Protein AF-A0AAW2JQD1-F1 (afdb_monomer_lite)

Foldseek 3Di:
DAALLVQLVVLVVVLVVCVDPPNVVVDDPLVNLQSLLSSLLSQLVLLQVVLVVCVVVVVLLASLQSLVVSLVSLVVSCVVRVDNYDPVSVVSSVVSNVVSVVVNVVSVVCCVVPPVDHRDHNVPDDDRHHDDPDDDDDVCVVPVCVVPCPPVVPQDPQLVVLQVVLLVVLVVVLVVLLVLLVVLVVVVVVLCVVVVNDLPDQPDPPPPPVVNVLVVLVVVLVVLVVVLVVVVVVLVVVQVVLVVCCVVPPPNNPDDRSCVVCVVVVVVSVVSVVVSVVSVVVSVVVVVVCVVCVVVVVCVVDPPNVVVDDDDDPDPDDPDPVVVVLVVVLVVLSVVLSVLSVVSVVLSVVSVVLSVPDDCSVVSVVDPDDCVVVSVVSCVVCVVSVVVSVVSSVSSVVSSVVSVVSD

InterPro domains:
  IPR004328 BRO1 domain [PF03097] (7-173)
  IPR004328 BRO1 domain [PS51180] (1-188)
  IPR025304 ALIX V-shaped domain [PF13949] (230-405)
  IPR038499 BRO1 domain superfamily [G3DSA:1.25.40.280] (5-152)

Sequence (407 aa):
MVGKVLVGLFYEEALAALSVAPLNQHFDKAWIAHVQLKAALFYAEACYRYSLELHDKEEIAEEIARLKSGVNALSEAKKSSPRGAAQQLLDAINKLETNLNRNLERAVKRERQVYLMRVPPASSLAPLPTFSMVKPLPMNEVLDASKEKMFATLVPDNSAKALSRYTEMLDDIIRTQAEKLQQGSELARVRLKEMDFAFNSCFGRESYSANSFKRRCGQYRFVGAQRVWKIEEQLQKEATEDSQFRNQFGTRWTRPQSSTLTKNLQDRLNRFAGNLKQAAESDARIERSVREHSALMSILDRRPIESALPTLAKPMMSLDANEDAVVGALKQSLRQLETLGAQRAGLEDMLKEMKRKDDILPKLMTSTGSHEDLFRKEISKYDSICEEIAQNLEAQEQLLLHIQVCI

Secondary structure (DSSP, 8-state):
-HHHHHHHHHHHHHHHHHHSTTHHHHS-HHHHHHHHHHHHHHHHHHHHHHHHHHHHTT-HHHHHHHHHHHHHHHHHHHHH--SS--HHHHHHHHHHHHHHHHHHHHHHHHIIIII-PPPPPGGGSPPPP---------HHHHS-GGG--TTTTPPPHHHHHHHHHHHHHHHHHHHHHHHHHHHHHHHHHHHHHHTT----S-S------HHHHHHHHHHHHHHHHHHHHHHHHHHHHHHHHHHHHHHHHGGG--SPPHHHHHHHHHHHHHHHHHHHHHHHHHHHHHHHHHHHHHHHHHHHHSSSGGGGS--PPPPP----HHHHHHHHHHHHHHHHHHHHHHHHHHHHHHHHHHHHH---HHHHHH--S-HHHHHHHHHGGGHHHHHHHHHHHHHHHHHHHHHHHH-

Organism: Sesamum radiatum (NCBI:txid300843)

pLDDT: mean 82.86, std 12.18, range [34.91, 95.12]

Structure (mmCIF, N/CA/C/O backbone):
data_AF-A0AAW2JQD1-F1
#
_entry.id   AF-A0AAW2JQD1-F1
#
loop_
_atom_site.group_PDB
_atom_site.id
_atom_site.type_symbol
_atom_site.label_atom_id
_atom_site.label_alt_id
_atom_site.label_comp_id
_atom_site.label_asym_id
_atom_site.label_entity_id
_atom_site.label_seq_id
_atom_site.pdbx_PDB_ins_code
_atom_site.Cartn_x
_atom_site.Cartn_y
_atom_site.Cartn_z
_atom_site.occupancy
_atom_site.B_iso_or_equiv
_atom_site.auth_seq_id
_atom_site.auth_comp_id
_atom_site.auth_asym_id
_atom_site.auth_atom_id
_atom_site.pdbx_PDB_model_num
ATOM 1 N N . MET A 1 1 ? 29.105 -10.714 -50.966 1.00 55.38 1 MET A N 1
ATOM 2 C CA . MET A 1 1 ? 28.736 -9.405 -51.554 1.00 55.38 1 MET A CA 1
ATOM 3 C C . MET A 1 1 ? 27.542 -8.765 -50.848 1.00 55.38 1 MET A C 1
ATOM 5 O O . MET A 1 1 ? 27.643 -7.634 -50.390 1.00 55.38 1 MET A O 1
ATOM 9 N N . VAL A 1 2 ? 26.470 -9.535 -50.689 1.00 60.47 2 VAL A N 1
ATOM 10 C CA . VAL A 1 2 ? 25.121 -9.121 -50.280 1.00 60.47 2 VAL A CA 1
ATOM 11 C C . VAL A 1 2 ? 25.023 -8.387 -48.921 1.00 60.47 2 VAL A C 1
ATOM 13 O O . VAL A 1 2 ? 24.241 -7.455 -48.763 1.00 60.47 2 VAL A O 1
ATOM 16 N N . GLY A 1 3 ? 25.880 -8.726 -47.950 1.00 61.59 3 GLY A N 1
ATOM 17 C CA . GLY A 1 3 ? 25.865 -8.083 -46.627 1.00 61.59 3 GLY A CA 1
ATOM 18 C C . GLY A 1 3 ? 26.373 -6.633 -46.590 1.00 61.59 3 GLY A C 1
ATOM 19 O O . GLY A 1 3 ? 25.942 -5.869 -45.737 1.00 61.59 3 GLY A O 1
ATOM 20 N N . LYS A 1 4 ? 27.268 -6.214 -47.502 1.00 71.75 4 LYS A N 1
ATOM 21 C CA . LYS A 1 4 ? 27.823 -4.841 -47.479 1.00 71.75 4 LYS A CA 1
ATOM 22 C C . LYS A 1 4 ? 26.853 -3.790 -48.020 1.00 71.75 4 LYS A C 1
ATOM 24 O O . LYS A 1 4 ? 26.874 -2.663 -47.540 1.00 71.75 4 LYS A O 1
ATOM 29 N N . VAL A 1 5 ? 26.002 -4.180 -48.970 1.00 77.38 5 VAL A N 1
ATOM 30 C CA . VAL A 1 5 ? 24.938 -3.324 -49.518 1.00 77.38 5 VAL A CA 1
ATOM 31 C C . VAL A 1 5 ? 23.963 -2.951 -48.406 1.00 77.38 5 VAL A C 1
ATOM 33 O O . VAL A 1 5 ? 23.660 -1.779 -48.216 1.00 77.38 5 VAL A O 1
ATOM 36 N N . LEU A 1 6 ? 23.543 -3.940 -47.611 1.00 83.00 6 LEU A N 1
ATOM 37 C CA . LEU A 1 6 ? 22.611 -3.703 -46.517 1.00 83.00 6 LEU A CA 1
ATOM 38 C C . LEU A 1 6 ? 23.209 -2.820 -45.413 1.00 83.00 6 LEU A C 1
ATOM 40 O O . LEU A 1 6 ? 22.515 -1.971 -44.873 1.00 83.00 6 LEU A O 1
ATOM 44 N N . VAL A 1 7 ? 24.502 -2.972 -45.106 1.00 86.12 7 VAL A N 1
ATOM 45 C CA . VAL A 1 7 ? 25.176 -2.074 -44.152 1.00 86.12 7 VAL A CA 1
ATOM 46 C C . VAL A 1 7 ? 25.158 -0.627 -44.654 1.00 86.12 7 VAL A C 1
ATOM 48 O O . VAL A 1 7 ? 24.916 0.274 -43.859 1.00 86.12 7 VAL A O 1
ATOM 51 N N . GLY A 1 8 ? 25.370 -0.400 -45.956 1.00 85.38 8 GLY A N 1
ATOM 52 C CA . GLY A 1 8 ? 25.221 0.926 -46.565 1.00 85.38 8 GLY A CA 1
ATOM 53 C C . GLY A 1 8 ? 23.824 1.508 -46.349 1.00 85.38 8 GLY A C 1
ATOM 54 O O . GLY A 1 8 ? 23.714 2.616 -45.833 1.00 85.38 8 GLY A O 1
ATOM 55 N N . LEU A 1 9 ? 22.779 0.722 -46.628 1.00 87.00 9 LEU A N 1
ATOM 56 C CA . LEU A 1 9 ? 21.382 1.123 -46.423 1.00 87.00 9 LEU A CA 1
ATOM 57 C C . LEU A 1 9 ? 21.065 1.443 -44.957 1.00 87.00 9 LEU A C 1
ATOM 59 O O . LEU A 1 9 ? 20.439 2.458 -44.680 1.00 87.00 9 LEU A O 1
ATOM 63 N N . PHE A 1 10 ? 21.559 0.650 -44.001 1.00 90.75 10 PHE A N 1
ATOM 64 C CA . PHE A 1 10 ? 21.383 0.960 -42.578 1.00 90.75 10 PHE A CA 1
ATOM 65 C C . PHE A 1 10 ? 22.029 2.292 -42.183 1.00 90.75 10 PHE A C 1
ATOM 67 O O . PHE A 1 10 ? 21.469 3.028 -41.373 1.00 90.75 10 PHE A O 1
ATOM 74 N N . TYR A 1 11 ? 23.194 2.628 -42.747 1.00 92.31 11 TYR A N 1
ATOM 75 C CA . TYR A 1 11 ? 23.810 3.934 -42.510 1.00 92.31 11 TYR A CA 1
ATOM 76 C C . TYR A 1 11 ? 23.068 5.074 -43.221 1.00 92.31 11 TYR A C 1
ATOM 78 O O . TYR A 1 11 ? 23.041 6.176 -42.681 1.00 92.31 11 TYR A O 1
ATOM 86 N N . GLU A 1 12 ? 22.448 4.839 -44.380 1.00 90.25 12 GLU A N 1
ATOM 87 C CA . GLU A 1 12 ? 21.592 5.827 -45.055 1.00 90.25 12 GLU A CA 1
ATOM 88 C C . GLU A 1 12 ? 20.302 6.099 -44.271 1.00 90.25 12 GLU A C 1
ATOM 90 O O . GLU A 1 12 ? 19.959 7.258 -44.038 1.00 90.25 12 GLU A O 1
ATOM 95 N N . GLU A 1 13 ? 19.631 5.052 -43.789 1.00 91.19 13 GLU A N 1
ATOM 96 C CA . GLU A 1 13 ? 18.463 5.172 -42.910 1.00 91.19 13 GLU A CA 1
ATOM 97 C C . GLU A 1 13 ? 18.828 5.896 -41.607 1.00 91.19 13 GLU A C 1
ATOM 99 O O . GLU A 1 13 ? 18.125 6.814 -41.177 1.00 91.19 13 GLU A O 1
ATOM 104 N N . ALA A 1 14 ? 19.974 5.549 -41.009 1.00 91.19 14 ALA A N 1
ATOM 105 C CA . ALA A 1 14 ? 20.487 6.240 -39.832 1.00 91.19 14 ALA A CA 1
ATOM 106 C C . ALA A 1 14 ? 20.819 7.712 -40.126 1.00 91.19 14 ALA A C 1
ATOM 108 O O . ALA A 1 14 ? 20.526 8.574 -39.301 1.00 91.19 14 ALA A O 1
ATOM 109 N N . LEU A 1 15 ? 21.394 8.028 -41.293 1.00 90.38 15 LEU A N 1
ATOM 110 C CA . LEU A 1 15 ? 21.686 9.404 -41.697 1.00 90.38 15 LEU A CA 1
ATOM 111 C C . LEU A 1 15 ? 20.405 10.225 -41.855 1.00 90.38 15 LEU A C 1
ATOM 113 O O . LEU A 1 15 ? 20.345 11.360 -41.378 1.00 90.38 15 LEU A O 1
ATOM 117 N N . ALA A 1 16 ? 19.386 9.654 -42.502 1.00 91.94 16 ALA A N 1
ATOM 118 C CA . ALA A 1 16 ? 18.086 10.289 -42.675 1.00 91.94 16 ALA A CA 1
ATOM 119 C C . ALA A 1 16 ? 17.438 10.583 -41.314 1.00 91.94 16 ALA A C 1
ATOM 121 O O . ALA A 1 16 ? 17.010 11.710 -41.071 1.00 91.94 16 ALA A O 1
ATOM 122 N N . ALA A 1 17 ? 17.456 9.613 -40.394 1.00 90.75 17 ALA A N 1
ATOM 123 C CA . ALA A 1 17 ? 16.938 9.788 -39.039 1.00 90.75 17 ALA A CA 1
ATOM 124 C C . ALA A 1 17 ? 17.720 10.849 -38.241 1.00 90.75 17 ALA A C 1
ATOM 126 O O . ALA A 1 17 ? 17.118 11.714 -37.608 1.00 90.75 17 ALA A O 1
ATOM 127 N N . LEU A 1 18 ? 19.056 10.829 -38.308 1.00 88.88 18 LEU A N 1
ATOM 128 C CA . LEU A 1 18 ? 19.931 11.786 -37.617 1.00 88.88 18 LEU A CA 1
ATOM 129 C C . LEU A 1 18 ? 19.845 13.211 -38.171 1.00 88.88 18 LEU A C 1
ATOM 131 O O . LEU A 1 18 ? 20.228 14.149 -37.479 1.00 88.88 18 LEU A O 1
ATOM 135 N N . SER A 1 19 ? 19.369 13.387 -39.404 1.00 86.69 19 SER A N 1
ATOM 136 C CA . SER A 1 19 ? 19.242 14.704 -40.038 1.00 86.69 19 SER A CA 1
ATOM 137 C C . SER A 1 19 ? 17.935 15.421 -39.670 1.00 86.69 19 SER A C 1
ATOM 139 O O . SER A 1 19 ? 17.817 16.630 -39.883 1.00 86.69 19 SER A O 1
ATOM 141 N N . VAL A 1 20 ? 16.971 14.709 -39.074 1.00 90.19 20 VAL A N 1
ATOM 142 C CA . VAL A 1 20 ? 15.637 15.212 -38.708 1.00 90.19 20 VAL A CA 1
ATOM 143 C C . VAL A 1 20 ? 15.529 15.424 -37.186 1.00 90.19 20 VAL A C 1
ATOM 145 O O . VAL A 1 20 ? 16.242 14.808 -36.392 1.00 90.19 20 VAL A O 1
ATOM 148 N N . ALA A 1 21 ? 14.655 16.340 -36.756 1.00 86.19 21 ALA A N 1
ATOM 149 C CA . ALA A 1 21 ? 14.378 16.573 -35.338 1.00 86.19 21 ALA A CA 1
ATOM 150 C C . ALA A 1 21 ? 13.606 15.385 -34.713 1.00 86.19 21 ALA A C 1
ATOM 152 O O . ALA A 1 21 ? 12.756 14.801 -35.384 1.00 86.19 21 ALA A O 1
ATOM 153 N N . PRO A 1 22 ? 13.851 15.029 -33.436 1.00 86.38 22 PRO A N 1
ATOM 154 C CA . PRO A 1 22 ? 14.717 15.721 -32.478 1.00 86.38 22 PRO A CA 1
ATOM 155 C C . PRO A 1 22 ? 16.182 15.252 -32.515 1.00 86.38 22 PRO A C 1
ATOM 157 O O . PRO A 1 22 ? 17.030 15.850 -31.861 1.00 86.38 22 PRO A O 1
ATOM 160 N N . LEU A 1 23 ? 16.512 14.191 -33.259 1.00 85.75 23 LEU A N 1
ATOM 161 C CA . LEU A 1 23 ? 17.838 13.563 -33.197 1.00 85.75 23 LEU A CA 1
ATOM 162 C C . LEU A 1 23 ? 18.966 14.503 -33.633 1.00 85.75 23 LEU A C 1
ATOM 164 O O . LEU A 1 23 ? 20.017 14.518 -32.994 1.00 85.75 23 LEU A O 1
ATOM 168 N N . ASN A 1 24 ? 18.729 15.354 -34.633 1.00 84.81 24 ASN A N 1
ATOM 169 C CA . ASN A 1 24 ? 19.704 16.359 -35.063 1.00 84.81 24 ASN A CA 1
ATOM 170 C C . ASN A 1 24 ? 20.052 17.417 -33.987 1.00 84.81 24 ASN A C 1
ATOM 172 O O . ASN A 1 24 ? 21.036 18.138 -34.150 1.00 84.81 24 ASN A O 1
ATOM 176 N N . GLN A 1 25 ? 19.272 17.510 -32.900 1.00 88.12 25 GLN A N 1
ATOM 177 C CA . GLN A 1 25 ? 19.531 18.384 -31.746 1.00 88.12 25 GLN A CA 1
ATOM 178 C C . GLN A 1 25 ? 20.262 17.661 -30.607 1.00 88.12 25 GLN A C 1
ATOM 180 O O . GLN A 1 25 ? 20.906 18.312 -29.789 1.00 88.12 25 GLN A O 1
ATOM 185 N N . HIS A 1 26 ? 20.165 16.330 -30.545 1.00 89.31 26 HIS A N 1
ATOM 186 C CA . HIS A 1 26 ? 20.735 15.514 -29.468 1.00 89.31 26 HIS A CA 1
ATOM 187 C C . HIS A 1 26 ? 22.060 14.835 -29.835 1.00 89.31 26 HIS A C 1
ATOM 189 O O . HIS A 1 26 ? 22.741 14.328 -28.947 1.00 89.31 26 HIS A O 1
ATOM 195 N N . PHE A 1 27 ? 22.431 14.818 -31.117 1.00 85.06 27 PHE A N 1
ATOM 196 C CA . PHE A 1 27 ? 23.687 14.245 -31.598 1.00 85.06 27 PHE A CA 1
ATOM 197 C C . PHE A 1 27 ? 24.656 15.320 -32.088 1.00 85.06 27 PHE A C 1
ATOM 199 O O . PHE A 1 27 ? 24.275 16.259 -32.789 1.00 85.06 27 PHE A O 1
ATOM 206 N N . ASP A 1 28 ? 25.942 15.141 -31.781 1.00 84.50 28 ASP A N 1
ATOM 207 C CA . ASP A 1 28 ? 26.986 16.031 -32.282 1.00 84.50 28 ASP A CA 1
ATOM 208 C C . ASP A 1 28 ? 27.068 15.986 -33.811 1.00 84.50 28 ASP A C 1
ATOM 210 O O . ASP A 1 28 ? 27.014 14.924 -34.436 1.00 84.50 28 ASP A O 1
ATOM 214 N N . LYS A 1 29 ? 27.330 17.138 -34.435 1.00 82.38 29 LYS A N 1
ATOM 215 C CA . LYS A 1 29 ? 27.494 17.245 -35.898 1.00 82.38 29 LYS A CA 1
ATOM 216 C C . LYS A 1 29 ? 28.594 16.328 -36.456 1.00 82.38 29 LYS A C 1
ATOM 218 O O . LYS A 1 29 ? 28.527 15.927 -37.617 1.00 82.38 29 LYS A O 1
ATOM 223 N N . ALA A 1 30 ? 29.583 15.963 -35.636 1.00 85.56 30 ALA A N 1
ATOM 224 C CA . ALA A 1 30 ? 30.628 15.007 -36.000 1.00 85.56 30 ALA A CA 1
ATOM 225 C C . ALA A 1 30 ? 30.075 13.591 -36.259 1.00 85.56 30 ALA A C 1
ATOM 227 O O . ALA A 1 30 ? 30.565 12.904 -37.154 1.00 85.56 30 ALA A O 1
ATOM 228 N N . TRP A 1 31 ? 29.025 13.171 -35.541 1.00 87.12 31 TRP A N 1
ATOM 229 C CA . TRP A 1 31 ? 28.361 11.883 -35.765 1.00 87.12 31 TRP A CA 1
ATOM 230 C C . TRP A 1 31 ? 27.625 11.842 -37.098 1.00 87.12 31 TRP A C 1
ATOM 232 O O . TRP A 1 31 ? 27.724 10.847 -37.812 1.00 87.12 31 TRP A O 1
ATOM 242 N N . ILE A 1 32 ? 26.965 12.937 -37.476 1.00 86.31 32 ILE A N 1
ATOM 243 C CA . ILE A 1 32 ? 26.293 13.062 -38.776 1.00 86.31 32 ILE A CA 1
ATOM 244 C C . ILE A 1 32 ? 27.323 12.920 -39.908 1.00 86.31 32 ILE A C 1
ATOM 246 O O . ILE A 1 32 ? 27.151 12.095 -40.804 1.00 86.31 32 ILE A O 1
ATOM 250 N N . ALA A 1 33 ? 28.448 13.639 -39.813 1.00 87.06 33 ALA A N 1
ATOM 251 C CA . ALA A 1 33 ? 29.556 13.528 -40.764 1.00 87.06 33 ALA A CA 1
ATOM 252 C C . ALA A 1 33 ? 30.154 12.106 -40.816 1.00 87.06 33 ALA A C 1
ATOM 254 O O . ALA A 1 33 ? 30.457 11.592 -41.893 1.00 87.06 33 ALA A O 1
ATOM 255 N N . HIS A 1 34 ? 30.301 11.443 -39.665 1.00 88.62 34 HIS A N 1
ATOM 256 C CA . HIS A 1 34 ? 30.803 10.071 -39.589 1.00 88.62 34 HIS A CA 1
ATOM 257 C C . HIS A 1 34 ? 29.864 9.069 -40.274 1.00 88.62 34 HIS A C 1
ATOM 259 O O . HIS A 1 34 ? 30.314 8.236 -41.062 1.00 88.62 34 HIS A O 1
ATOM 265 N N . VAL A 1 35 ? 28.565 9.150 -39.982 1.00 90.38 35 VAL A N 1
ATOM 266 C CA . VAL A 1 35 ? 27.530 8.273 -40.544 1.00 90.38 35 VAL A CA 1
ATOM 267 C C . VAL A 1 35 ? 27.411 8.476 -42.054 1.00 90.38 35 VAL A C 1
ATOM 269 O O . VAL A 1 35 ? 27.372 7.495 -42.794 1.00 90.38 35 VAL A O 1
ATOM 272 N N . GLN A 1 36 ? 27.479 9.723 -42.526 1.00 90.00 36 GLN A N 1
ATOM 273 C CA . GLN A 1 36 ? 27.474 10.047 -43.952 1.00 90.00 36 GLN A CA 1
ATOM 274 C C . GLN A 1 36 ? 28.668 9.434 -44.702 1.00 90.00 36 GLN A C 1
ATOM 276 O O . GLN A 1 36 ? 28.497 8.813 -45.751 1.00 90.00 36 GLN A O 1
ATOM 281 N N . LEU A 1 37 ? 29.880 9.541 -44.148 1.00 91.31 37 LEU A N 1
ATOM 282 C CA . LEU A 1 37 ? 31.074 8.927 -44.740 1.00 91.31 37 LEU A CA 1
ATOM 283 C C . LEU A 1 37 ? 31.019 7.393 -44.710 1.00 91.31 37 LEU A C 1
ATOM 285 O O . LEU A 1 37 ? 31.495 6.744 -45.642 1.00 91.31 37 LEU A O 1
ATOM 289 N N . LYS A 1 38 ? 30.431 6.796 -43.665 1.00 91.88 38 LYS A N 1
ATOM 290 C CA . LYS A 1 38 ? 30.207 5.344 -43.582 1.00 91.88 38 LYS A CA 1
ATOM 291 C C . LYS A 1 38 ? 29.206 4.862 -44.631 1.00 91.88 38 LYS A C 1
ATOM 293 O O . LYS A 1 38 ? 29.503 3.867 -45.292 1.00 91.88 38 LYS A O 1
ATOM 298 N N . ALA A 1 39 ? 28.090 5.567 -44.823 1.00 91.50 39 ALA A N 1
ATOM 299 C CA . ALA A 1 39 ? 27.111 5.263 -45.867 1.00 91.50 39 ALA A CA 1
ATOM 300 C C . ALA A 1 39 ? 27.780 5.228 -47.252 1.00 91.50 39 ALA A C 1
ATOM 302 O O . ALA A 1 39 ? 27.759 4.198 -47.931 1.00 91.50 39 ALA A O 1
ATOM 303 N N . ALA A 1 40 ? 28.501 6.299 -47.608 1.00 91.75 40 ALA A N 1
ATOM 304 C CA . ALA A 1 40 ? 29.214 6.395 -48.880 1.00 91.75 40 ALA A CA 1
ATOM 305 C C . ALA A 1 40 ? 30.305 5.321 -49.041 1.00 91.75 40 ALA A C 1
ATOM 307 O O . ALA A 1 40 ? 30.439 4.735 -50.116 1.00 91.75 40 ALA A O 1
ATOM 308 N N . LEU A 1 41 ? 31.062 5.016 -47.979 1.00 92.62 41 LEU A N 1
ATOM 309 C CA . LEU A 1 41 ? 32.085 3.968 -47.999 1.00 92.62 41 LEU A CA 1
ATOM 310 C C . LEU A 1 41 ? 31.488 2.590 -48.311 1.00 92.62 41 LEU A C 1
ATOM 312 O O . LEU A 1 41 ? 32.012 1.875 -49.165 1.00 92.62 41 LEU A O 1
ATOM 316 N N . PHE A 1 42 ? 30.414 2.198 -47.620 1.00 92.94 42 PHE A N 1
ATOM 317 C CA . PHE A 1 42 ? 29.801 0.884 -47.825 1.00 92.94 42 PHE A CA 1
ATOM 318 C C . PHE A 1 42 ? 29.092 0.778 -49.177 1.00 92.94 42 PHE A C 1
ATOM 320 O O . PHE A 1 42 ? 29.187 -0.272 -49.816 1.00 92.94 42 PHE A O 1
ATOM 327 N N . TYR A 1 43 ? 28.478 1.864 -49.654 1.00 91.62 43 TYR A N 1
ATOM 328 C CA . TYR A 1 43 ? 27.922 1.937 -51.004 1.00 91.62 43 TYR A CA 1
ATOM 329 C C . TYR A 1 43 ? 29.004 1.790 -52.087 1.00 91.62 43 TYR A C 1
ATOM 331 O O . TYR A 1 43 ? 28.885 0.956 -52.990 1.00 91.62 43 TYR A O 1
ATOM 339 N N . ALA A 1 44 ? 30.109 2.532 -51.975 1.00 92.81 44 ALA A N 1
ATOM 340 C CA . ALA A 1 44 ? 31.213 2.469 -52.930 1.00 92.81 44 ALA A CA 1
ATOM 341 C C . ALA A 1 44 ? 31.916 1.101 -52.924 1.00 92.81 44 ALA A C 1
ATOM 343 O O . ALA A 1 44 ? 32.281 0.578 -53.975 1.00 92.81 44 ALA A O 1
ATOM 344 N N . GLU A 1 45 ? 32.059 0.478 -51.755 1.00 92.12 45 GLU A N 1
ATOM 345 C CA . GLU A 1 45 ? 32.614 -0.869 -51.611 1.00 92.12 45 GLU A CA 1
ATOM 346 C C . GLU A 1 45 ? 31.689 -1.932 -52.223 1.00 92.12 45 GLU A C 1
ATOM 348 O O . GLU A 1 45 ? 32.163 -2.919 -52.793 1.00 92.12 45 GLU A O 1
ATOM 353 N N . ALA A 1 46 ? 30.370 -1.741 -52.131 1.00 90.56 46 ALA A N 1
ATOM 354 C CA . ALA A 1 46 ? 29.405 -2.597 -52.803 1.00 90.56 46 ALA A CA 1
ATOM 355 C C . ALA A 1 46 ? 29.502 -2.459 -54.332 1.00 90.56 46 ALA A C 1
ATOM 357 O O . ALA A 1 46 ? 29.592 -3.475 -55.023 1.00 90.56 46 ALA A O 1
ATOM 358 N N . CYS A 1 47 ? 29.595 -1.226 -54.844 1.00 90.56 47 CYS A N 1
ATOM 359 C CA . CYS A 1 47 ? 29.823 -0.949 -56.266 1.00 90.56 47 CYS A CA 1
ATOM 360 C C . CYS A 1 47 ? 31.144 -1.554 -56.767 1.00 90.56 47 CYS A C 1
ATOM 362 O O . CYS A 1 47 ? 31.165 -2.188 -57.819 1.00 90.56 47 CYS A O 1
ATOM 364 N N . TYR A 1 48 ? 32.232 -1.417 -55.999 1.00 91.94 48 TYR A N 1
ATOM 365 C CA . TYR A 1 48 ? 33.538 -1.995 -56.325 1.00 91.94 48 TYR A CA 1
ATOM 366 C C . TYR A 1 48 ? 33.465 -3.518 -56.451 1.00 91.94 48 TYR A C 1
ATOM 368 O O . TYR A 1 48 ? 33.905 -4.084 -57.447 1.00 91.94 48 TYR A O 1
ATOM 376 N N . ARG A 1 49 ? 32.874 -4.209 -55.474 1.00 89.81 49 ARG A N 1
ATOM 377 C CA . ARG A 1 49 ? 32.777 -5.675 -55.520 1.00 89.81 49 ARG A CA 1
ATOM 378 C C . ARG A 1 49 ? 31.890 -6.153 -56.660 1.00 89.81 49 ARG A C 1
ATOM 380 O O . ARG A 1 49 ? 32.243 -7.129 -57.306 1.00 89.81 49 ARG A O 1
ATOM 387 N N . TYR A 1 50 ? 30.768 -5.476 -56.901 1.00 89.50 50 TYR A N 1
ATOM 388 C CA . TYR A 1 50 ? 29.884 -5.823 -58.012 1.00 89.50 50 TYR A CA 1
ATOM 389 C C . TYR A 1 50 ? 30.573 -5.603 -59.360 1.00 89.50 50 TYR A C 1
ATOM 391 O O . TYR A 1 50 ? 30.461 -6.441 -60.243 1.00 89.50 50 TYR A O 1
ATOM 399 N N . SER A 1 51 ? 31.389 -4.550 -59.487 1.00 89.75 51 SER A N 1
ATOM 400 C CA . SER A 1 51 ? 32.205 -4.333 -60.686 1.00 89.75 51 SER A CA 1
ATOM 401 C C . SER A 1 51 ? 33.187 -5.477 -60.960 1.00 89.75 51 SER A C 1
ATOM 403 O O . SER A 1 51 ? 33.407 -5.802 -62.116 1.00 89.75 51 SER A O 1
ATOM 405 N N . LEU A 1 52 ? 33.723 -6.140 -59.925 1.00 90.31 52 LEU A N 1
ATOM 406 C CA . LEU A 1 52 ? 34.578 -7.319 -60.106 1.00 90.31 52 LEU A CA 1
ATOM 407 C C . LEU A 1 52 ? 33.787 -8.522 -60.639 1.00 90.31 52 LEU A C 1
ATOM 409 O O . LEU A 1 52 ? 34.280 -9.225 -61.508 1.00 90.31 52 LEU A O 1
ATOM 413 N N . GLU A 1 53 ? 32.552 -8.734 -60.175 1.00 89.50 53 GLU A N 1
ATOM 414 C CA . GLU A 1 53 ? 31.687 -9.784 -60.738 1.00 89.50 53 GLU A CA 1
ATOM 415 C C . GLU A 1 53 ? 31.283 -9.48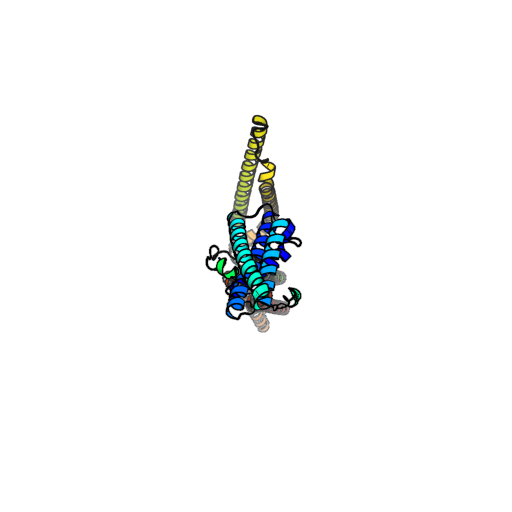0 -62.189 1.00 89.50 53 GLU A C 1
ATOM 417 O O . GLU A 1 53 ? 31.227 -10.389 -63.012 1.00 89.50 53 GLU A O 1
ATOM 422 N N . LEU A 1 54 ? 31.017 -8.211 -62.518 1.00 87.75 54 LEU A N 1
ATOM 423 C CA . LEU A 1 54 ? 30.735 -7.773 -63.892 1.00 87.75 54 LEU A CA 1
ATOM 424 C C . LEU A 1 54 ? 31.964 -7.921 -64.797 1.00 87.75 54 LEU A C 1
ATOM 426 O O . LEU A 1 54 ? 31.827 -8.287 -65.960 1.00 87.75 54 LEU A O 1
ATOM 430 N N . HIS A 1 55 ? 33.161 -7.690 -64.252 1.00 88.25 55 HIS A N 1
ATOM 431 C CA . HIS A 1 55 ? 34.428 -7.894 -64.948 1.00 88.25 55 HIS A CA 1
ATOM 432 C C . HIS A 1 55 ? 34.607 -9.346 -65.390 1.00 88.25 55 HIS A C 1
ATOM 434 O O . HIS A 1 55 ? 34.987 -9.597 -66.532 1.00 88.25 55 HIS A O 1
ATOM 440 N N . ASP A 1 56 ? 34.308 -10.292 -64.497 1.00 88.50 56 ASP A N 1
ATOM 441 C CA . ASP A 1 56 ? 34.393 -11.728 -64.777 1.00 88.50 56 ASP A CA 1
ATOM 442 C C . ASP A 1 56 ? 33.348 -12.178 -65.814 1.00 88.50 56 ASP A C 1
ATOM 444 O O . ASP A 1 56 ? 33.555 -13.166 -66.514 1.00 88.50 56 ASP A O 1
ATOM 448 N N . LYS A 1 57 ? 32.237 -11.438 -65.937 1.00 88.12 57 LYS A N 1
ATOM 449 C CA . LYS A 1 57 ? 31.182 -11.642 -66.945 1.00 88.12 57 LYS A CA 1
ATOM 450 C C . LYS A 1 57 ? 31.401 -10.858 -68.243 1.00 88.12 57 LYS A C 1
ATOM 452 O O . LYS A 1 57 ? 30.568 -10.943 -69.137 1.00 88.12 57 LYS A O 1
ATOM 457 N N . GLU A 1 58 ? 32.484 -10.086 -68.335 1.00 84.56 58 GLU A N 1
ATOM 458 C CA . GLU A 1 58 ? 32.802 -9.199 -69.464 1.00 84.56 58 GLU A CA 1
ATOM 459 C C . GLU A 1 58 ? 31.741 -8.101 -69.738 1.00 84.56 58 GLU A C 1
ATOM 461 O O . GLU A 1 58 ? 31.692 -7.510 -70.818 1.00 84.56 58 GLU A O 1
ATOM 466 N N . GLU A 1 59 ? 30.927 -7.736 -68.738 1.00 86.12 59 GLU A N 1
ATOM 467 C CA . GLU A 1 59 ? 29.900 -6.683 -68.826 1.00 86.12 59 GLU A CA 1
ATOM 468 C C . GLU A 1 59 ? 30.490 -5.284 -68.548 1.00 86.12 59 GLU A C 1
ATOM 470 O O . GLU A 1 59 ? 30.163 -4.593 -67.578 1.00 86.12 59 GLU A O 1
ATOM 475 N N . ILE A 1 60 ? 31.388 -4.840 -69.431 1.00 84.12 60 ILE A N 1
ATOM 476 C CA . ILE A 1 60 ? 32.250 -3.664 -69.201 1.00 84.12 60 ILE A CA 1
ATOM 477 C C . ILE A 1 60 ? 31.469 -2.342 -69.117 1.00 84.12 60 ILE A C 1
ATOM 479 O O . ILE A 1 60 ? 31.847 -1.432 -68.375 1.00 84.12 60 ILE A O 1
ATOM 483 N N . ALA A 1 61 ? 30.366 -2.205 -69.856 1.00 85.06 61 ALA A N 1
ATOM 484 C CA . ALA A 1 61 ? 29.564 -0.983 -69.825 1.00 85.06 61 ALA A CA 1
ATOM 485 C C . ALA A 1 61 ? 28.949 -0.751 -68.431 1.00 85.06 61 ALA A C 1
ATOM 487 O O . ALA A 1 61 ? 29.045 0.354 -67.886 1.00 85.06 61 ALA A O 1
ATOM 488 N N . GLU A 1 62 ? 28.375 -1.798 -67.827 1.00 86.62 62 GLU A N 1
ATOM 489 C CA . GLU A 1 62 ? 27.832 -1.729 -66.470 1.00 86.62 62 GLU A CA 1
ATOM 490 C C . GLU A 1 62 ? 28.949 -1.616 -65.421 1.00 86.62 62 GLU A C 1
ATOM 492 O O . GLU A 1 62 ? 28.824 -0.819 -64.487 1.00 86.62 62 GLU A O 1
ATOM 497 N N . GLU A 1 63 ? 30.078 -2.313 -65.611 1.00 89.25 63 GLU A N 1
ATOM 498 C CA . GLU A 1 63 ? 31.273 -2.197 -64.760 1.00 89.25 63 GLU A CA 1
ATOM 499 C C . GLU A 1 63 ? 31.707 -0.726 -64.620 1.00 89.25 63 GLU A C 1
ATOM 501 O O . GLU A 1 63 ? 31.841 -0.208 -63.507 1.00 89.25 63 GLU A O 1
ATOM 506 N N . ILE A 1 64 ? 31.847 -0.012 -65.743 1.00 89.06 64 ILE A N 1
ATOM 507 C CA . ILE A 1 64 ? 32.239 1.405 -65.767 1.00 89.06 64 ILE A CA 1
ATOM 508 C C . ILE A 1 64 ? 31.198 2.283 -65.065 1.00 89.06 64 ILE A C 1
ATOM 510 O O . ILE A 1 64 ? 31.567 3.186 -64.308 1.00 89.06 64 ILE A O 1
ATOM 514 N N . ALA A 1 65 ? 29.905 2.048 -65.300 1.00 89.75 65 ALA A N 1
ATOM 515 C CA . ALA A 1 65 ? 28.835 2.830 -64.684 1.00 89.75 65 ALA A CA 1
ATOM 516 C C . ALA A 1 65 ? 28.810 2.671 -63.150 1.00 89.75 65 ALA A C 1
ATOM 518 O O . ALA A 1 65 ? 28.667 3.659 -62.420 1.00 89.75 65 ALA A O 1
ATOM 519 N N . ARG A 1 66 ? 29.027 1.449 -62.645 1.00 89.69 66 ARG A N 1
ATOM 520 C CA . ARG A 1 66 ? 29.107 1.142 -61.205 1.00 89.69 66 ARG A CA 1
ATOM 521 C C . ARG A 1 66 ? 30.349 1.743 -60.559 1.00 89.69 66 ARG A C 1
ATOM 523 O O . ARG A 1 66 ? 30.243 2.364 -59.501 1.00 89.69 66 ARG A O 1
ATOM 530 N N . LEU A 1 67 ? 31.507 1.623 -61.209 1.00 92.00 67 LEU A N 1
ATOM 531 C CA . LEU A 1 67 ? 32.759 2.218 -60.735 1.00 92.00 67 LEU A CA 1
ATOM 532 C C . LEU A 1 67 ? 32.656 3.747 -60.653 1.00 92.00 67 LEU A C 1
ATOM 534 O O . LEU A 1 67 ? 33.005 4.326 -59.625 1.00 92.00 67 LEU A O 1
ATOM 538 N N . LYS A 1 68 ? 32.094 4.402 -61.681 1.00 92.62 68 LYS A N 1
ATOM 539 C CA . LYS A 1 68 ? 31.830 5.853 -61.662 1.00 92.62 68 LYS A CA 1
ATOM 540 C C . LYS A 1 68 ? 30.880 6.254 -60.534 1.00 92.62 68 LYS A C 1
ATOM 542 O O . LYS A 1 68 ? 31.133 7.244 -59.856 1.00 92.62 68 LYS A O 1
ATOM 547 N N . SER A 1 69 ? 29.822 5.476 -60.306 1.00 91.25 69 SER A N 1
ATOM 548 C CA . SER A 1 69 ? 28.858 5.739 -59.229 1.00 91.25 69 SER A CA 1
ATOM 549 C C . SER A 1 69 ? 29.514 5.673 -57.844 1.00 91.25 69 SER A C 1
ATOM 551 O O . SER A 1 69 ? 29.279 6.547 -57.014 1.00 91.25 69 SER A O 1
ATOM 553 N N . GLY A 1 70 ? 30.392 4.689 -57.612 1.00 90.88 70 GLY A N 1
ATOM 554 C CA . GLY A 1 70 ? 31.153 4.573 -56.366 1.00 90.88 70 GLY A CA 1
ATOM 555 C C . GLY A 1 70 ? 32.144 5.722 -56.149 1.00 90.88 70 GLY A C 1
ATOM 556 O O . GLY A 1 70 ? 32.193 6.284 -55.056 1.00 90.88 70 GLY A O 1
ATOM 557 N N . VAL A 1 71 ? 32.901 6.114 -57.182 1.00 93.69 71 VAL A N 1
ATOM 558 C CA . VAL A 1 71 ? 33.850 7.246 -57.106 1.00 93.69 71 VAL A CA 1
ATOM 559 C C . VAL A 1 71 ? 33.120 8.561 -56.822 1.00 93.69 71 VAL A C 1
ATOM 561 O O . VAL A 1 71 ? 33.530 9.312 -55.936 1.00 93.69 71 VAL A O 1
ATOM 564 N N . ASN A 1 72 ? 32.005 8.815 -57.514 1.00 93.06 72 ASN A N 1
ATOM 565 C CA . ASN A 1 72 ? 31.207 10.021 -57.305 1.00 93.06 72 ASN A CA 1
ATOM 566 C C . ASN A 1 72 ? 30.692 10.105 -55.861 1.00 93.06 72 ASN A C 1
ATOM 568 O O . ASN A 1 72 ? 30.925 11.123 -55.209 1.00 93.06 72 ASN A O 1
ATOM 572 N N . ALA A 1 73 ? 30.108 9.021 -55.333 1.00 91.12 73 ALA A N 1
ATOM 573 C CA . ALA A 1 73 ? 29.595 8.966 -53.963 1.00 91.12 73 ALA A CA 1
ATOM 574 C C . ALA A 1 73 ? 30.678 9.255 -52.905 1.00 91.12 73 ALA A C 1
ATOM 576 O O . ALA A 1 73 ? 30.438 10.007 -51.959 1.00 91.12 73 ALA A O 1
ATOM 577 N N . LEU A 1 74 ? 31.896 8.718 -53.075 1.00 91.38 74 LEU A N 1
ATOM 578 C CA . LEU A 1 74 ? 33.018 9.021 -52.176 1.00 91.38 74 LEU A CA 1
ATOM 579 C C . LEU A 1 74 ? 33.460 10.485 -52.279 1.00 91.38 74 LEU A C 1
ATOM 581 O O . LEU A 1 74 ? 33.734 11.121 -51.259 1.00 91.38 74 LEU A O 1
ATOM 585 N N . SER A 1 75 ? 33.524 11.027 -53.497 1.00 90.88 75 SER A N 1
ATOM 586 C CA . SER A 1 75 ? 33.951 12.409 -53.729 1.00 90.88 75 SER A CA 1
ATOM 587 C C . SER A 1 75 ? 32.959 13.430 -53.158 1.00 90.88 75 SER A C 1
ATOM 589 O O . SER A 1 75 ? 33.375 14.440 -52.586 1.00 90.88 75 SER A O 1
ATOM 591 N N . GLU A 1 76 ? 31.655 13.159 -53.262 1.00 89.56 76 GLU A N 1
ATOM 592 C CA . GLU A 1 76 ? 30.593 13.996 -52.703 1.00 89.56 76 GLU A CA 1
ATOM 593 C C . GLU A 1 76 ? 30.612 13.952 -51.177 1.00 89.56 76 GLU A C 1
ATOM 595 O O . GLU A 1 76 ? 30.664 15.006 -50.543 1.00 89.56 76 GLU A O 1
ATOM 600 N N . ALA A 1 77 ? 30.693 12.754 -50.589 1.00 87.19 77 ALA A N 1
ATOM 601 C CA . ALA A 1 77 ? 30.728 12.589 -49.138 1.00 87.19 77 ALA A CA 1
ATOM 602 C C . ALA A 1 77 ? 31.945 13.275 -48.488 1.00 87.19 77 ALA A C 1
ATOM 604 O O . ALA A 1 77 ? 31.834 13.866 -47.414 1.00 87.19 77 ALA A O 1
ATOM 605 N N . LYS A 1 78 ? 33.112 13.270 -49.149 1.00 86.19 78 LYS A N 1
ATOM 606 C CA . LYS A 1 78 ? 34.299 14.008 -48.677 1.00 86.19 78 LYS A CA 1
ATOM 607 C C . LYS A 1 78 ? 34.118 15.523 -48.711 1.00 86.19 78 LYS A C 1
ATOM 609 O O . LYS A 1 78 ? 34.598 16.208 -47.809 1.00 86.19 78 LYS A O 1
ATOM 614 N N . LYS A 1 79 ? 33.447 16.051 -49.740 1.00 85.69 79 LYS A N 1
ATOM 615 C CA . LYS A 1 79 ? 33.167 17.491 -49.866 1.00 85.69 79 LYS A CA 1
ATOM 616 C C . LYS A 1 79 ? 32.181 17.960 -48.800 1.00 85.69 79 LYS A C 1
ATOM 618 O O . LYS A 1 79 ? 32.366 19.036 -48.238 1.00 85.69 79 LYS A O 1
ATOM 623 N N . SER A 1 80 ? 31.158 17.158 -48.512 1.00 79.12 80 SER A N 1
ATOM 624 C CA . SER A 1 80 ? 30.120 17.489 -47.532 1.00 79.12 80 SER A CA 1
ATOM 625 C C . SER A 1 80 ? 30.543 17.267 -46.078 1.00 79.12 80 SER A C 1
ATOM 627 O O . SER A 1 80 ? 29.957 17.877 -45.185 1.00 79.12 80 SER A O 1
ATOM 629 N N . SER A 1 81 ? 31.551 16.427 -45.815 1.00 72.62 81 SER A N 1
ATOM 630 C CA . SER A 1 81 ? 31.924 16.013 -44.451 1.00 72.62 81 SER A CA 1
ATOM 631 C C . SER A 1 81 ? 33.430 16.155 -44.131 1.00 72.62 81 SER A C 1
ATOM 633 O O . SER A 1 81 ? 34.067 15.176 -43.739 1.00 72.62 81 SER A O 1
ATOM 635 N N . PRO A 1 82 ? 34.038 17.357 -44.242 1.00 60.44 82 PRO A N 1
ATOM 636 C CA . PRO A 1 82 ? 35.494 17.516 -44.148 1.00 60.44 82 PRO A CA 1
ATOM 637 C C . PRO A 1 82 ? 36.068 17.518 -42.719 1.00 60.44 82 PRO A C 1
ATOM 639 O O . PRO A 1 82 ? 37.286 17.449 -42.565 1.00 60.44 82 PRO A O 1
ATOM 642 N N . ARG A 1 83 ? 35.252 17.644 -41.660 1.00 65.00 83 ARG A N 1
ATOM 643 C CA . ARG A 1 83 ? 35.741 17.774 -40.270 1.00 65.00 83 ARG A CA 1
ATOM 644 C C . ARG A 1 83 ? 34.917 16.931 -39.297 1.00 65.00 83 ARG A C 1
ATOM 646 O O . ARG A 1 83 ? 33.699 17.058 -39.258 1.00 65.00 83 ARG A O 1
ATOM 653 N N . GLY A 1 84 ? 35.596 16.107 -38.493 1.00 64.62 84 GLY A N 1
ATOM 654 C CA . GLY A 1 84 ? 34.990 15.314 -37.410 1.00 64.62 84 GLY A CA 1
ATOM 655 C C . GLY A 1 84 ? 34.997 13.794 -37.612 1.00 64.62 84 GLY A C 1
ATOM 656 O O . GLY A 1 84 ? 34.619 13.062 -36.703 1.00 64.62 84 GLY A O 1
ATOM 657 N N . ALA A 1 85 ? 35.448 13.299 -38.768 1.00 72.75 85 ALA A N 1
ATOM 658 C CA . ALA A 1 85 ? 35.558 11.867 -39.033 1.00 72.75 85 ALA A CA 1
ATOM 659 C C . ALA A 1 85 ? 36.863 11.273 -38.481 1.00 72.75 85 ALA A C 1
ATOM 661 O O . ALA A 1 85 ? 37.907 11.921 -38.491 1.00 72.75 85 ALA A O 1
ATOM 662 N N . ALA A 1 86 ? 36.816 10.015 -38.035 1.00 82.00 86 ALA A N 1
ATOM 663 C CA . ALA A 1 86 ? 37.996 9.305 -37.552 1.00 82.00 86 ALA A CA 1
ATOM 664 C C . ALA A 1 86 ? 39.027 9.116 -38.680 1.00 82.00 86 ALA A C 1
ATOM 666 O O . ALA A 1 86 ? 38.661 8.716 -39.786 1.00 82.00 86 ALA A O 1
ATOM 667 N N . GLN A 1 87 ? 40.316 9.318 -38.385 1.00 84.31 87 GLN A N 1
ATOM 668 C CA . GLN A 1 87 ? 41.395 9.212 -39.378 1.00 84.31 87 GLN A CA 1
ATOM 669 C C . GLN A 1 87 ? 41.396 7.857 -40.108 1.00 84.31 87 GLN A C 1
ATOM 671 O O . GLN A 1 87 ? 41.498 7.807 -41.328 1.00 84.31 87 GLN A O 1
ATOM 676 N N . GLN A 1 88 ? 41.142 6.766 -39.380 1.00 88.00 88 GLN A N 1
ATOM 677 C CA . GLN A 1 88 ? 41.037 5.417 -39.949 1.00 88.00 88 GLN A CA 1
ATOM 678 C C . GLN A 1 88 ? 39.953 5.296 -41.035 1.00 88.00 88 GLN A C 1
ATOM 680 O O . GLN A 1 88 ? 40.109 4.536 -41.989 1.00 88.00 88 GLN A O 1
ATOM 685 N N . LEU A 1 89 ? 38.842 6.032 -40.897 1.00 88.38 89 LEU A N 1
ATOM 686 C CA . LEU A 1 89 ? 37.769 6.043 -41.891 1.00 88.38 89 LEU A CA 1
ATOM 687 C C . LEU A 1 89 ? 38.217 6.771 -43.162 1.00 88.38 89 LEU A C 1
ATOM 689 O O . LEU A 1 89 ? 37.971 6.285 -44.262 1.00 88.38 89 LEU A O 1
ATOM 693 N N . LEU A 1 90 ? 38.906 7.902 -43.008 1.00 87.62 90 LEU A N 1
ATOM 694 C CA . LEU A 1 90 ? 39.452 8.666 -44.130 1.00 87.62 90 LEU A CA 1
ATOM 695 C C . LEU A 1 90 ? 40.508 7.858 -44.895 1.00 87.62 90 LEU A C 1
ATOM 697 O O . LEU A 1 90 ? 40.455 7.798 -46.123 1.00 87.62 90 LEU A O 1
ATOM 701 N N . ASP A 1 91 ? 41.398 7.166 -44.183 1.00 90.06 91 ASP A N 1
ATOM 702 C CA . ASP A 1 91 ? 42.410 6.294 -44.783 1.00 90.06 91 ASP A CA 1
ATOM 703 C C . ASP A 1 91 ? 41.763 5.134 -45.562 1.00 90.06 91 ASP A C 1
ATOM 705 O O . ASP A 1 91 ? 42.172 4.826 -46.687 1.00 90.06 91 ASP A O 1
ATOM 709 N N . ALA A 1 92 ? 40.705 4.524 -45.012 1.00 91.00 92 ALA A N 1
ATOM 710 C CA . ALA A 1 92 ? 39.945 3.471 -45.688 1.00 91.00 92 ALA A CA 1
ATOM 711 C C . ALA A 1 92 ? 39.261 3.975 -46.969 1.00 91.00 92 ALA A C 1
ATOM 713 O O . ALA A 1 92 ? 39.311 3.295 -47.997 1.00 91.00 92 ALA A O 1
ATOM 714 N N . ILE A 1 93 ? 38.669 5.172 -46.930 1.00 91.31 93 ILE A N 1
ATOM 715 C CA . ILE A 1 93 ? 38.050 5.795 -48.104 1.00 91.31 93 ILE A CA 1
ATOM 716 C C . ILE A 1 93 ? 39.106 6.103 -49.172 1.00 91.31 93 ILE A C 1
ATOM 718 O O . ILE A 1 93 ? 38.902 5.763 -50.334 1.00 91.31 93 ILE A O 1
ATOM 722 N N . ASN A 1 94 ? 40.242 6.702 -48.797 1.00 91.69 94 ASN A N 1
ATOM 723 C CA . ASN A 1 94 ? 41.338 7.004 -49.725 1.00 91.69 94 ASN A CA 1
ATOM 724 C C . ASN A 1 94 ? 41.856 5.732 -50.412 1.00 91.69 94 ASN A C 1
ATOM 726 O O . ASN A 1 94 ? 42.043 5.706 -51.626 1.00 91.69 94 ASN A O 1
ATOM 730 N N . LYS A 1 95 ? 42.034 4.645 -49.652 1.00 94.12 95 LYS A N 1
ATOM 731 C CA . LYS A 1 95 ? 42.454 3.351 -50.202 1.00 94.12 95 LYS A CA 1
ATOM 732 C C . LYS A 1 95 ? 41.433 2.783 -51.193 1.00 94.12 95 LYS A C 1
ATOM 734 O O . LYS A 1 95 ? 41.829 2.263 -52.237 1.00 94.12 95 LYS A O 1
ATOM 739 N N . LEU A 1 96 ? 40.140 2.853 -50.872 1.00 93.62 96 LEU A N 1
ATOM 740 C CA . LEU A 1 96 ? 39.078 2.370 -51.757 1.00 93.62 96 LEU A CA 1
ATOM 741 C C . LEU A 1 96 ? 38.985 3.206 -53.038 1.00 93.62 96 LEU A C 1
ATOM 743 O O . LEU A 1 96 ? 38.879 2.640 -54.122 1.00 93.62 96 LEU A O 1
ATOM 747 N N . GLU A 1 97 ? 39.084 4.528 -52.927 1.00 93.50 97 GLU A N 1
ATOM 748 C CA . GLU A 1 97 ? 39.058 5.447 -54.066 1.00 93.50 97 GLU A CA 1
ATOM 749 C C . GLU A 1 97 ? 40.217 5.187 -55.038 1.00 93.50 97 GLU A C 1
ATOM 751 O O . GLU A 1 97 ? 39.992 5.086 -56.243 1.00 93.50 97 GLU A O 1
ATOM 756 N N . THR A 1 98 ? 41.438 4.970 -54.535 1.00 94.94 98 THR A N 1
ATOM 757 C CA . THR A 1 98 ? 42.587 4.585 -55.376 1.00 94.94 98 THR A CA 1
ATOM 758 C C . THR A 1 98 ? 42.327 3.279 -56.135 1.00 94.94 98 THR A C 1
ATOM 760 O O . THR A 1 98 ? 42.649 3.173 -57.319 1.00 94.94 98 THR A O 1
ATOM 763 N N . ASN A 1 99 ? 41.711 2.283 -55.489 1.00 93.62 99 ASN A N 1
ATOM 764 C CA . ASN A 1 99 ? 41.377 1.011 -56.139 1.00 93.62 99 ASN A CA 1
ATOM 765 C C . ASN A 1 99 ? 40.268 1.162 -57.190 1.00 93.62 99 ASN A C 1
ATOM 767 O O . ASN A 1 99 ? 40.386 0.601 -58.280 1.00 93.62 99 ASN A O 1
ATOM 771 N N . LEU A 1 100 ? 39.217 1.924 -56.875 1.00 93.00 100 LEU A N 1
ATOM 772 C CA . LEU A 1 100 ? 38.122 2.235 -57.792 1.00 93.00 100 LEU A CA 1
ATOM 773 C C . LEU A 1 100 ? 38.636 2.961 -59.039 1.00 93.00 100 LEU A C 1
ATOM 775 O O . LEU A 1 100 ? 38.324 2.537 -60.148 1.00 93.00 100 LEU A O 1
ATOM 779 N N . ASN A 1 101 ? 39.466 3.995 -58.869 1.00 94.00 101 ASN A N 1
ATOM 780 C CA . ASN A 1 101 ? 40.034 4.761 -59.981 1.00 94.00 101 ASN A CA 1
ATOM 781 C C . ASN A 1 101 ? 40.945 3.901 -60.862 1.00 94.00 101 ASN A C 1
ATOM 783 O O . ASN A 1 101 ? 40.800 3.914 -62.081 1.00 94.00 101 ASN A O 1
ATOM 787 N N . ARG A 1 102 ? 41.807 3.067 -60.265 1.00 94.12 102 ARG A N 1
ATOM 788 C CA . ARG A 1 102 ? 42.653 2.131 -61.022 1.00 94.12 102 ARG A CA 1
ATOM 789 C C . ARG A 1 102 ? 41.825 1.148 -61.858 1.00 94.12 102 ARG A C 1
ATOM 791 O O . ARG A 1 102 ? 42.162 0.882 -63.012 1.00 94.12 102 ARG A O 1
ATOM 798 N N . ASN A 1 103 ? 40.751 0.595 -61.291 1.00 91.38 103 ASN A N 1
ATOM 799 C CA . ASN A 1 103 ? 39.869 -0.317 -62.024 1.00 91.38 103 ASN A CA 1
ATOM 800 C C . ASN A 1 103 ? 39.071 0.421 -63.104 1.00 91.38 103 ASN A C 1
ATOM 802 O O . ASN A 1 103 ? 38.928 -0.096 -64.208 1.00 91.38 103 ASN A O 1
ATOM 806 N N . LEU A 1 104 ? 38.621 1.644 -62.821 1.00 92.31 104 LEU A N 1
ATOM 807 C CA . LEU A 1 104 ? 37.894 2.477 -63.772 1.00 92.31 104 LEU A CA 1
ATOM 808 C C . LEU A 1 104 ? 38.762 2.829 -64.982 1.00 92.31 104 LEU A C 1
ATOM 810 O O . LEU A 1 104 ? 38.316 2.669 -66.114 1.00 92.31 104 LEU A O 1
ATOM 814 N N . GLU A 1 105 ? 40.011 3.246 -64.768 1.00 92.31 105 GLU A N 1
ATOM 815 C CA . GLU A 1 105 ? 40.972 3.512 -65.844 1.00 92.31 105 GLU A CA 1
ATOM 816 C C . GLU A 1 105 ? 41.208 2.269 -66.710 1.00 92.31 105 GLU A C 1
ATOM 818 O O . GLU A 1 105 ? 41.212 2.354 -67.942 1.00 92.31 105 GLU A O 1
ATOM 823 N N . ARG A 1 106 ? 41.345 1.093 -66.081 1.00 88.44 106 ARG A N 1
ATOM 824 C CA . ARG A 1 106 ? 41.499 -0.188 -66.783 1.00 88.44 106 ARG A CA 1
ATOM 825 C C . ARG A 1 106 ? 40.267 -0.531 -67.623 1.00 88.44 106 ARG A C 1
ATOM 827 O O . ARG A 1 106 ? 40.426 -0.911 -68.783 1.00 88.44 106 ARG A O 1
ATOM 834 N N . ALA A 1 107 ? 39.068 -0.399 -67.059 1.00 86.69 107 ALA A N 1
ATOM 835 C CA . ALA A 1 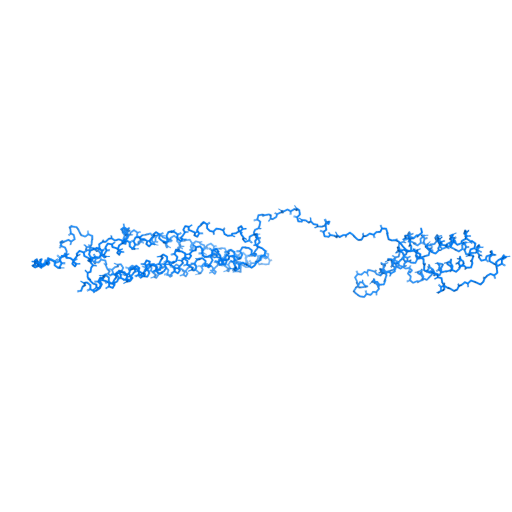107 ? 37.811 -0.707 -67.736 1.00 86.69 107 ALA A CA 1
ATOM 836 C C . ALA A 1 107 ? 37.544 0.265 -68.897 1.00 86.69 107 ALA A C 1
ATOM 838 O O . ALA A 1 107 ? 37.262 -0.172 -70.009 1.00 86.69 107 ALA A O 1
ATOM 839 N N . VAL A 1 108 ? 37.754 1.572 -68.693 1.00 87.44 108 VAL A N 1
ATOM 840 C CA . VAL A 1 108 ? 37.608 2.603 -69.739 1.00 87.44 108 VAL A CA 1
ATOM 841 C C . VAL A 1 108 ? 38.617 2.403 -70.870 1.00 87.44 108 VAL A C 1
ATOM 843 O O . VAL A 1 108 ? 38.271 2.561 -72.040 1.00 87.44 108 VAL A O 1
ATOM 846 N N . LYS A 1 109 ? 39.865 2.030 -70.559 1.00 86.88 109 LYS A N 1
ATOM 847 C CA . LYS A 1 109 ? 40.864 1.727 -71.593 1.00 86.88 109 LYS A CA 1
ATOM 848 C C . LYS A 1 109 ? 40.444 0.525 -72.445 1.00 86.88 109 LYS A C 1
ATOM 850 O O . LYS A 1 109 ? 40.599 0.578 -73.659 1.00 86.88 109 LYS A O 1
ATOM 855 N N . ARG A 1 110 ? 39.901 -0.529 -71.826 1.00 78.56 110 ARG A N 1
ATOM 856 C CA . ARG A 1 110 ? 39.400 -1.724 -72.530 1.00 78.56 110 ARG A CA 1
ATOM 857 C C . ARG A 1 110 ? 38.170 -1.432 -73.376 1.00 78.56 110 ARG A C 1
ATOM 859 O O . ARG A 1 110 ? 38.119 -1.861 -74.522 1.00 78.56 110 ARG A O 1
ATOM 866 N N . GLU A 1 111 ? 37.215 -0.681 -72.839 1.00 80.75 111 GLU A N 1
ATOM 867 C CA . GLU A 1 111 ? 36.006 -0.278 -73.558 1.00 80.75 111 GLU A CA 1
ATOM 868 C C . GLU A 1 111 ? 36.359 0.482 -74.842 1.00 80.75 111 GLU A C 1
ATOM 870 O O . GLU A 1 111 ? 35.934 0.071 -75.920 1.00 80.75 111 GLU A O 1
ATOM 875 N N . ARG A 1 112 ? 37.256 1.475 -74.750 1.00 75.62 112 ARG A N 1
ATOM 876 C CA . ARG A 1 112 ? 37.745 2.254 -75.901 1.00 75.62 112 ARG A CA 1
ATOM 877 C C . ARG A 1 112 ? 38.533 1.448 -76.933 1.00 75.62 112 ARG A C 1
ATOM 879 O O . ARG A 1 112 ? 38.637 1.884 -78.075 1.00 75.62 112 ARG A O 1
ATOM 886 N N . GLN A 1 113 ? 39.152 0.338 -76.530 1.00 71.31 113 GLN A N 1
ATOM 887 C CA . GLN A 1 113 ? 40.021 -0.463 -77.399 1.00 71.31 113 GLN A CA 1
ATOM 888 C C . GLN A 1 113 ? 39.307 -1.656 -78.042 1.00 71.31 113 GLN A C 1
ATOM 890 O O . GLN A 1 113 ? 39.721 -2.071 -79.119 1.00 71.31 113 GLN A O 1
ATOM 895 N N . VAL A 1 114 ? 38.289 -2.225 -77.387 1.00 65.06 114 VAL A N 1
ATOM 896 C CA . VAL A 1 114 ? 37.751 -3.547 -77.757 1.00 65.06 114 VAL A CA 1
ATOM 897 C C . VAL A 1 114 ? 36.221 -3.583 -77.861 1.00 65.06 114 VAL A C 1
ATOM 899 O O . VAL A 1 114 ? 35.715 -4.257 -78.749 1.00 65.06 114 VAL A O 1
ATOM 902 N N . TYR A 1 115 ? 35.474 -2.865 -77.011 1.00 63.12 115 TYR A N 1
ATOM 903 C CA . TYR A 1 115 ? 34.026 -3.103 -76.855 1.00 63.12 115 TYR A CA 1
ATOM 904 C C . TYR A 1 115 ? 33.130 -1.987 -77.418 1.00 63.12 115 TYR A C 1
ATOM 906 O O . TYR A 1 115 ? 32.040 -2.292 -77.891 1.00 63.12 115 TYR A O 1
ATOM 914 N N . LEU A 1 116 ? 33.572 -0.718 -77.413 1.00 74.12 116 LEU A N 1
ATOM 915 C CA . LEU A 1 116 ? 32.851 0.440 -77.986 1.00 74.12 116 LEU A CA 1
ATOM 916 C C . LEU A 1 116 ? 31.360 0.516 -77.580 1.00 74.12 116 LEU A C 1
ATOM 918 O O . LEU A 1 116 ? 30.490 0.870 -78.380 1.00 74.12 116 LEU A O 1
ATOM 922 N N . MET A 1 117 ? 31.046 0.155 -76.334 1.00 72.50 117 MET A N 1
ATOM 923 C CA . MET A 1 117 ? 29.675 0.086 -75.827 1.00 72.50 117 MET A CA 1
ATOM 924 C C . MET A 1 117 ? 29.287 1.381 -75.113 1.00 72.50 117 MET A C 1
ATOM 926 O O . MET A 1 117 ? 30.044 1.941 -74.321 1.00 72.50 117 MET A O 1
ATOM 930 N N . ARG A 1 118 ? 28.044 1.836 -75.308 1.00 74.25 118 ARG A N 1
ATOM 931 C CA . ARG A 1 118 ? 27.526 3.000 -74.579 1.00 74.25 118 ARG A CA 1
ATOM 932 C C . ARG A 1 118 ? 27.370 2.668 -73.092 1.00 74.25 118 ARG A C 1
ATOM 934 O O . ARG A 1 118 ? 26.578 1.807 -72.726 1.00 74.25 118 ARG A O 1
ATOM 941 N N . VAL A 1 119 ? 28.076 3.410 -72.240 1.00 79.25 119 VAL A N 1
ATOM 942 C CA . VAL A 1 119 ? 27.948 3.305 -70.778 1.00 79.25 119 VAL A CA 1
ATOM 943 C C . VAL A 1 119 ? 26.519 3.696 -70.349 1.00 79.25 119 VAL A C 1
ATOM 945 O O . VAL A 1 119 ? 26.080 4.803 -70.685 1.00 79.25 119 VAL A O 1
ATOM 948 N N . PRO A 1 120 ? 25.788 2.831 -69.620 1.00 81.31 120 PRO A N 1
ATOM 949 C CA . PRO A 1 120 ? 24.439 3.118 -69.147 1.00 81.31 120 PRO A CA 1
ATOM 950 C C . PRO A 1 120 ? 24.429 4.234 -68.084 1.00 81.31 120 PRO A C 1
ATOM 952 O O . PRO A 1 120 ? 25.388 4.377 -67.318 1.00 81.31 120 PRO A O 1
ATOM 955 N N . PRO A 1 121 ? 23.357 5.047 -68.005 1.00 81.62 121 PRO A N 1
ATOM 956 C CA . PRO A 1 121 ? 23.195 6.030 -66.938 1.00 81.62 121 PRO A CA 1
ATOM 957 C C . PRO A 1 121 ? 22.962 5.346 -65.582 1.00 81.62 121 PRO A C 1
ATOM 959 O O . PRO A 1 121 ? 22.326 4.295 -65.510 1.00 81.62 121 PRO A O 1
ATOM 962 N N . ALA A 1 122 ? 23.407 5.979 -64.491 1.00 77.06 122 ALA A N 1
ATOM 963 C CA . ALA A 1 122 ? 23.303 5.422 -63.136 1.00 77.06 122 ALA A CA 1
ATOM 964 C C . ALA A 1 122 ? 21.858 5.084 -62.708 1.00 77.06 122 ALA A C 1
ATOM 966 O O . ALA A 1 122 ? 21.652 4.153 -61.939 1.00 77.06 122 ALA A O 1
ATOM 967 N N . SER A 1 123 ? 20.856 5.785 -63.252 1.00 78.94 123 SER A N 1
ATOM 968 C CA . SER A 1 123 ? 19.427 5.537 -63.007 1.00 78.94 123 SER A CA 1
ATOM 969 C C . SER A 1 123 ? 18.874 4.273 -63.675 1.00 78.94 123 SER A C 1
ATOM 971 O O . SER A 1 123 ? 17.791 3.826 -63.314 1.00 78.94 123 SER A O 1
ATOM 973 N N . SER A 1 124 ? 19.591 3.705 -64.648 1.00 81.94 124 SER A N 1
ATOM 974 C CA . SER A 1 124 ? 19.195 2.475 -65.355 1.00 81.94 124 SER A CA 1
ATOM 975 C C . SER A 1 124 ? 19.824 1.204 -64.775 1.00 81.94 124 SER A C 1
ATOM 977 O O . SER A 1 124 ? 19.566 0.108 -65.262 1.00 81.94 124 SER A O 1
ATOM 979 N N . LEU A 1 125 ? 20.657 1.350 -63.742 1.00 82.75 125 LEU A N 1
ATOM 980 C CA . LEU A 1 125 ? 21.353 0.252 -63.087 1.00 82.75 125 LEU A CA 1
ATOM 981 C C . LEU A 1 125 ? 20.414 -0.517 -62.151 1.00 82.75 125 LEU A C 1
ATOM 983 O O . LEU A 1 125 ? 19.687 0.085 -61.362 1.00 82.75 125 LEU A O 1
ATOM 987 N N . ALA A 1 126 ? 20.475 -1.850 -62.176 1.00 83.25 126 ALA A N 1
ATOM 988 C CA . ALA A 1 126 ? 19.688 -2.674 -61.260 1.00 83.25 126 ALA A CA 1
ATOM 989 C C . ALA A 1 126 ? 20.077 -2.417 -59.782 1.00 83.25 126 ALA A C 1
ATOM 991 O O . ALA A 1 126 ? 21.257 -2.196 -59.481 1.00 83.25 126 ALA A O 1
ATOM 992 N N . PRO A 1 127 ? 19.141 -2.469 -58.822 1.00 83.62 127 PRO A N 1
ATOM 993 C CA . PRO A 1 127 ? 19.492 -2.418 -57.406 1.00 83.62 127 PRO A CA 1
ATOM 994 C C . PRO A 1 127 ? 20.445 -3.558 -57.021 1.00 83.62 127 PRO A C 1
ATOM 996 O O . PRO A 1 127 ? 20.306 -4.686 -57.491 1.00 83.62 127 PRO A O 1
ATOM 999 N N . LEU A 1 128 ? 21.423 -3.270 -56.159 1.00 84.44 128 LEU A N 1
ATOM 1000 C CA . LEU A 1 128 ? 22.335 -4.298 -55.656 1.00 84.44 128 LEU A CA 1
ATOM 1001 C C . LEU A 1 128 ? 21.586 -5.235 -54.685 1.00 84.44 128 LEU A C 1
ATOM 1003 O O . LEU A 1 128 ? 20.806 -4.747 -53.865 1.00 84.44 128 LEU A O 1
ATOM 1007 N N . PRO A 1 129 ? 21.822 -6.559 -54.718 1.00 81.44 129 PRO A N 1
ATOM 1008 C CA . PRO A 1 129 ? 21.135 -7.500 -53.833 1.00 81.44 129 PRO A CA 1
ATOM 1009 C C . PRO A 1 129 ? 21.522 -7.290 -52.357 1.00 81.44 129 PRO A C 1
ATOM 1011 O O . PRO A 1 129 ? 22.696 -7.069 -52.041 1.00 81.44 129 PRO A O 1
ATOM 1014 N N . THR A 1 130 ? 20.552 -7.418 -51.443 1.00 81.75 130 THR A N 1
ATOM 1015 C CA . THR A 1 130 ? 20.698 -7.182 -49.990 1.00 81.75 130 THR A CA 1
ATOM 1016 C C . THR A 1 130 ? 20.313 -8.408 -49.150 1.00 81.75 130 THR A C 1
ATOM 1018 O O . THR A 1 130 ? 19.487 -9.223 -49.551 1.00 81.75 130 THR A O 1
ATOM 1021 N N . PHE A 1 131 ? 20.963 -8.589 -47.991 1.00 83.69 131 PHE A N 1
ATOM 1022 C CA . PHE A 1 131 ? 20.732 -9.721 -47.083 1.00 83.69 131 PHE A CA 1
ATOM 1023 C C . PHE A 1 131 ? 21.175 -9.365 -45.664 1.00 83.69 131 PHE A C 1
ATOM 1025 O O . PHE A 1 131 ? 22.312 -8.926 -45.466 1.00 83.69 131 PHE A O 1
ATOM 1032 N N . SER A 1 132 ? 20.287 -9.563 -44.682 1.00 83.06 132 SER A N 1
ATOM 1033 C CA . SER A 1 132 ? 20.558 -9.232 -43.279 1.00 83.06 132 SER A CA 1
ATOM 1034 C C . SER A 1 132 ? 21.149 -10.399 -42.510 1.00 83.06 132 SER A C 1
ATOM 1036 O O . SER A 1 132 ? 20.565 -11.475 -42.451 1.00 83.06 132 SER A O 1
ATOM 1038 N N . MET A 1 133 ? 22.292 -10.151 -41.872 1.00 83.00 133 MET A N 1
ATOM 1039 C CA . MET A 1 133 ? 22.946 -11.088 -40.951 1.00 83.00 133 MET A CA 1
ATOM 1040 C C . MET A 1 133 ? 22.765 -10.687 -39.481 1.00 83.00 133 MET A C 1
ATOM 1042 O O . MET A 1 133 ? 23.318 -11.339 -38.601 1.00 83.00 133 MET A O 1
ATOM 1046 N N . VAL A 1 134 ? 22.025 -9.607 -39.205 1.00 86.06 134 VAL A N 1
ATOM 1047 C CA . VAL A 1 134 ? 21.854 -9.058 -37.855 1.00 86.06 134 VAL A CA 1
ATOM 1048 C C . VAL A 1 134 ? 20.378 -8.870 -37.524 1.00 86.06 134 VAL A C 1
ATOM 1050 O O . VAL A 1 134 ? 19.564 -8.541 -38.390 1.00 86.06 134 VAL A O 1
ATOM 1053 N N . LYS A 1 135 ? 20.040 -9.085 -36.252 1.00 86.81 135 LYS A N 1
ATOM 1054 C CA . LYS A 1 135 ? 18.723 -8.803 -35.676 1.00 86.81 135 LYS A CA 1
ATOM 1055 C C . LYS A 1 135 ? 18.906 -7.949 -34.418 1.00 86.81 135 LYS A C 1
ATOM 1057 O O . LYS A 1 135 ? 19.855 -8.209 -33.675 1.00 86.81 135 LYS A O 1
ATOM 1062 N N . PRO A 1 136 ? 18.035 -6.957 -34.166 1.00 82.38 136 PRO A N 1
ATOM 1063 C CA . PRO A 1 136 ? 18.034 -6.224 -32.905 1.00 82.38 136 PRO A CA 1
ATOM 1064 C C . PRO A 1 136 ? 17.805 -7.176 -31.726 1.00 82.38 136 PRO A C 1
ATOM 1066 O O . PRO A 1 136 ? 16.936 -8.045 -31.797 1.00 82.38 136 PRO A O 1
ATOM 1069 N N . LEU A 1 137 ? 18.573 -7.014 -30.649 1.00 83.25 137 LEU A N 1
ATOM 1070 C CA . LEU A 1 137 ? 18.396 -7.779 -29.415 1.00 83.25 137 LEU A CA 1
ATOM 1071 C C . LEU A 1 137 ? 17.348 -7.081 -28.525 1.00 83.25 137 LEU A C 1
ATOM 1073 O O . LEU A 1 137 ? 17.502 -5.885 -28.263 1.00 83.25 137 LEU A O 1
ATOM 1077 N N . PRO A 1 138 ? 16.297 -7.773 -28.048 1.00 81.25 138 PRO A N 1
ATOM 1078 C CA . PRO A 1 138 ? 15.325 -7.177 -27.139 1.00 81.25 138 PRO A CA 1
ATOM 1079 C C . PRO A 1 138 ? 15.970 -6.913 -25.773 1.00 81.25 138 PRO A C 1
ATOM 1081 O O . PRO A 1 138 ? 16.291 -7.830 -25.020 1.00 81.25 138 PRO A O 1
ATOM 1084 N N . MET A 1 139 ? 16.145 -5.634 -25.431 1.00 76.50 139 MET A N 1
ATOM 1085 C CA . MET A 1 139 ? 16.837 -5.226 -24.200 1.00 76.50 139 MET A CA 1
ATOM 1086 C C . MET A 1 139 ? 16.099 -5.643 -22.917 1.00 76.50 139 MET A C 1
ATOM 1088 O O . MET A 1 139 ? 16.722 -5.769 -21.864 1.00 76.50 139 MET A O 1
ATOM 1092 N N . ASN A 1 140 ? 14.791 -5.902 -23.020 1.00 76.50 140 ASN A N 1
ATOM 1093 C CA . ASN A 1 140 ? 13.949 -6.350 -21.911 1.00 76.50 140 ASN A CA 1
ATOM 1094 C C . ASN A 1 140 ? 14.450 -7.649 -21.277 1.00 76.50 140 ASN A C 1
ATOM 1096 O O . ASN A 1 140 ? 14.276 -7.820 -20.083 1.00 76.50 140 ASN A O 1
ATOM 1100 N N . GLU A 1 141 ? 15.077 -8.542 -22.045 1.00 69.44 141 GLU A N 1
ATOM 1101 C CA . GLU A 1 141 ? 15.574 -9.828 -21.536 1.00 69.44 141 GLU A CA 1
ATOM 1102 C C . GLU A 1 141 ? 16.960 -9.707 -20.885 1.00 69.44 141 GLU A C 1
ATOM 1104 O O . GLU A 1 141 ? 17.311 -10.486 -20.001 1.00 69.44 141 GLU A O 1
ATOM 1109 N N . VAL A 1 142 ? 17.754 -8.720 -21.314 1.00 68.88 142 VAL A N 1
ATOM 1110 C CA . VAL A 1 142 ? 19.127 -8.490 -20.834 1.00 68.88 142 VAL A CA 1
ATOM 1111 C C . VAL A 1 142 ? 19.135 -7.675 -19.544 1.00 68.88 142 VAL A C 1
ATOM 1113 O O . VAL A 1 142 ? 19.949 -7.924 -18.660 1.00 68.88 142 VAL A O 1
ATOM 1116 N N . LEU A 1 143 ? 18.227 -6.703 -19.436 1.00 71.00 143 LEU A N 1
ATOM 1117 C CA . LEU A 1 143 ? 18.079 -5.837 -18.264 1.00 71.00 143 LEU A CA 1
ATOM 1118 C C . LEU A 1 143 ? 17.028 -6.360 -17.275 1.00 71.00 143 LEU A C 1
ATOM 1120 O O . LEU A 1 143 ? 16.604 -5.622 -16.385 1.00 71.00 143 LEU A O 1
ATOM 1124 N N . ASP A 1 144 ? 16.599 -7.616 -17.425 1.00 67.81 144 ASP A N 1
ATOM 1125 C CA . ASP A 1 144 ? 15.595 -8.225 -16.561 1.00 67.81 144 ASP A CA 1
ATOM 1126 C C . ASP A 1 144 ? 16.158 -8.537 -15.165 1.00 67.81 144 ASP A C 1
ATOM 1128 O O . ASP A 1 144 ? 16.569 -9.657 -14.848 1.00 67.81 144 ASP A O 1
ATOM 1132 N N . ALA A 1 145 ? 16.147 -7.523 -14.304 1.00 66.94 145 ALA A N 1
ATOM 1133 C CA . ALA A 1 145 ? 16.466 -7.658 -12.890 1.00 66.94 145 ALA A CA 1
ATOM 1134 C C . ALA A 1 145 ? 15.356 -8.373 -12.091 1.00 66.94 145 ALA A C 1
ATOM 1136 O O . ALA A 1 145 ? 15.517 -8.570 -10.889 1.00 66.94 145 ALA A O 1
ATOM 1137 N N . SER A 1 146 ? 14.241 -8.798 -12.711 1.00 66.62 146 SER A N 1
ATOM 1138 C CA . SER A 1 146 ? 13.144 -9.479 -11.998 1.00 66.62 146 SER A CA 1
ATOM 1139 C C . SER A 1 146 ? 13.554 -10.817 -11.368 1.00 66.62 146 SER A C 1
ATOM 1141 O O . SER A 1 146 ? 12.892 -11.306 -10.447 1.00 66.62 146 SER A O 1
ATOM 1143 N N . LYS A 1 147 ? 14.674 -11.397 -11.819 1.00 66.88 147 LYS A N 1
ATOM 1144 C CA . LYS A 1 147 ? 15.283 -12.593 -11.220 1.00 66.88 147 LYS A CA 1
ATOM 1145 C C . LYS A 1 147 ? 15.867 -12.319 -9.829 1.00 66.88 147 LYS A C 1
ATOM 1147 O O . LYS A 1 147 ? 15.903 -13.229 -9.002 1.00 66.88 147 LYS A O 1
ATOM 1152 N N . GLU A 1 148 ? 16.275 -11.083 -9.542 1.00 71.44 148 GLU A N 1
ATOM 1153 C CA . GLU A 1 148 ? 16.803 -10.677 -8.240 1.00 71.44 148 GLU A CA 1
ATOM 1154 C C . GLU A 1 148 ? 15.687 -10.103 -7.360 1.00 71.44 148 GLU A C 1
ATOM 1156 O O . GLU A 1 148 ? 15.279 -8.947 -7.467 1.00 71.44 148 GLU A O 1
ATOM 1161 N N . LYS A 1 149 ? 15.175 -10.918 -6.434 1.00 71.62 149 LYS A N 1
ATOM 1162 C CA . LYS A 1 149 ? 14.095 -10.508 -5.526 1.00 71.62 149 LYS A CA 1
ATOM 1163 C C . LYS A 1 149 ? 14.630 -9.818 -4.269 1.00 71.62 149 LYS A C 1
ATOM 1165 O O . LYS A 1 149 ? 14.484 -10.338 -3.166 1.00 71.62 149 LYS A O 1
ATOM 1170 N N . MET A 1 150 ? 15.210 -8.626 -4.417 1.00 79.00 150 MET A N 1
ATOM 1171 C CA . MET A 1 150 ? 15.716 -7.845 -3.272 1.00 79.00 150 MET A CA 1
ATOM 1172 C C . MET A 1 150 ? 14.614 -7.426 -2.281 1.00 79.00 150 MET A C 1
ATOM 1174 O O . MET A 1 150 ? 14.878 -7.258 -1.094 1.00 79.00 150 MET A O 1
ATOM 1178 N N . PHE A 1 151 ? 13.367 -7.309 -2.750 1.00 79.00 151 PHE A N 1
ATOM 1179 C CA . PHE A 1 151 ? 12.216 -6.849 -1.963 1.00 79.00 151 PHE A CA 1
ATOM 1180 C C . PHE A 1 151 ? 11.108 -7.905 -1.852 1.00 79.00 151 PHE A C 1
ATOM 1182 O O . PHE A 1 151 ? 9.933 -7.560 -1.791 1.00 79.00 151 PHE A O 1
ATOM 1189 N N . ALA A 1 152 ? 11.459 -9.197 -1.820 1.00 75.38 152 ALA A N 1
ATOM 1190 C CA . ALA A 1 152 ? 10.479 -10.290 -1.750 1.00 75.38 152 ALA A CA 1
ATOM 1191 C C . ALA A 1 152 ? 9.503 -10.176 -0.561 1.00 75.38 152 ALA A C 1
ATOM 1193 O O . ALA A 1 152 ? 8.356 -10.598 -0.661 1.00 75.38 152 ALA A O 1
ATOM 1194 N N . THR A 1 153 ? 9.965 -9.606 0.555 1.00 78.69 153 THR A N 1
ATOM 1195 C CA . THR A 1 153 ? 9.178 -9.415 1.784 1.00 78.69 153 THR A CA 1
ATOM 1196 C C . THR A 1 153 ? 8.367 -8.115 1.773 1.00 78.69 153 THR A C 1
ATOM 1198 O O . THR A 1 153 ? 7.532 -7.903 2.650 1.00 78.69 153 THR A O 1
ATOM 1201 N N . LEU A 1 154 ? 8.613 -7.211 0.819 1.00 83.00 154 LEU A N 1
ATOM 1202 C CA . LEU A 1 154 ? 7.919 -5.932 0.769 1.00 83.00 154 LEU A CA 1
ATOM 1203 C C . LEU A 1 154 ? 6.498 -6.142 0.247 1.00 83.00 154 LEU A C 1
ATOM 1205 O O . LEU A 1 154 ? 6.291 -6.557 -0.893 1.00 83.00 154 LEU A O 1
ATOM 1209 N N . VAL A 1 155 ? 5.517 -5.812 1.081 1.00 83.12 155 VAL A N 1
ATOM 1210 C CA . VAL A 1 155 ? 4.114 -5.786 0.669 1.00 83.12 155 VAL A CA 1
ATOM 1211 C C . VAL A 1 155 ? 3.900 -4.574 -0.248 1.00 83.12 155 VAL A C 1
ATOM 1213 O O . VAL A 1 155 ? 4.215 -3.453 0.159 1.00 83.12 155 VAL A O 1
ATOM 1216 N N . PRO A 1 156 ? 3.365 -4.757 -1.468 1.00 84.50 156 PRO A N 1
ATOM 1217 C CA . PRO A 1 156 ? 3.015 -3.661 -2.356 1.00 84.50 156 PRO A CA 1
ATOM 1218 C C . PRO A 1 156 ? 2.027 -2.706 -1.691 1.00 84.50 156 PRO A C 1
ATOM 1220 O O . PRO A 1 156 ? 1.064 -3.132 -1.051 1.00 84.50 156 PRO A O 1
ATOM 1223 N N . ASP A 1 157 ? 2.221 -1.408 -1.910 1.00 84.81 157 ASP A N 1
ATOM 1224 C CA . ASP A 1 157 ? 1.373 -0.355 -1.338 1.00 84.81 157 ASP A CA 1
ATOM 1225 C C . ASP A 1 157 ? -0.114 -0.545 -1.691 1.00 84.81 157 ASP A C 1
ATOM 1227 O O . ASP A 1 157 ? -0.993 -0.346 -0.856 1.00 84.81 157 ASP A O 1
ATOM 1231 N N . ASN A 1 158 ? -0.408 -1.041 -2.897 1.00 85.00 158 ASN A N 1
ATOM 1232 C CA . ASN A 1 158 ? -1.775 -1.362 -3.313 1.00 85.00 158 ASN A CA 1
ATOM 1233 C C . ASN A 1 158 ? -2.415 -2.453 -2.439 1.00 85.00 158 ASN A C 1
ATOM 1235 O O . ASN A 1 158 ? -3.568 -2.308 -2.033 1.00 85.00 158 ASN A O 1
ATOM 1239 N N . SER A 1 159 ? -1.676 -3.522 -2.126 1.00 87.25 159 SER A N 1
ATOM 1240 C CA . SER A 1 159 ? -2.155 -4.607 -1.263 1.00 87.25 159 SER A CA 1
ATOM 1241 C C . SER A 1 159 ? -2.270 -4.145 0.193 1.00 87.25 159 SER A C 1
ATOM 1243 O O . SER A 1 159 ? -3.246 -4.482 0.856 1.00 87.25 159 SER A O 1
ATOM 1245 N N . ALA A 1 160 ? -1.340 -3.313 0.678 1.00 87.69 160 ALA A N 1
ATOM 1246 C CA . ALA A 1 160 ? -1.398 -2.742 2.026 1.00 87.69 160 ALA A CA 1
ATOM 1247 C C . ALA A 1 160 ? -2.611 -1.813 2.209 1.00 87.69 160 ALA A C 1
ATOM 1249 O O . ALA A 1 160 ? -3.372 -1.970 3.161 1.00 87.69 160 ALA A O 1
ATOM 1250 N N . LYS A 1 161 ? -2.852 -0.898 1.261 1.00 89.19 161 LYS A N 1
ATOM 1251 C CA . LYS A 1 161 ? -4.036 -0.022 1.254 1.00 89.19 161 LYS A CA 1
ATOM 1252 C C . LYS A 1 161 ? -5.336 -0.815 1.178 1.00 89.19 161 LYS A C 1
ATOM 1254 O O . LYS A 1 161 ? -6.298 -0.482 1.865 1.00 89.19 161 LYS A O 1
ATOM 1259 N N . ALA A 1 162 ? -5.372 -1.860 0.352 1.00 90.19 162 ALA A N 1
ATOM 1260 C CA . ALA A 1 162 ? -6.524 -2.748 0.252 1.00 90.19 162 ALA A CA 1
ATOM 1261 C C . ALA A 1 162 ? -6.796 -3.473 1.578 1.00 90.19 162 ALA A C 1
ATOM 1263 O O . ALA A 1 162 ? -7.943 -3.512 2.018 1.00 90.19 162 ALA A O 1
ATOM 1264 N N . LEU A 1 163 ? -5.751 -3.969 2.248 1.00 91.19 163 LEU A N 1
ATOM 1265 C CA . LEU A 1 163 ? -5.873 -4.585 3.566 1.00 91.19 163 LEU A CA 1
ATOM 1266 C C . LEU A 1 163 ? -6.406 -3.587 4.602 1.00 91.19 163 LEU A C 1
ATOM 1268 O O . LEU A 1 163 ? -7.334 -3.922 5.327 1.00 91.19 163 LEU A O 1
ATOM 1272 N N . SER A 1 164 ? -5.889 -2.353 4.631 1.00 92.44 164 SER A N 1
ATOM 1273 C CA . SER A 1 164 ? -6.389 -1.309 5.538 1.00 92.44 164 SER A CA 1
ATOM 1274 C C . SER A 1 164 ? -7.873 -1.001 5.319 1.00 92.44 164 SER A C 1
ATOM 1276 O O . SER A 1 164 ? -8.628 -0.936 6.287 1.00 92.44 164 SER A O 1
ATOM 1278 N N . ARG A 1 165 ? -8.312 -0.876 4.058 1.00 92.31 165 ARG A N 1
ATOM 1279 C CA . ARG A 1 165 ? -9.736 -0.683 3.725 1.00 92.31 165 ARG A CA 1
ATOM 1280 C C . ARG A 1 165 ? -10.593 -1.852 4.207 1.00 92.31 165 ARG A C 1
ATOM 1282 O O . ARG A 1 165 ? -11.648 -1.633 4.787 1.00 92.31 165 ARG A O 1
ATOM 1289 N N . TYR A 1 166 ? -10.136 -3.084 3.996 1.00 93.38 166 TYR A N 1
ATOM 1290 C CA . TYR A 1 166 ? -10.847 -4.271 4.466 1.00 93.38 166 TYR A CA 1
ATOM 1291 C C . TYR A 1 166 ? -10.976 -4.302 5.992 1.00 93.38 166 TYR A C 1
ATOM 1293 O O . TYR A 1 166 ? -12.062 -4.536 6.515 1.00 93.38 166 TYR A O 1
ATOM 1301 N N . THR A 1 167 ? -9.886 -4.013 6.713 1.00 92.69 167 THR A N 1
ATOM 1302 C CA . THR A 1 167 ? -9.908 -3.974 8.180 1.00 92.69 167 THR A CA 1
ATOM 1303 C C . THR A 1 167 ? -10.851 -2.902 8.716 1.00 92.69 167 THR A C 1
ATOM 1305 O O . THR A 1 167 ? -11.525 -3.151 9.707 1.00 92.69 167 THR A O 1
ATOM 1308 N N . GLU A 1 168 ? -10.955 -1.753 8.042 1.00 94.00 168 GLU A N 1
ATOM 1309 C CA . GLU A 1 168 ? -11.900 -0.688 8.397 1.00 94.00 168 GLU A CA 1
ATOM 1310 C C . GLU A 1 168 ? -13.357 -1.133 8.187 1.00 94.00 168 GLU A C 1
ATOM 1312 O O . GLU A 1 168 ? -14.180 -0.980 9.085 1.00 94.00 168 GLU A O 1
ATOM 1317 N N . MET A 1 169 ? -13.663 -1.784 7.058 1.00 92.81 169 MET A N 1
ATOM 1318 C CA . MET A 1 169 ? -15.000 -2.340 6.804 1.00 92.81 169 MET A CA 1
ATOM 1319 C C . MET A 1 169 ? -15.400 -3.396 7.844 1.00 92.81 169 MET A C 1
ATOM 1321 O O . MET A 1 169 ? -16.537 -3.400 8.317 1.00 92.81 169 MET A O 1
ATOM 1325 N N . LEU A 1 170 ? -14.477 -4.287 8.224 1.00 93.62 170 LEU A N 1
ATOM 1326 C CA . LEU A 1 170 ? -14.722 -5.260 9.291 1.00 93.62 170 LEU A CA 1
ATOM 1327 C C . LEU A 1 170 ? -14.909 -4.587 10.654 1.00 93.62 170 LEU A C 1
ATOM 1329 O O . LEU A 1 170 ? -15.773 -5.005 11.427 1.00 93.62 170 LEU A O 1
ATOM 1333 N N . ASP A 1 171 ? -14.126 -3.549 10.949 1.00 93.44 171 ASP A N 1
ATOM 1334 C CA . ASP A 1 171 ? -14.248 -2.783 12.189 1.00 93.44 171 ASP A CA 1
ATOM 1335 C C . ASP A 1 171 ? -15.602 -2.098 12.307 1.00 93.44 171 ASP A C 1
ATOM 1337 O O . ASP A 1 171 ? -16.208 -2.126 13.379 1.00 93.44 171 ASP A O 1
ATOM 1341 N N . ASP A 1 172 ? -16.117 -1.563 11.205 1.00 94.50 172 ASP A N 1
ATOM 1342 C CA . ASP A 1 172 ? -17.449 -0.973 11.154 1.00 94.50 172 ASP A CA 1
ATOM 1343 C C . ASP A 1 172 ? -18.548 -2.000 11.426 1.00 94.50 172 ASP A C 1
ATOM 1345 O O . ASP A 1 172 ? -19.453 -1.729 12.221 1.00 94.50 172 ASP A O 1
ATOM 1349 N N . ILE A 1 173 ? -18.457 -3.192 10.831 1.00 92.69 173 ILE A N 1
ATOM 1350 C CA . ILE A 1 173 ? -19.422 -4.276 11.064 1.00 92.69 173 ILE A CA 1
ATOM 1351 C C . ILE A 1 173 ? -19.388 -4.706 12.531 1.00 92.69 173 ILE A C 1
ATOM 1353 O O . ILE A 1 173 ? -20.428 -4.730 13.191 1.00 92.69 173 ILE A O 1
ATOM 1357 N N . ILE A 1 174 ? -18.203 -5.002 13.069 1.00 92.81 174 ILE A N 1
ATOM 1358 C CA . ILE A 1 174 ? -18.051 -5.490 14.446 1.00 92.81 174 ILE A CA 1
ATOM 1359 C C . ILE A 1 174 ? -18.504 -4.429 15.447 1.00 92.81 174 ILE A C 1
ATOM 1361 O O . ILE A 1 174 ? -19.227 -4.755 16.386 1.00 92.81 174 ILE A O 1
ATOM 1365 N N . ARG A 1 175 ? -18.144 -3.159 15.229 1.00 93.94 175 ARG A N 1
ATOM 1366 C CA . ARG A 1 175 ? -18.620 -2.038 16.048 1.00 93.94 175 ARG A CA 1
ATOM 1367 C C . ARG A 1 175 ? -20.141 -1.937 16.018 1.00 93.94 175 ARG A C 1
ATOM 1369 O O . ARG A 1 175 ? -20.757 -1.885 17.077 1.00 93.94 175 ARG A O 1
ATOM 1376 N N . THR A 1 176 ? -20.744 -1.976 14.831 1.00 95.12 176 THR A N 1
ATOM 1377 C CA . THR A 1 176 ? -22.204 -1.888 14.672 1.00 95.12 176 THR A CA 1
ATOM 1378 C C . THR A 1 176 ? -22.914 -3.026 15.406 1.00 95.12 176 THR A C 1
ATOM 1380 O O . THR A 1 176 ? -23.922 -2.804 16.076 1.00 95.12 176 THR A O 1
ATOM 1383 N N . GLN A 1 177 ? -22.398 -4.253 15.310 1.00 92.94 177 GLN A N 1
ATOM 1384 C CA . GLN A 1 177 ? -22.991 -5.406 15.988 1.00 92.94 177 GLN A CA 1
ATOM 1385 C C . GLN A 1 177 ? -22.794 -5.357 17.510 1.00 92.94 177 GLN A C 1
ATOM 1387 O O . GLN A 1 177 ? -23.733 -5.635 18.256 1.00 92.94 177 GLN A O 1
ATOM 1392 N N . ALA A 1 178 ? -21.620 -4.934 17.988 1.00 91.06 178 ALA A N 1
ATOM 1393 C CA . ALA A 1 178 ? -21.365 -4.738 19.415 1.00 91.06 178 ALA A CA 1
ATOM 1394 C C . ALA A 1 178 ? -22.280 -3.656 20.017 1.00 91.06 178 ALA A C 1
ATOM 1396 O O . ALA A 1 178 ? -22.863 -3.855 21.084 1.00 91.06 178 ALA A O 1
ATOM 1397 N N . GLU A 1 179 ? -22.482 -2.543 19.306 1.00 92.88 179 GLU A N 1
ATOM 1398 C CA . GLU A 1 179 ? -23.416 -1.486 19.709 1.00 92.88 179 GLU A CA 1
ATOM 1399 C C . GLU A 1 179 ? -24.859 -2.003 19.786 1.00 92.88 179 GLU A C 1
ATOM 1401 O O . GLU A 1 179 ? -25.545 -1.735 20.774 1.00 92.88 179 GLU A O 1
ATOM 1406 N N . LYS A 1 180 ? -25.316 -2.798 18.807 1.00 92.88 180 LYS A N 1
ATOM 1407 C CA . LYS A 1 180 ? -26.650 -3.429 18.839 1.00 92.88 180 LYS A CA 1
ATOM 1408 C C . LYS A 1 180 ? -26.825 -4.363 20.038 1.00 92.88 180 LYS A C 1
ATOM 1410 O O . LYS A 1 180 ? -27.845 -4.291 20.723 1.00 92.88 180 LYS A O 1
ATOM 1415 N N . LEU A 1 181 ? -25.835 -5.209 20.332 1.00 90.94 181 LEU A N 1
ATOM 1416 C CA . LEU A 1 181 ? -25.857 -6.105 21.496 1.00 90.94 181 LEU A CA 1
ATOM 1417 C C . LEU A 1 181 ? -25.899 -5.326 22.821 1.00 90.94 181 LEU A C 1
ATOM 1419 O O . LEU A 1 181 ? -26.641 -5.691 23.744 1.00 90.94 181 LEU A O 1
ATOM 1423 N N . GLN A 1 182 ? -25.139 -4.231 22.913 1.00 89.25 182 GLN A N 1
ATOM 1424 C CA . GLN A 1 182 ? -25.137 -3.355 24.082 1.00 89.25 182 GLN A CA 1
ATOM 1425 C C . GLN A 1 182 ? -26.487 -2.644 24.257 1.00 89.25 182 GLN A C 1
ATOM 1427 O O . GLN A 1 182 ? -27.037 -2.643 25.359 1.00 89.25 182 GLN A O 1
ATOM 1432 N N . GLN A 1 183 ? -27.055 -2.094 23.180 1.00 90.56 183 GLN A N 1
ATOM 1433 C CA . GLN A 1 183 ? -28.373 -1.449 23.191 1.00 90.56 183 GLN A CA 1
ATOM 1434 C C . GLN A 1 183 ? -29.483 -2.430 23.572 1.00 90.56 183 GLN A C 1
ATOM 1436 O O . GLN A 1 183 ? -30.320 -2.106 24.413 1.00 90.56 183 GLN A O 1
ATOM 1441 N N . GLY A 1 184 ? -29.462 -3.649 23.023 1.00 87.75 184 GLY A N 1
ATOM 1442 C CA . GLY A 1 184 ? -30.402 -4.705 23.395 1.00 87.75 184 GLY A CA 1
ATOM 1443 C C . GLY A 1 184 ? -30.334 -5.033 24.886 1.00 87.75 184 GLY A C 1
ATOM 1444 O O . GLY A 1 184 ? -31.365 -5.157 25.546 1.00 87.75 184 GLY A O 1
ATOM 1445 N N . SER A 1 185 ? -29.127 -5.107 25.446 1.00 88.00 185 SER A N 1
ATOM 1446 C CA . SER A 1 185 ? -28.913 -5.368 26.877 1.00 88.00 185 SER A CA 1
ATOM 1447 C C . SER A 1 185 ? -29.422 -4.238 27.767 1.00 88.00 185 SER A C 1
ATOM 1449 O O . SER A 1 185 ? -30.063 -4.495 28.787 1.00 88.00 185 SER A O 1
ATOM 1451 N N . GLU A 1 186 ? -29.194 -2.992 27.360 1.00 86.31 186 GLU A N 1
ATOM 1452 C CA . GLU A 1 186 ? -29.675 -1.825 28.092 1.00 86.31 186 GLU A CA 1
ATOM 1453 C C . GLU A 1 186 ? -31.205 -1.699 28.031 1.00 86.31 186 GLU A C 1
ATOM 1455 O O . GLU A 1 186 ? -31.835 -1.468 29.062 1.00 86.31 186 GLU A O 1
ATOM 1460 N N . LEU A 1 187 ? -31.823 -1.948 26.869 1.00 87.38 187 LEU A N 1
ATOM 1461 C CA . LEU A 1 187 ? -33.284 -1.994 26.719 1.00 87.38 187 LEU A CA 1
ATOM 1462 C C . LEU A 1 187 ? -33.906 -3.071 27.622 1.00 87.38 187 LEU A C 1
ATOM 1464 O O . LEU A 1 187 ? -34.856 -2.786 28.353 1.00 87.38 187 LEU A O 1
ATOM 1468 N N . ALA A 1 188 ? -33.289 -4.260 27.619 1.00 85.31 188 ALA A N 1
ATOM 1469 C CA . ALA A 1 188 ? -33.384 -5.317 28.627 1.00 85.31 188 ALA A CA 1
ATOM 1470 C C . ALA A 1 188 ? -33.631 -4.790 30.040 1.00 85.31 188 ALA A C 1
ATOM 1472 O O . ALA A 1 188 ? -34.678 -4.951 30.676 1.00 85.31 188 ALA A O 1
ATOM 1473 N N . ARG A 1 189 ? -32.586 -4.126 30.511 1.00 83.19 189 ARG A N 1
ATOM 1474 C CA . ARG A 1 189 ? -32.452 -3.643 31.873 1.00 83.19 189 ARG A CA 1
ATOM 1475 C C . ARG A 1 189 ? -33.475 -2.559 32.213 1.00 83.19 189 ARG A C 1
ATOM 1477 O O . ARG A 1 189 ? -33.991 -2.556 33.327 1.00 83.19 189 ARG A O 1
ATOM 1484 N N . VAL A 1 190 ? -33.756 -1.646 31.282 1.00 84.06 190 VAL A N 1
ATOM 1485 C CA . VAL A 1 190 ? -34.724 -0.557 31.483 1.00 84.06 190 VAL A CA 1
ATOM 1486 C C . VAL A 1 190 ? -36.143 -1.105 31.612 1.00 84.06 190 VAL A C 1
ATOM 1488 O O . VAL A 1 190 ? -36.804 -0.793 32.598 1.00 84.06 190 VAL A O 1
ATOM 1491 N N . ARG A 1 191 ? -36.585 -1.975 30.694 1.00 83.50 191 ARG A N 1
ATOM 1492 C CA . ARG A 1 191 ? -37.949 -2.533 30.717 1.00 83.50 191 ARG A CA 1
ATOM 1493 C C . ARG A 1 191 ? -38.226 -3.358 31.968 1.00 83.50 191 ARG A C 1
ATOM 1495 O O . ARG A 1 191 ? -39.263 -3.194 32.596 1.00 83.50 191 ARG A O 1
ATOM 1502 N N . LEU A 1 192 ? -37.277 -4.195 32.379 1.00 81.31 192 LEU A N 1
ATOM 1503 C CA . LEU A 1 192 ? -37.418 -4.975 33.611 1.00 81.31 192 LEU A CA 1
ATOM 1504 C C . LEU A 1 192 ? -37.473 -4.095 34.862 1.00 81.31 192 LEU A C 1
ATOM 1506 O O . LEU A 1 192 ? -38.219 -4.396 35.789 1.00 81.31 192 LEU A O 1
ATOM 1510 N N . LYS A 1 193 ? -36.705 -2.997 34.878 1.00 79.75 193 LYS A N 1
ATOM 1511 C CA . LYS A 1 193 ? -36.736 -2.022 35.970 1.00 79.75 193 LYS A CA 1
ATOM 1512 C C . LYS A 1 193 ? -38.088 -1.309 36.053 1.00 79.75 193 LYS A C 1
ATOM 1514 O O . LYS A 1 193 ? -38.553 -1.065 37.157 1.00 79.75 193 LYS A O 1
ATOM 1519 N N . GLU A 1 194 ? -38.699 -0.967 34.920 1.00 80.75 194 GLU A N 1
ATOM 1520 C CA . GLU A 1 194 ? -40.043 -0.366 34.872 1.00 80.75 194 GLU A CA 1
ATOM 1521 C C . GLU A 1 194 ? -41.135 -1.319 35.380 1.00 80.75 194 GLU A C 1
ATOM 1523 O O . GLU A 1 194 ? -42.144 -0.861 35.902 1.00 80.75 194 GLU A O 1
ATOM 1528 N N . MET A 1 195 ? -40.923 -2.631 35.254 1.00 76.94 195 MET A N 1
ATOM 1529 C CA . MET A 1 195 ? -41.846 -3.679 35.703 1.00 76.94 195 MET A CA 1
ATOM 1530 C C . MET A 1 195 ? -41.605 -4.134 37.157 1.00 76.94 195 MET A C 1
ATOM 1532 O O . MET A 1 195 ? -42.144 -5.158 37.567 1.00 76.94 195 MET A O 1
ATOM 1536 N N . ASP A 1 196 ? -40.754 -3.436 37.919 1.00 68.88 196 ASP A N 1
ATOM 1537 C CA . ASP A 1 196 ? -40.350 -3.783 39.294 1.00 68.88 196 ASP A CA 1
ATOM 1538 C C . ASP A 1 196 ? -39.769 -5.207 39.470 1.00 68.88 196 ASP A C 1
ATOM 1540 O O . ASP A 1 196 ? -39.597 -5.698 40.592 1.00 68.88 196 ASP A O 1
ATOM 1544 N N . PHE A 1 197 ? -39.367 -5.873 38.379 1.00 62.44 197 PHE A N 1
ATOM 1545 C CA . PHE A 1 197 ? -38.646 -7.138 38.465 1.00 62.44 197 PHE A CA 1
ATOM 1546 C C . PHE A 1 197 ? -37.197 -6.884 38.863 1.00 62.44 197 PHE A C 1
ATOM 1548 O O . PHE A 1 197 ? -36.386 -6.341 38.107 1.00 62.44 197 PHE A O 1
ATOM 1555 N N . ALA A 1 198 ? -36.840 -7.340 40.064 1.00 51.75 198 ALA A N 1
ATOM 1556 C CA . ALA A 1 198 ? -35.452 -7.398 40.488 1.00 51.75 198 ALA A CA 1
ATOM 1557 C C . ALA A 1 198 ? -34.701 -8.423 39.623 1.00 51.75 198 ALA A C 1
ATOM 1559 O O . ALA A 1 198 ? -34.802 -9.633 39.834 1.00 51.75 198 ALA A O 1
ATOM 1560 N N . PHE A 1 199 ? -33.931 -7.933 38.648 1.00 45.84 199 PHE A N 1
ATOM 1561 C CA . PHE A 1 199 ? -33.000 -8.746 37.870 1.00 45.84 199 PHE A CA 1
ATOM 1562 C C . PHE A 1 199 ? -31.874 -9.235 38.789 1.00 45.84 199 PHE A C 1
ATOM 1564 O O . PHE A 1 199 ? -30.866 -8.554 39.001 1.00 45.84 199 PHE A O 1
ATOM 1571 N N . ASN A 1 200 ? -32.061 -10.408 39.391 1.00 44.03 200 ASN A N 1
ATOM 1572 C CA . ASN A 1 200 ? -31.040 -11.034 40.214 1.00 44.03 200 ASN A CA 1
ATOM 1573 C C . ASN A 1 200 ? -30.009 -11.720 39.311 1.00 44.03 200 ASN A C 1
ATOM 1575 O O . ASN A 1 200 ? -30.137 -12.877 38.943 1.00 44.03 200 ASN A O 1
ATOM 1579 N N . SER A 1 201 ? -28.925 -10.988 39.050 1.00 47.72 201 SER A N 1
ATOM 1580 C CA . SER A 1 201 ? -27.618 -11.493 38.614 1.00 47.72 201 SER A CA 1
ATOM 1581 C C . SER A 1 201 ? -27.558 -12.254 37.284 1.00 47.72 201 SER A C 1
ATOM 1583 O O . SER A 1 201 ? -27.543 -13.475 37.284 1.00 47.72 201 SER A O 1
ATOM 1585 N N . CYS A 1 202 ? -27.325 -11.533 36.183 1.00 36.97 202 CYS A N 1
ATOM 1586 C CA . CYS A 1 202 ? -26.661 -12.103 34.995 1.00 36.97 202 CYS A CA 1
ATOM 1587 C C . CYS A 1 202 ? -25.744 -11.130 34.228 1.00 36.97 202 CYS A C 1
ATOM 1589 O O . CYS A 1 202 ? -24.898 -11.581 33.463 1.00 36.97 202 CYS A O 1
ATOM 1591 N N . PHE A 1 203 ? -25.787 -9.817 34.477 1.00 37.97 203 PHE A N 1
ATOM 1592 C CA . PHE A 1 203 ? -24.733 -8.919 33.991 1.00 37.97 203 PHE A CA 1
ATOM 1593 C C . PHE A 1 203 ? -23.564 -8.950 34.973 1.00 37.97 203 PHE A C 1
ATOM 1595 O O . PHE A 1 203 ? -23.654 -8.361 36.045 1.00 37.97 203 PHE A O 1
ATOM 1602 N N . GLY A 1 204 ? -22.534 -9.728 34.626 1.00 34.91 204 GLY A N 1
ATOM 1603 C CA . GLY A 1 204 ? -21.210 -9.802 35.248 1.00 34.91 204 GLY A CA 1
ATOM 1604 C C . GLY A 1 204 ? -21.113 -9.315 36.695 1.00 34.91 204 GLY A C 1
ATOM 1605 O O . GLY A 1 204 ? -20.957 -8.123 36.949 1.00 34.91 204 GLY A O 1
ATOM 1606 N N . ARG A 1 205 ? -21.064 -10.248 37.657 1.00 38.00 205 ARG A N 1
ATOM 1607 C CA . ARG A 1 205 ? -20.484 -9.977 38.984 1.00 38.00 205 ARG A CA 1
ATOM 1608 C C . ARG A 1 205 ? -18.966 -9.796 38.874 1.00 38.00 205 ARG A C 1
ATOM 1610 O O . ARG A 1 205 ? -18.202 -10.460 39.563 1.00 38.00 205 ARG A O 1
ATOM 1617 N N . GLU A 1 206 ? -18.509 -8.873 38.045 1.00 35.19 206 GLU A N 1
ATOM 1618 C CA . GLU A 1 206 ? -17.236 -8.233 38.312 1.00 35.19 206 GLU A CA 1
ATOM 1619 C C . GLU A 1 206 ? -17.553 -7.087 39.264 1.00 35.19 206 GLU A C 1
ATOM 1621 O O . GLU A 1 206 ? -17.766 -5.943 38.868 1.00 35.19 206 GLU A O 1
ATOM 1626 N N . SER A 1 207 ? -17.622 -7.403 40.562 1.00 41.78 207 SER A N 1
ATOM 1627 C CA . SER A 1 207 ? -17.496 -6.390 41.606 1.00 41.78 207 SER A CA 1
ATOM 1628 C C . SER A 1 207 ? -16.076 -5.826 41.549 1.00 41.78 207 SER A C 1
ATOM 1630 O O . SER A 1 207 ? -15.267 -6.029 42.454 1.00 41.78 207 SER A O 1
ATOM 1632 N N . TYR A 1 208 ? -15.748 -5.082 40.492 1.00 46.62 208 TYR A N 1
ATOM 1633 C CA . TYR A 1 208 ? -14.745 -4.048 40.620 1.00 46.62 208 TYR A CA 1
ATOM 1634 C C . TYR A 1 208 ? -15.313 -3.099 41.657 1.00 46.62 208 TYR A C 1
ATOM 1636 O O . TYR A 1 208 ? -16.248 -2.348 41.386 1.00 46.62 208 TYR A O 1
ATOM 1644 N N . SER A 1 209 ? -14.780 -3.160 42.877 1.00 54.59 209 SER A N 1
ATOM 1645 C CA . SER A 1 209 ? -15.040 -2.123 43.869 1.00 54.59 209 SER A CA 1
ATOM 1646 C C . SER A 1 209 ? -14.889 -0.787 43.144 1.00 54.59 209 SER A C 1
ATOM 1648 O O . SER A 1 209 ? -13.842 -0.565 42.530 1.00 54.59 209 SER A O 1
ATOM 1650 N N . ALA A 1 210 ? -15.906 0.078 43.153 1.00 58.22 210 ALA A N 1
ATOM 1651 C CA . ALA A 1 210 ? -15.857 1.365 42.450 1.00 58.22 210 ALA A CA 1
ATOM 1652 C C . ALA A 1 210 ? -14.575 2.152 42.802 1.00 58.22 210 ALA A C 1
ATOM 1654 O O . ALA A 1 210 ? -14.005 2.864 41.976 1.00 58.22 210 ALA A O 1
ATOM 1655 N N . ASN A 1 211 ? -14.040 1.914 44.005 1.00 61.25 211 ASN A N 1
ATOM 1656 C CA . ASN A 1 211 ? -12.755 2.418 44.477 1.00 61.25 211 ASN A CA 1
ATOM 1657 C C . ASN A 1 211 ? -11.540 1.869 43.706 1.00 61.25 211 ASN A C 1
ATOM 1659 O O . ASN A 1 211 ? -10.591 2.609 43.462 1.00 61.25 211 ASN A O 1
ATOM 1663 N N . SER A 1 212 ? -11.545 0.595 43.313 1.00 62.69 212 SER A N 1
ATOM 1664 C CA . SER A 1 212 ? -10.491 -0.028 42.500 1.00 62.69 212 SER A CA 1
ATOM 1665 C C . SER A 1 212 ? -10.464 0.518 41.068 1.00 62.69 212 SER A C 1
ATOM 1667 O O . SER A 1 212 ? -9.388 0.854 40.573 1.00 62.69 212 SER A O 1
ATOM 1669 N N . PHE A 1 213 ? -11.633 0.710 40.446 1.00 64.12 213 PHE A N 1
ATOM 1670 C CA . PHE A 1 213 ? -11.758 1.342 39.130 1.00 64.12 213 PHE A CA 1
ATOM 1671 C C . PHE A 1 213 ? -11.315 2.811 39.184 1.00 64.12 213 PHE A C 1
ATOM 1673 O O . PHE A 1 213 ? -10.450 3.227 38.416 1.00 64.12 213 PHE A O 1
ATOM 1680 N N . LYS A 1 214 ? -11.794 3.569 40.181 1.00 66.81 214 LYS A N 1
ATOM 1681 C CA . LYS A 1 214 ? -11.400 4.969 40.410 1.00 66.81 214 LYS A CA 1
ATOM 1682 C C . LYS A 1 214 ? -9.889 5.128 40.615 1.00 66.81 214 LYS A C 1
ATOM 1684 O O . LYS A 1 214 ? -9.283 6.025 40.031 1.00 66.81 214 LYS A O 1
ATOM 1689 N N . ARG A 1 215 ? -9.260 4.242 41.399 1.00 69.31 215 ARG A N 1
ATOM 1690 C CA . ARG A 1 215 ? -7.796 4.223 41.583 1.00 69.31 215 ARG A CA 1
ATOM 1691 C C . ARG A 1 215 ? -7.066 3.936 40.277 1.00 69.31 215 ARG A C 1
ATOM 1693 O O . ARG A 1 215 ? -6.076 4.596 39.979 1.00 69.31 215 ARG A O 1
ATOM 1700 N N . ARG A 1 216 ? -7.555 2.973 39.494 1.00 71.62 216 ARG A N 1
ATOM 1701 C CA . ARG A 1 216 ? -6.917 2.555 38.246 1.00 71.62 216 ARG A CA 1
ATOM 1702 C C . ARG A 1 216 ? -6.998 3.647 37.171 1.00 71.62 216 ARG A C 1
ATOM 1704 O O . ARG A 1 216 ? -5.967 3.989 36.598 1.00 71.62 216 ARG A O 1
ATOM 1711 N N . CYS A 1 217 ? -8.161 4.271 36.973 1.00 69.44 217 CYS A N 1
ATOM 1712 C CA . CYS A 1 217 ? -8.322 5.409 36.057 1.00 69.44 217 CYS A CA 1
ATOM 1713 C C . CYS A 1 217 ? -7.472 6.617 36.484 1.00 69.44 217 CYS A C 1
ATOM 1715 O O . CYS A 1 217 ? -6.760 7.199 35.664 1.00 69.44 217 CYS A O 1
ATOM 1717 N N . GLY A 1 218 ? -7.458 6.938 37.785 1.00 73.88 218 GLY A N 1
ATOM 1718 C CA . GLY A 1 218 ? -6.601 7.992 38.332 1.00 73.88 218 GLY A CA 1
ATOM 1719 C C . GLY A 1 218 ? -5.109 7.735 38.091 1.00 73.88 218 GLY A C 1
ATOM 1720 O O . GLY A 1 218 ? -4.388 8.648 37.690 1.00 73.88 218 GLY A O 1
ATOM 1721 N N . GLN A 1 219 ? -4.660 6.487 38.258 1.00 79.00 219 GLN A N 1
ATOM 1722 C CA . GLN A 1 219 ? -3.276 6.088 38.006 1.00 79.00 219 GLN A CA 1
ATOM 1723 C C . GLN A 1 219 ? -2.895 6.241 36.529 1.00 79.00 219 GLN A C 1
ATOM 1725 O O . GLN A 1 219 ? -1.847 6.812 36.228 1.00 79.00 219 GLN A O 1
ATOM 1730 N N . TYR A 1 220 ? -3.733 5.771 35.599 1.00 77.56 220 TYR A N 1
ATOM 1731 C CA . TYR A 1 220 ? -3.455 5.898 34.164 1.00 77.56 220 TYR A CA 1
ATOM 1732 C C . TYR A 1 220 ? -3.367 7.360 33.723 1.00 77.56 220 TYR A C 1
ATOM 1734 O O . TYR A 1 220 ? -2.441 7.725 32.998 1.00 77.56 220 TYR A O 1
ATOM 1742 N N . ARG A 1 221 ? -4.272 8.217 34.211 1.00 80.12 221 ARG A N 1
ATOM 1743 C CA . ARG A 1 221 ? -4.242 9.655 33.920 1.00 80.12 221 ARG A CA 1
ATOM 1744 C C . ARG A 1 221 ? -3.003 10.330 34.499 1.00 80.12 221 ARG A C 1
ATOM 1746 O O . ARG A 1 221 ? -2.386 11.133 33.809 1.00 80.12 221 ARG A O 1
ATOM 1753 N N . PHE A 1 222 ? -2.615 9.990 35.730 1.00 82.31 222 PHE A N 1
ATOM 1754 C CA . PHE A 1 222 ? -1.406 10.529 36.356 1.00 82.31 222 PHE A CA 1
ATOM 1755 C C . PHE A 1 222 ? -0.149 10.164 35.558 1.00 82.31 222 PHE A C 1
ATOM 1757 O O . PHE A 1 222 ? 0.640 11.039 35.210 1.00 82.31 222 PHE A O 1
ATOM 1764 N N . VAL A 1 223 ? -0.000 8.887 35.190 1.00 86.44 223 VAL A N 1
ATOM 1765 C CA . VAL A 1 223 ? 1.136 8.417 34.381 1.00 86.44 223 VAL A CA 1
ATOM 1766 C C . VAL A 1 223 ? 1.132 9.065 32.993 1.00 86.44 223 VAL A C 1
ATOM 1768 O O . VAL A 1 223 ? 2.187 9.457 32.495 1.00 86.44 223 VAL A O 1
ATOM 1771 N N . GLY A 1 224 ? -0.041 9.205 32.368 1.00 85.81 224 GLY A N 1
ATOM 1772 C CA . GLY A 1 224 ? -0.196 9.881 31.079 1.00 85.81 224 GLY A CA 1
ATOM 1773 C C . GLY A 1 224 ? 0.212 11.353 31.143 1.00 85.81 224 GLY A C 1
ATOM 1774 O O . GLY A 1 224 ? 1.044 11.791 30.350 1.00 85.81 224 GLY A O 1
ATOM 1775 N N . ALA A 1 225 ? -0.300 12.091 32.128 1.00 88.19 225 ALA A N 1
ATOM 1776 C CA . ALA A 1 225 ? 0.036 13.495 32.351 1.00 88.19 225 ALA A CA 1
ATOM 1777 C C . ALA A 1 225 ? 1.530 13.689 32.647 1.00 88.19 225 ALA A C 1
ATOM 1779 O O . ALA A 1 225 ? 2.156 14.578 32.079 1.00 88.19 225 ALA A O 1
ATOM 1780 N N . GLN A 1 226 ? 2.129 12.815 33.460 1.00 91.12 226 GLN A N 1
ATOM 1781 C CA . GLN A 1 226 ? 3.557 12.871 33.773 1.00 91.12 226 GLN A CA 1
ATOM 1782 C C . GLN A 1 226 ? 4.432 12.663 32.528 1.00 91.12 226 GLN A C 1
ATOM 1784 O O . GLN A 1 226 ? 5.446 13.339 32.362 1.00 91.12 226 GLN A O 1
ATOM 1789 N N . ARG A 1 227 ? 4.051 11.738 31.637 1.00 90.31 227 ARG A N 1
ATOM 1790 C CA . ARG A 1 227 ? 4.768 11.507 30.372 1.00 90.31 227 ARG A CA 1
ATOM 1791 C C . ARG A 1 227 ? 4.651 12.697 29.428 1.00 90.31 227 ARG A C 1
ATOM 1793 O O . ARG A 1 227 ? 5.662 13.091 28.859 1.00 90.31 227 ARG A O 1
ATOM 1800 N N . VAL A 1 228 ? 3.450 13.261 29.281 1.00 91.31 228 VAL A N 1
ATOM 1801 C CA . VAL A 1 228 ? 3.222 14.460 28.458 1.00 91.31 228 VAL A CA 1
ATOM 1802 C C . VAL A 1 228 ? 4.063 15.621 28.977 1.00 91.31 228 VAL A C 1
ATOM 1804 O O . VAL A 1 228 ? 4.827 16.191 28.206 1.00 91.31 228 VAL A O 1
ATOM 1807 N N . TRP A 1 229 ? 4.016 15.879 30.285 1.00 92.12 229 TRP A N 1
ATOM 1808 C CA . TRP A 1 229 ? 4.796 16.937 30.925 1.00 92.12 229 TRP A CA 1
ATOM 1809 C C . TRP A 1 229 ? 6.303 16.757 30.720 1.00 92.12 229 TRP A C 1
ATOM 1811 O O . TRP A 1 229 ? 6.993 17.696 30.344 1.00 92.12 229 TRP A O 1
ATOM 1821 N N . LYS A 1 230 ? 6.824 15.535 30.886 1.00 94.50 230 LYS A N 1
ATOM 1822 C CA . LYS A 1 230 ? 8.252 15.254 30.683 1.00 94.50 230 LYS A CA 1
ATOM 1823 C C . LYS A 1 230 ? 8.696 15.476 29.233 1.00 94.50 230 LYS A C 1
ATOM 1825 O O . LYS A 1 230 ? 9.808 15.938 28.998 1.00 94.50 230 LYS A O 1
ATOM 1830 N N . ILE A 1 231 ? 7.857 15.125 28.257 1.00 92.56 231 ILE A N 1
ATOM 1831 C CA . ILE A 1 231 ? 8.158 15.366 26.837 1.00 92.56 231 ILE A CA 1
ATOM 1832 C C . ILE A 1 231 ? 8.110 16.869 26.542 1.00 92.56 231 ILE A C 1
ATOM 1834 O O . ILE A 1 231 ? 8.985 17.377 25.847 1.00 92.56 231 ILE A O 1
ATOM 1838 N N . GLU A 1 232 ? 7.128 17.581 27.091 1.00 93.00 232 GLU A N 1
ATOM 1839 C CA . GLU A 1 232 ? 7.008 19.036 26.963 1.00 93.00 232 GLU A CA 1
ATOM 1840 C C . GLU A 1 232 ? 8.228 19.752 27.551 1.00 93.00 232 GLU A C 1
ATOM 1842 O O . GLU A 1 232 ? 8.827 20.595 26.889 1.00 93.00 232 GLU A O 1
ATOM 1847 N N . GLU A 1 233 ? 8.667 19.343 28.742 1.00 94.88 233 GLU A N 1
ATOM 1848 C CA . GLU A 1 233 ? 9.878 19.844 29.392 1.00 94.88 233 GLU A CA 1
ATOM 1849 C C . GLU A 1 233 ? 11.125 19.614 28.524 1.00 94.88 233 GLU A C 1
ATOM 1851 O O . GLU A 1 233 ? 11.936 20.523 28.352 1.00 94.88 233 GLU A O 1
ATOM 1856 N N . GLN A 1 234 ? 11.277 18.424 27.931 1.00 94.69 234 GLN A N 1
ATOM 1857 C CA . GLN A 1 234 ? 12.407 18.112 27.049 1.00 94.69 234 GLN A CA 1
ATOM 1858 C C . GLN A 1 234 ? 12.409 18.956 25.772 1.00 94.69 234 GLN A C 1
ATOM 1860 O O . GLN A 1 234 ? 13.464 19.454 25.377 1.00 94.69 234 GLN A O 1
ATOM 1865 N N . LEU A 1 235 ? 11.244 19.137 25.144 1.00 93.31 235 LEU A N 1
ATOM 1866 C CA . LEU A 1 235 ? 11.103 19.978 23.955 1.00 93.31 235 LEU A CA 1
ATOM 1867 C C . LEU A 1 235 ? 11.373 21.450 24.281 1.00 93.31 235 LEU A C 1
ATOM 1869 O O . LEU A 1 235 ? 12.047 22.133 23.515 1.00 93.31 235 LEU A O 1
ATOM 1873 N N . GLN A 1 236 ? 10.898 21.931 25.431 1.00 92.56 236 GLN A N 1
ATOM 1874 C CA . GLN A 1 236 ? 11.135 23.304 25.859 1.00 92.56 236 GLN A CA 1
ATOM 1875 C C . GLN A 1 236 ? 12.608 23.541 26.188 1.00 92.56 236 GLN A C 1
ATOM 1877 O O . GLN A 1 236 ? 13.166 24.565 25.800 1.00 92.56 236 GLN A O 1
ATOM 1882 N N . LYS A 1 237 ? 13.257 22.585 26.859 1.00 94.06 237 LYS A N 1
ATOM 1883 C CA . LYS A 1 237 ? 14.687 22.650 27.159 1.00 94.06 237 LYS A CA 1
ATOM 1884 C C . LYS A 1 237 ? 15.515 22.733 25.876 1.00 94.06 237 LYS A C 1
ATOM 1886 O O . LYS A 1 237 ? 16.316 23.655 25.740 1.00 94.06 237 LYS A O 1
ATOM 1891 N N . GLU A 1 238 ? 15.271 21.845 24.915 1.00 92.88 238 GLU A N 1
ATOM 1892 C CA . GLU A 1 238 ? 15.964 21.861 23.621 1.00 92.88 238 GLU A CA 1
ATOM 1893 C C . GLU A 1 238 ? 15.726 23.177 22.862 1.00 92.88 238 GLU A C 1
ATOM 1895 O O . GLU A 1 238 ? 16.683 23.789 22.387 1.00 92.88 238 GLU A O 1
ATOM 1900 N N . ALA A 1 239 ? 14.490 23.691 22.853 1.00 91.56 239 ALA A N 1
ATOM 1901 C CA . ALA A 1 239 ? 14.173 24.974 22.227 1.00 91.56 239 ALA A CA 1
ATOM 1902 C C . ALA A 1 239 ? 14.899 26.155 22.898 1.00 91.56 239 ALA A C 1
ATOM 1904 O O . ALA A 1 239 ? 15.363 27.075 22.216 1.00 91.56 239 ALA A O 1
ATOM 1905 N N . THR A 1 240 ? 15.026 26.144 24.231 1.00 92.44 240 THR A N 1
ATOM 1906 C CA . THR A 1 240 ? 15.791 27.171 24.953 1.00 92.44 240 THR A CA 1
ATOM 1907 C C . THR A 1 240 ? 17.288 27.080 24.674 1.00 92.44 240 THR A C 1
ATOM 1909 O O . THR A 1 240 ? 17.924 28.117 24.495 1.00 92.44 240 THR A O 1
ATOM 1912 N N . GLU A 1 241 ? 17.846 25.873 24.573 1.00 91.25 241 GLU A N 1
ATOM 1913 C CA . GLU A 1 241 ? 19.257 25.646 24.243 1.00 91.25 241 GLU A CA 1
ATOM 1914 C C . GLU A 1 241 ? 19.574 26.091 22.803 1.00 91.25 241 GLU A C 1
ATOM 1916 O O . GLU A 1 241 ? 20.543 26.821 22.595 1.00 91.25 241 GLU A O 1
ATOM 1921 N N . ASP A 1 242 ? 18.728 25.762 21.817 1.00 90.69 242 ASP A N 1
ATOM 1922 C CA . ASP A 1 242 ? 18.870 26.251 20.432 1.00 90.69 242 ASP A CA 1
ATOM 1923 C C . ASP A 1 242 ? 18.798 27.781 20.372 1.00 90.69 242 ASP A C 1
ATOM 1925 O O . ASP A 1 242 ? 19.629 28.415 19.720 1.00 90.69 242 ASP A O 1
ATOM 1929 N N . SER A 1 243 ? 17.872 28.406 21.109 1.00 89.44 243 SER A N 1
ATOM 1930 C CA . SER A 1 243 ? 17.801 29.869 21.186 1.00 89.44 243 SER A CA 1
ATOM 1931 C C . SER A 1 243 ? 19.056 30.479 21.816 1.00 89.44 243 SER A C 1
ATOM 1933 O O . SER A 1 243 ? 19.528 31.517 21.348 1.00 89.44 243 SER A O 1
ATOM 1935 N N . GLN A 1 244 ? 19.609 29.862 22.862 1.00 92.62 244 GLN A N 1
ATOM 1936 C CA . GLN A 1 244 ? 20.842 30.326 23.500 1.00 92.62 244 GLN A CA 1
ATOM 1937 C C . GLN A 1 244 ? 22.039 30.203 22.554 1.00 92.62 244 GLN A C 1
ATOM 1939 O O . GLN A 1 244 ? 22.805 31.157 22.413 1.00 92.62 244 GLN A O 1
ATOM 1944 N N . PHE A 1 245 ? 22.182 29.078 21.854 1.00 89.19 245 PHE A N 1
ATOM 1945 C CA . PHE A 1 245 ? 23.284 28.870 20.917 1.00 89.19 245 PHE A CA 1
ATOM 1946 C C . PHE A 1 245 ? 23.176 29.739 19.666 1.00 89.19 245 PHE A C 1
ATOM 1948 O O . PHE A 1 245 ? 24.194 30.252 19.204 1.00 89.19 245 PHE A O 1
ATOM 1955 N N . ARG A 1 246 ? 21.969 30.008 19.161 1.00 89.06 246 ARG A N 1
ATOM 1956 C CA . ARG A 1 246 ? 21.760 31.011 18.103 1.00 89.06 246 ARG A CA 1
ATOM 1957 C C . ARG A 1 246 ? 22.218 32.398 18.535 1.00 89.06 246 ARG A C 1
ATOM 1959 O O . ARG A 1 246 ? 22.899 33.069 17.765 1.00 89.06 246 ARG A O 1
ATOM 1966 N N . ASN A 1 247 ? 21.901 32.799 19.767 1.00 89.06 247 ASN A N 1
ATOM 1967 C CA . ASN A 1 247 ? 22.324 34.090 20.309 1.00 89.06 247 ASN A CA 1
ATOM 1968 C C . ASN A 1 247 ? 23.848 34.169 20.495 1.00 89.06 247 ASN A C 1
ATOM 1970 O O . ASN A 1 247 ? 24.441 35.207 20.222 1.00 89.06 247 ASN A O 1
ATOM 1974 N N . GLN A 1 248 ? 24.490 33.082 20.936 1.00 93.25 248 GLN A N 1
ATOM 1975 C CA . GLN A 1 248 ? 25.938 33.045 21.183 1.00 93.25 248 GLN A CA 1
ATOM 1976 C C . GLN A 1 248 ? 26.772 32.922 19.902 1.00 93.25 248 GLN A C 1
ATOM 1978 O O . GLN A 1 248 ? 27.829 33.539 19.788 1.00 93.25 248 GLN A O 1
ATOM 1983 N N . PHE A 1 249 ? 26.322 32.111 18.943 1.00 87.25 249 PHE A N 1
ATOM 1984 C CA . PHE A 1 249 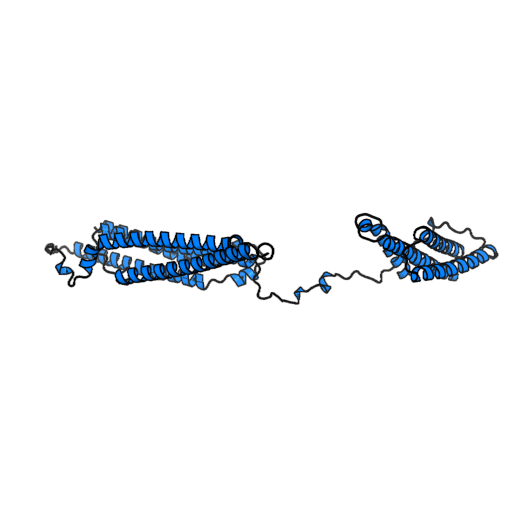? 27.122 31.716 17.781 1.00 87.25 249 PHE A CA 1
ATOM 1985 C C . PHE A 1 249 ? 26.663 32.349 16.463 1.00 87.25 249 PHE A C 1
ATOM 1987 O O . PHE A 1 249 ? 27.398 32.257 15.476 1.00 87.25 249 PHE A O 1
ATOM 1994 N N . GLY A 1 250 ? 25.499 33.008 16.430 1.00 86.81 250 GLY A N 1
ATOM 1995 C CA . GLY A 1 250 ? 25.000 33.782 15.292 1.00 86.81 250 GLY A CA 1
ATOM 1996 C C . GLY A 1 250 ? 25.133 33.038 13.962 1.00 86.81 250 GLY A C 1
ATOM 1997 O O . GLY A 1 250 ? 24.518 31.996 13.744 1.00 86.81 250 GLY A O 1
ATOM 1998 N N . THR A 1 251 ? 25.994 33.549 13.079 1.00 81.88 251 THR A N 1
ATOM 1999 C CA . THR A 1 251 ? 26.224 33.016 11.725 1.00 81.88 251 THR A CA 1
ATOM 2000 C C . THR A 1 251 ? 26.927 31.655 11.678 1.00 81.88 251 THR A C 1
ATOM 2002 O O . THR A 1 251 ? 26.897 31.000 10.640 1.00 81.88 251 THR A O 1
ATOM 2005 N N . ARG A 1 252 ? 27.536 31.190 12.779 1.00 84.62 252 ARG A N 1
ATOM 2006 C CA . ARG A 1 252 ? 28.133 29.843 12.873 1.00 84.62 252 ARG A CA 1
ATOM 2007 C C . ARG A 1 252 ? 27.103 28.756 13.196 1.00 84.62 252 ARG A C 1
ATOM 2009 O O . ARG A 1 252 ? 27.417 27.575 13.069 1.00 84.62 252 ARG A O 1
ATOM 2016 N N . TRP A 1 253 ? 25.885 29.129 13.596 1.00 85.00 253 TRP A N 1
ATOM 2017 C CA . TRP A 1 253 ? 24.806 28.195 13.916 1.00 85.00 253 TRP A CA 1
ATOM 2018 C C . TRP A 1 253 ? 23.824 28.059 12.745 1.00 85.00 253 TRP A C 1
ATOM 2020 O O . TRP A 1 253 ? 22.811 28.748 12.664 1.00 85.00 253 TRP A O 1
ATOM 2030 N N . THR A 1 254 ? 24.127 27.154 11.814 1.00 84.94 254 THR A N 1
ATOM 2031 C CA . THR A 1 254 ? 23.383 26.974 10.550 1.00 84.94 254 THR A CA 1
ATOM 2032 C C . THR A 1 254 ? 22.269 25.924 10.611 1.00 84.94 254 THR A C 1
ATOM 2034 O O . THR A 1 254 ? 21.673 25.588 9.588 1.00 84.94 254 THR A O 1
ATOM 2037 N N . ARG A 1 255 ? 21.971 25.375 11.796 1.00 85.38 255 ARG A N 1
ATOM 2038 C CA . ARG A 1 255 ? 20.925 24.355 11.961 1.00 85.38 255 ARG A CA 1
ATOM 2039 C C . ARG A 1 255 ? 19.528 24.957 11.730 1.00 85.38 255 ARG A C 1
ATOM 2041 O O . ARG A 1 255 ? 19.317 26.129 12.065 1.00 85.38 255 ARG A O 1
ATOM 2048 N N . PRO A 1 256 ? 18.551 24.184 11.221 1.00 86.00 256 PRO A N 1
ATOM 2049 C CA . PRO A 1 256 ? 17.146 24.598 11.197 1.00 86.00 256 PRO A CA 1
ATOM 2050 C C . PRO A 1 256 ? 16.632 24.937 12.602 1.00 86.00 256 PRO A C 1
ATOM 2052 O O . PRO A 1 256 ? 17.117 24.376 13.581 1.00 86.00 256 PRO A O 1
ATOM 2055 N N . GLN A 1 257 ? 15.677 25.865 12.708 1.00 86.38 257 GLN A N 1
ATOM 2056 C CA . GLN A 1 257 ? 15.137 26.310 13.998 1.00 86.38 257 GLN A CA 1
ATOM 2057 C C . GLN A 1 257 ? 14.417 25.170 14.716 1.00 86.38 257 GLN A C 1
ATOM 2059 O O . GLN A 1 257 ? 13.570 24.499 14.117 1.00 86.38 257 GLN A O 1
ATOM 2064 N N . SER A 1 258 ? 14.683 24.989 16.007 1.00 89.56 258 SER A N 1
ATOM 2065 C CA . SER A 1 258 ? 14.079 23.901 16.781 1.00 89.56 258 SER A CA 1
ATOM 2066 C C . SER A 1 258 ? 12.551 23.932 16.782 1.00 89.56 258 SER A C 1
ATOM 2068 O O . SER A 1 258 ? 11.913 22.886 16.662 1.00 89.56 258 SER A O 1
ATOM 2070 N N . SER A 1 259 ? 11.937 25.119 16.780 1.00 86.00 259 SER A N 1
ATOM 2071 C CA . SER A 1 259 ? 10.480 25.278 16.644 1.00 86.00 259 SER A CA 1
ATOM 2072 C C . SER A 1 259 ? 9.927 24.716 15.328 1.00 86.00 259 SER A C 1
ATOM 2074 O O . SER A 1 259 ? 8.815 24.196 15.300 1.00 86.00 259 SER A O 1
ATOM 2076 N N . THR A 1 260 ? 10.695 24.769 14.234 1.00 88.75 260 THR A N 1
ATOM 2077 C CA . THR A 1 260 ? 10.274 24.205 12.941 1.00 88.75 260 THR A CA 1
ATOM 2078 C C . THR A 1 260 ? 10.394 22.684 12.904 1.00 88.75 260 THR A C 1
ATOM 2080 O O . THR A 1 260 ? 9.486 22.022 12.405 1.00 88.75 260 THR A O 1
ATOM 2083 N N . LEU A 1 261 ? 11.457 22.116 13.485 1.00 89.94 261 LEU A N 1
ATOM 2084 C CA . LEU A 1 261 ? 11.660 20.663 13.550 1.00 89.94 261 LEU A CA 1
ATOM 2085 C C . LEU A 1 261 ? 10.679 19.980 14.511 1.00 89.94 261 LEU A C 1
ATOM 2087 O O . LEU A 1 261 ? 10.182 18.891 14.230 1.00 89.94 261 LEU A O 1
ATOM 2091 N N . THR A 1 262 ? 10.374 20.626 15.637 1.00 91.94 262 THR A N 1
ATOM 2092 C CA . THR A 1 262 ? 9.536 20.052 16.700 1.00 91.94 262 THR A CA 1
ATOM 2093 C C . THR A 1 262 ? 8.043 20.327 16.528 1.00 91.94 262 THR A C 1
ATOM 2095 O O . THR A 1 262 ? 7.242 19.746 17.260 1.00 91.94 262 THR A O 1
ATOM 2098 N N . LYS A 1 263 ? 7.630 21.126 15.533 1.00 91.56 263 LYS A N 1
ATOM 2099 C CA . LYS A 1 263 ? 6.224 21.517 15.318 1.00 91.56 263 LYS A CA 1
ATOM 2100 C C . LYS A 1 263 ? 5.257 20.327 15.291 1.00 91.56 263 LYS A C 1
ATOM 2102 O O . LYS A 1 263 ? 4.258 20.332 15.999 1.00 91.56 263 LYS A O 1
ATOM 2107 N N . ASN A 1 264 ? 5.578 19.267 14.542 1.00 93.94 264 ASN A N 1
ATOM 2108 C CA . ASN A 1 264 ? 4.722 18.074 14.483 1.00 93.94 264 ASN A CA 1
ATOM 2109 C C . ASN A 1 264 ? 4.600 17.367 15.846 1.00 93.94 264 ASN A C 1
ATOM 2111 O O . ASN A 1 264 ? 3.540 16.838 16.181 1.00 93.94 264 ASN A O 1
ATOM 2115 N N . LEU A 1 265 ? 5.673 17.364 16.641 1.00 92.56 265 LEU A N 1
ATOM 2116 C CA . LEU A 1 265 ? 5.664 16.785 17.983 1.00 92.56 265 LEU A CA 1
ATOM 2117 C C . LEU A 1 265 ? 4.820 17.633 18.937 1.00 92.56 265 LEU A C 1
ATOM 2119 O O . LEU A 1 265 ? 4.031 17.066 19.686 1.00 92.56 265 LEU A O 1
ATOM 2123 N N . GLN A 1 266 ? 4.923 18.962 18.858 1.00 91.81 266 GLN A N 1
ATOM 2124 C CA . GLN A 1 266 ? 4.085 19.890 19.622 1.00 91.81 266 GLN A CA 1
ATOM 2125 C C . GLN A 1 266 ? 2.601 19.732 19.266 1.00 91.81 266 GLN A C 1
ATOM 2127 O O . GLN A 1 266 ? 1.766 19.617 20.159 1.00 91.81 266 GLN A O 1
ATOM 2132 N N . ASP A 1 267 ? 2.264 19.615 17.978 1.00 93.44 267 ASP A N 1
ATOM 2133 C CA . ASP A 1 267 ? 0.887 19.371 17.531 1.00 93.44 267 ASP A CA 1
ATOM 2134 C C . ASP A 1 267 ? 0.334 18.053 18.097 1.00 93.44 267 ASP A C 1
ATOM 2136 O O . ASP A 1 267 ? -0.808 17.988 18.562 1.00 93.44 267 ASP A O 1
ATOM 2140 N N . ARG A 1 268 ? 1.146 16.988 18.106 1.00 93.75 268 ARG A N 1
ATOM 2141 C CA . ARG A 1 268 ? 0.777 15.702 18.721 1.00 93.75 268 ARG A CA 1
ATOM 2142 C C . ARG A 1 268 ? 0.635 15.818 20.238 1.00 93.75 268 ARG A C 1
ATOM 2144 O O . ARG A 1 268 ? -0.300 15.244 20.792 1.00 93.75 268 ARG A O 1
ATOM 2151 N N . LEU A 1 269 ? 1.519 16.561 20.899 1.00 93.44 269 LEU A N 1
ATOM 2152 C CA . LEU A 1 269 ? 1.481 16.794 22.342 1.00 93.44 269 LEU A CA 1
ATOM 2153 C C . LEU A 1 269 ? 0.202 17.534 22.746 1.00 93.44 269 LEU A C 1
ATOM 2155 O O . LEU A 1 269 ? -0.495 17.088 23.655 1.00 93.44 269 LEU A O 1
ATOM 2159 N N . ASN A 1 270 ? -0.178 18.565 21.991 1.00 92.44 270 ASN A N 1
ATOM 2160 C CA . ASN A 1 270 ? -1.430 19.298 22.171 1.00 92.44 270 ASN A CA 1
ATOM 2161 C C . ASN A 1 270 ? -2.666 18.398 22.011 1.00 92.44 270 ASN A C 1
ATOM 2163 O O . ASN A 1 270 ? -3.603 18.490 22.805 1.00 92.44 270 ASN A O 1
ATOM 2167 N N . ARG A 1 271 ? -2.667 17.475 21.037 1.00 94.06 271 ARG A N 1
ATOM 2168 C CA . ARG A 1 271 ? -3.738 16.467 20.899 1.00 94.06 271 ARG A CA 1
ATOM 2169 C C . ARG A 1 271 ? -3.808 15.543 22.115 1.00 94.06 271 ARG A C 1
ATOM 2171 O O . ARG A 1 271 ? -4.897 15.300 22.628 1.00 94.06 271 ARG A O 1
ATOM 2178 N N . PHE A 1 272 ? -2.670 15.055 22.613 1.00 92.25 272 PHE A N 1
ATOM 2179 C CA . PHE A 1 272 ? -2.644 14.223 23.821 1.00 92.25 272 PHE A CA 1
ATOM 2180 C C . PHE A 1 272 ? -3.112 14.984 25.066 1.00 92.25 272 PHE A C 1
ATOM 2182 O O . PHE A 1 272 ? -3.875 14.431 25.858 1.00 92.25 272 PHE A O 1
ATOM 2189 N N . ALA A 1 273 ? -2.718 16.250 25.219 1.00 90.94 273 ALA A N 1
ATOM 2190 C CA . ALA A 1 273 ? -3.201 17.117 26.289 1.00 90.94 273 ALA A CA 1
ATOM 2191 C C . ALA A 1 273 ? -4.727 17.319 26.207 1.00 90.94 273 ALA A C 1
ATOM 2193 O O . ALA A 1 273 ? -5.421 17.210 27.220 1.00 90.94 273 ALA A O 1
ATOM 2194 N N . GLY A 1 274 ? -5.267 17.519 24.998 1.00 93.25 274 GLY A N 1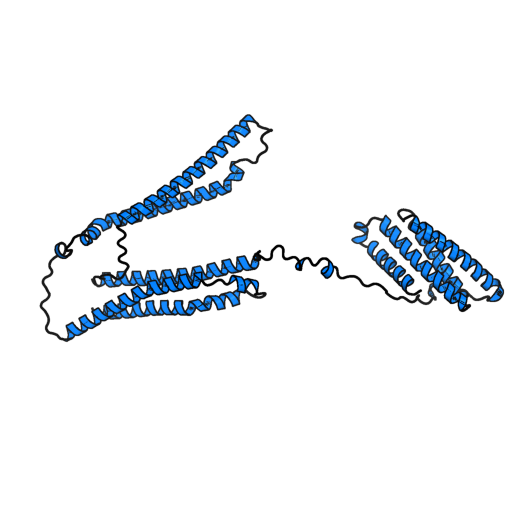
ATOM 2195 C CA . GLY A 1 274 ? -6.710 17.576 24.745 1.00 93.25 274 GLY A CA 1
ATOM 2196 C C . GLY A 1 274 ? -7.438 16.291 25.153 1.00 93.25 274 GLY A C 1
ATOM 2197 O O . GLY A 1 274 ? -8.420 16.348 25.893 1.00 93.25 274 GLY A O 1
ATOM 2198 N N . ASN A 1 275 ? -6.911 15.128 24.762 1.00 91.56 275 ASN A N 1
ATOM 2199 C CA . ASN A 1 275 ? -7.475 13.827 25.136 1.00 91.56 275 ASN A CA 1
ATOM 2200 C C . ASN A 1 275 ? -7.454 13.605 26.658 1.00 91.56 275 ASN A C 1
ATOM 2202 O O . ASN A 1 275 ? -8.427 13.107 27.222 1.00 91.56 275 ASN A O 1
ATOM 2206 N N . LEU A 1 276 ? -6.375 14.005 27.344 1.00 89.94 276 LEU A N 1
ATOM 2207 C CA . LEU A 1 276 ? -6.287 13.931 28.808 1.00 89.94 276 LEU A CA 1
ATOM 2208 C C . LEU A 1 276 ? -7.317 14.836 29.492 1.00 89.94 276 LEU A C 1
ATOM 2210 O O . LEU A 1 276 ? -7.896 14.439 30.504 1.00 89.94 276 LEU A O 1
ATOM 2214 N N . LYS A 1 277 ? -7.581 16.023 28.935 1.00 91.00 277 LYS A N 1
ATOM 2215 C CA . LYS A 1 277 ? -8.624 16.924 29.434 1.00 91.00 277 LYS A CA 1
ATOM 2216 C C . LYS A 1 277 ? -10.018 16.312 29.266 1.00 91.00 277 LYS A C 1
ATOM 2218 O O . LYS A 1 277 ? -10.776 16.267 30.231 1.00 9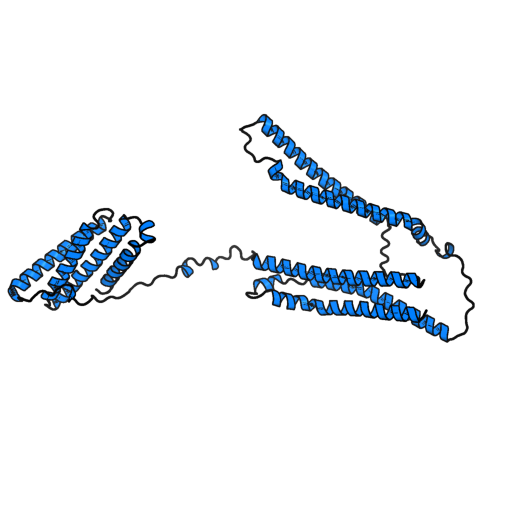1.00 277 LYS A O 1
ATOM 2223 N N . GLN A 1 278 ? -10.330 15.773 28.088 1.00 92.12 278 GLN A N 1
ATOM 2224 C CA . GLN A 1 278 ? -11.606 15.097 27.836 1.00 92.12 278 GLN A CA 1
ATOM 2225 C C . GLN A 1 278 ? -11.798 13.877 28.753 1.00 92.12 278 GLN A C 1
ATOM 2227 O O . GLN A 1 278 ? -12.887 13.667 29.293 1.00 92.12 278 GLN A O 1
ATOM 2232 N N . ALA A 1 279 ? -10.735 13.098 28.978 1.00 87.69 279 ALA A N 1
ATOM 2233 C CA . ALA A 1 279 ? -10.749 11.987 29.924 1.00 87.69 279 ALA A CA 1
ATOM 2234 C C . ALA A 1 279 ? -11.024 12.472 31.357 1.00 87.69 279 ALA A C 1
ATOM 2236 O O . ALA A 1 279 ? -11.871 11.902 32.036 1.00 87.69 279 ALA A O 1
ATOM 2237 N N . ALA A 1 280 ? -10.394 13.569 31.793 1.00 87.50 280 ALA A N 1
ATOM 2238 C CA . ALA A 1 280 ? -10.642 14.159 33.109 1.00 87.50 280 ALA A CA 1
ATOM 2239 C C . ALA A 1 280 ? -12.096 14.639 33.281 1.00 87.50 280 ALA A C 1
ATOM 2241 O O . ALA A 1 280 ? -12.690 14.437 34.339 1.00 87.50 280 ALA A O 1
ATOM 2242 N N . GLU A 1 281 ? -12.695 15.233 32.246 1.00 90.31 281 GLU A N 1
ATOM 2243 C CA . GLU A 1 281 ? -14.110 15.621 32.256 1.00 90.31 281 GLU A CA 1
ATOM 2244 C C . GLU A 1 281 ? -15.039 14.402 32.349 1.00 90.31 281 GLU A C 1
ATOM 2246 O O . GLU A 1 281 ? -16.027 14.431 33.086 1.00 90.31 281 GLU A O 1
ATOM 2251 N N . SER A 1 282 ? -14.716 13.318 31.635 1.00 88.38 282 SER A N 1
ATOM 2252 C CA . SER A 1 282 ? -15.456 12.055 31.713 1.00 88.38 282 SER A CA 1
ATOM 2253 C C . SER A 1 282 ? -15.348 11.418 33.097 1.00 88.38 282 SER A C 1
ATOM 2255 O O . SER A 1 282 ? -16.367 11.063 33.688 1.00 88.38 282 SER A O 1
ATOM 2257 N N . ASP A 1 283 ? -14.140 11.363 33.659 1.00 85.19 283 ASP A N 1
ATOM 2258 C CA . ASP A 1 283 ? -13.897 10.877 35.017 1.00 85.19 283 ASP A CA 1
ATOM 2259 C C . ASP A 1 283 ? -14.692 11.692 36.042 1.00 85.19 283 ASP A C 1
ATOM 2261 O O . ASP A 1 283 ? -15.306 11.125 36.942 1.00 85.19 283 ASP A O 1
ATOM 2265 N N . ALA A 1 284 ? -14.745 13.019 35.888 1.00 86.81 284 ALA A N 1
ATOM 2266 C CA . ALA A 1 284 ? -15.517 13.892 36.767 1.00 86.81 284 ALA A CA 1
ATOM 2267 C C . ALA A 1 284 ? -17.035 13.681 36.634 1.00 86.81 284 ALA A C 1
ATOM 2269 O O . ALA A 1 284 ? -17.759 13.825 37.623 1.00 86.81 284 ALA A O 1
ATOM 2270 N N . ARG A 1 285 ? -17.539 13.358 35.433 1.00 87.44 285 ARG A N 1
ATOM 2271 C CA . ARG A 1 285 ? -18.949 12.973 35.226 1.00 87.44 285 ARG A CA 1
ATOM 2272 C C . ARG A 1 285 ? -19.263 11.650 35.922 1.00 87.44 285 ARG A C 1
ATOM 2274 O O . ARG A 1 285 ? -20.236 11.583 36.669 1.00 87.44 285 ARG A O 1
ATOM 2281 N N . ILE A 1 286 ? -18.419 10.637 35.729 1.00 84.44 286 ILE A N 1
ATOM 2282 C CA . ILE A 1 286 ? -18.577 9.320 36.361 1.00 84.44 286 ILE A CA 1
ATOM 2283 C C . ILE A 1 286 ? -18.481 9.451 37.884 1.00 84.44 286 ILE A C 1
ATOM 2285 O O . ILE A 1 286 ? -19.318 8.909 38.597 1.00 84.44 286 ILE A O 1
ATOM 2289 N N . GLU A 1 287 ? -17.516 10.214 38.404 1.00 83.31 287 GLU A N 1
ATOM 2290 C CA . GLU A 1 287 ? -17.361 10.419 39.845 1.00 83.31 287 GLU A CA 1
ATOM 2291 C C . GLU A 1 287 ? -18.592 11.082 40.472 1.00 83.31 287 GLU A C 1
ATOM 2293 O O . GLU A 1 287 ? -19.012 10.669 41.554 1.00 83.31 287 GLU A O 1
ATOM 2298 N N . ARG A 1 288 ? -19.183 12.081 39.803 1.00 87.31 288 ARG A N 1
ATOM 2299 C CA . ARG A 1 288 ? -20.441 12.696 40.251 1.00 87.31 288 ARG A CA 1
ATOM 2300 C C . ARG A 1 288 ? -21.578 11.683 40.279 1.00 87.31 288 ARG A C 1
ATOM 2302 O O . ARG A 1 288 ? -22.198 11.531 41.324 1.00 87.31 288 ARG A O 1
ATOM 2309 N N . SER A 1 289 ? -21.765 10.925 39.200 1.00 85.56 289 SER A N 1
ATOM 2310 C CA . SER A 1 289 ? -22.809 9.897 39.126 1.00 85.56 289 SER A CA 1
ATOM 2311 C C . SER A 1 289 ? -22.643 8.816 40.204 1.00 85.56 289 SER A C 1
ATOM 2313 O O . SER A 1 289 ? -23.602 8.476 40.895 1.00 85.56 289 SER A O 1
ATOM 2315 N N . VAL A 1 290 ? -21.420 8.324 40.433 1.00 82.69 290 VAL A N 1
ATOM 2316 C CA . VAL A 1 290 ? -21.130 7.357 41.506 1.00 82.69 290 VAL A CA 1
ATOM 2317 C C . VAL A 1 290 ? -21.418 7.960 42.879 1.00 82.69 290 VAL A C 1
ATOM 2319 O O . VAL A 1 290 ? -21.961 7.278 43.742 1.00 82.69 290 VAL A O 1
ATOM 2322 N N . ARG A 1 291 ? -21.076 9.234 43.101 1.00 83.19 291 ARG A N 1
ATOM 2323 C CA . ARG A 1 291 ? -21.331 9.920 44.373 1.00 83.19 291 ARG A CA 1
ATOM 2324 C C . ARG A 1 291 ? -22.828 10.089 44.630 1.00 83.19 291 ARG A C 1
ATOM 2326 O O . ARG A 1 291 ? -23.268 9.794 45.737 1.00 83.19 291 ARG A O 1
ATOM 2333 N N . GLU A 1 292 ? -23.592 10.497 43.620 1.00 89.75 292 GLU A N 1
ATOM 2334 C CA . GLU A 1 292 ? -25.054 10.642 43.680 1.00 89.75 292 GLU A CA 1
ATOM 2335 C C . GLU A 1 292 ? -25.741 9.321 44.052 1.00 89.75 292 GLU A C 1
ATOM 2337 O O . GLU A 1 292 ? -26.607 9.297 44.921 1.00 89.75 292 GLU A O 1
ATOM 2342 N N . HIS A 1 293 ? -25.300 8.202 43.470 1.00 81.94 293 HIS A N 1
ATOM 2343 C CA . HIS A 1 293 ? -25.892 6.882 43.716 1.00 81.94 293 HIS A CA 1
ATOM 2344 C C . HIS A 1 293 ? -25.210 6.100 44.854 1.00 81.94 293 HIS A C 1
ATOM 2346 O O . HIS A 1 293 ? -25.618 4.979 45.159 1.00 81.94 293 HIS A O 1
ATOM 2352 N N . SER A 1 294 ? -24.192 6.668 45.512 1.00 79.62 294 SER A N 1
ATOM 2353 C CA . SER A 1 294 ? -23.369 5.965 46.511 1.00 79.62 294 SER A CA 1
ATOM 2354 C C . SER A 1 294 ? -24.171 5.460 47.712 1.00 79.62 294 SER A C 1
ATOM 2356 O O . SER A 1 294 ? -23.945 4.343 48.173 1.00 79.62 294 SER A O 1
ATOM 2358 N N . ALA A 1 295 ? -25.141 6.247 48.186 1.00 79.00 295 ALA A N 1
ATOM 2359 C CA . ALA A 1 295 ? -26.030 5.865 49.280 1.00 79.00 295 ALA A CA 1
ATOM 2360 C C . ALA A 1 295 ? -26.853 4.614 48.933 1.00 79.00 295 ALA A C 1
ATOM 2362 O O . ALA A 1 295 ? -26.892 3.672 49.721 1.00 79.00 295 ALA A O 1
ATOM 2363 N N . LEU A 1 296 ? -27.438 4.569 47.731 1.00 76.31 296 LEU A N 1
ATOM 2364 C CA . LEU A 1 296 ? -28.171 3.404 47.229 1.00 76.31 296 LEU A CA 1
ATOM 2365 C C . LEU A 1 296 ? -27.251 2.191 47.038 1.00 76.31 296 LEU A C 1
ATOM 2367 O O . LEU A 1 296 ? -27.606 1.088 47.440 1.00 76.31 296 LEU A O 1
ATOM 2371 N N . MET A 1 297 ? -26.045 2.389 46.497 1.00 73.56 297 MET A N 1
ATOM 2372 C CA . MET A 1 297 ? -25.062 1.309 46.349 1.00 73.56 297 MET A CA 1
ATOM 2373 C C . MET A 1 297 ? -24.639 0.731 47.708 1.00 73.56 297 MET A C 1
ATOM 2375 O O . MET A 1 297 ? -24.554 -0.483 47.851 1.00 73.56 297 MET A O 1
ATOM 2379 N N . SER A 1 298 ? -24.464 1.573 48.733 1.00 74.50 298 SER A N 1
ATOM 2380 C CA . SER A 1 298 ? -24.095 1.129 50.088 1.00 74.50 298 SER A CA 1
ATOM 2381 C C . SER A 1 298 ? -25.150 0.248 50.766 1.00 74.50 298 SER A C 1
ATOM 2383 O O . SER A 1 298 ? -24.819 -0.527 51.664 1.00 74.50 298 SER A O 1
ATOM 2385 N N . ILE A 1 299 ? -26.417 0.339 50.344 1.00 73.00 299 ILE A N 1
ATOM 2386 C CA . ILE A 1 299 ? -27.486 -0.535 50.844 1.00 73.00 299 ILE A CA 1
ATOM 2387 C C . ILE A 1 299 ? -27.260 -1.971 50.354 1.00 73.00 299 ILE A C 1
ATOM 2389 O O . ILE A 1 299 ? -27.485 -2.910 51.115 1.00 73.00 299 ILE A O 1
ATOM 2393 N N . LEU A 1 300 ? -26.743 -2.144 49.132 1.00 67.62 300 LEU A N 1
ATOM 2394 C CA . LEU A 1 300 ? -26.403 -3.453 48.560 1.00 67.62 300 LEU A CA 1
ATOM 2395 C C . LEU A 1 300 ? -25.204 -4.112 49.264 1.00 67.62 300 LEU A C 1
ATOM 2397 O O . LEU A 1 300 ? -25.074 -5.335 49.238 1.00 67.62 300 LEU A O 1
ATOM 2401 N N . ASP A 1 301 ? -24.352 -3.317 49.917 1.00 66.44 301 ASP A N 1
ATOM 2402 C CA . ASP A 1 301 ? -23.200 -3.802 50.687 1.00 66.44 301 ASP A CA 1
ATOM 2403 C C . ASP A 1 301 ? -23.578 -4.273 52.107 1.00 66.44 301 ASP A C 1
ATOM 2405 O O . ASP A 1 301 ? -22.806 -4.995 52.749 1.00 66.44 301 ASP A O 1
ATOM 2409 N N . ARG A 1 302 ? -24.761 -3.900 52.622 1.00 64.25 302 ARG A N 1
ATOM 2410 C CA . ARG A 1 302 ? -25.234 -4.338 53.946 1.00 64.25 302 ARG A CA 1
ATOM 2411 C C . ARG A 1 302 ? -25.651 -5.804 53.899 1.00 64.25 302 ARG A C 1
ATOM 2413 O O . ARG A 1 302 ? -26.425 -6.215 53.043 1.00 64.25 302 ARG A O 1
ATOM 2420 N N . ARG A 1 303 ? -25.183 -6.605 54.860 1.00 61.16 303 ARG A N 1
ATOM 2421 C CA . ARG A 1 303 ? -25.622 -7.998 55.035 1.00 61.16 303 ARG A CA 1
ATOM 2422 C C . ARG A 1 303 ? -26.273 -8.188 56.410 1.00 61.16 303 ARG A C 1
ATOM 2424 O O . ARG A 1 303 ? -25.634 -7.826 57.396 1.00 61.16 303 ARG A O 1
ATOM 2431 N N . PRO A 1 304 ? -27.474 -8.793 56.493 1.00 60.38 304 PRO A N 1
ATOM 2432 C CA . PRO A 1 304 ? -28.364 -9.156 55.385 1.00 60.38 304 PRO A CA 1
ATOM 2433 C C . PRO A 1 304 ? -29.070 -7.915 54.802 1.00 60.38 304 PRO A C 1
ATOM 2435 O O . PRO A 1 304 ? -29.529 -7.050 55.551 1.00 60.38 304 PRO A O 1
ATOM 2438 N N . ILE A 1 305 ? -29.176 -7.839 53.470 1.00 64.88 305 ILE A N 1
ATOM 2439 C CA . ILE A 1 305 ? -29.848 -6.742 52.735 1.00 64.88 305 ILE A CA 1
ATOM 2440 C C . ILE A 1 305 ? -31.309 -6.587 53.195 1.00 64.88 305 ILE A C 1
ATOM 2442 O O . ILE A 1 305 ? -31.844 -5.483 53.227 1.00 64.88 305 ILE A O 1
ATOM 2446 N N . GLU A 1 306 ? -31.916 -7.690 53.641 1.00 62.56 306 GLU A N 1
ATOM 2447 C CA . GLU A 1 306 ? -33.269 -7.778 54.206 1.00 62.56 306 GLU A CA 1
ATOM 2448 C C . GLU A 1 306 ? -33.514 -6.792 55.356 1.00 62.56 306 GLU A C 1
ATOM 2450 O O . GLU A 1 306 ? -34.623 -6.297 55.506 1.00 62.56 306 GLU A O 1
ATOM 2455 N N . SER A 1 307 ? -32.478 -6.437 56.125 1.00 65.12 307 SER A N 1
ATOM 2456 C CA . SER A 1 307 ? -32.586 -5.462 57.222 1.00 65.12 307 SER A CA 1
ATOM 2457 C C . SER A 1 307 ? -32.824 -4.016 56.763 1.00 65.12 307 SER A C 1
ATOM 2459 O O . SER A 1 307 ? -33.245 -3.179 57.559 1.00 65.12 307 SER A O 1
ATOM 2461 N N . ALA A 1 308 ? -32.537 -3.708 55.496 1.00 63.12 308 ALA A N 1
ATOM 2462 C CA . ALA A 1 308 ? -32.713 -2.387 54.898 1.00 63.12 308 ALA A CA 1
ATOM 2463 C C . ALA A 1 308 ? -33.992 -2.278 54.048 1.00 63.12 308 ALA A C 1
ATOM 2465 O O . ALA A 1 308 ? -34.293 -1.194 53.547 1.00 63.12 308 ALA A O 1
ATOM 2466 N N . LEU A 1 309 ? -34.727 -3.381 53.877 1.00 66.25 309 LEU A N 1
ATOM 2467 C CA . LEU A 1 309 ? -35.975 -3.430 53.124 1.00 66.25 309 LEU A CA 1
ATOM 2468 C C . LEU A 1 309 ? -37.175 -3.309 54.079 1.00 66.25 309 LEU A C 1
ATOM 2470 O O . LEU A 1 309 ? -37.169 -3.921 55.147 1.00 66.25 309 LEU A O 1
ATOM 2474 N N . PRO A 1 310 ? -38.223 -2.548 53.722 1.00 67.12 310 PRO A N 1
ATOM 2475 C CA . PRO A 1 310 ? -39.469 -2.563 54.475 1.00 67.12 310 PRO A CA 1
ATOM 2476 C C . PRO A 1 310 ? -40.117 -3.951 54.376 1.00 67.12 310 PRO A C 1
ATOM 2478 O O . PRO A 1 310 ? -40.293 -4.487 53.281 1.00 67.12 310 PRO A O 1
ATOM 2481 N N . THR A 1 311 ? -40.483 -4.540 55.517 1.00 55.34 311 THR A N 1
ATOM 2482 C CA . THR A 1 311 ? -41.188 -5.826 55.562 1.00 55.34 311 THR A CA 1
ATOM 2483 C C . THR A 1 311 ? -42.585 -5.656 54.971 1.00 55.34 311 THR A C 1
ATOM 2485 O O . THR A 1 311 ? -43.504 -5.185 55.640 1.00 55.34 311 THR A O 1
ATOM 2488 N N . LEU A 1 312 ? -42.755 -6.030 53.707 1.00 56.69 312 LEU A N 1
ATOM 2489 C CA . LEU A 1 312 ? -44.072 -6.147 53.092 1.00 56.69 312 LEU A CA 1
ATOM 2490 C C . LEU A 1 312 ? -44.770 -7.377 53.683 1.00 56.69 312 LEU A C 1
ATOM 2492 O O . LEU A 1 312 ? -44.200 -8.471 53.718 1.00 56.69 312 LEU A O 1
ATOM 2496 N N . ALA A 1 313 ? -45.996 -7.201 54.181 1.00 52.25 313 ALA A N 1
ATOM 2497 C CA . ALA A 1 313 ? -46.835 -8.327 54.569 1.00 52.25 313 ALA A CA 1
ATOM 2498 C C . ALA A 1 313 ? -46.994 -9.241 53.349 1.00 52.25 313 ALA A C 1
ATOM 2500 O O . ALA A 1 313 ? -47.311 -8.760 52.260 1.00 52.25 313 ALA A O 1
ATOM 2501 N N . LYS A 1 314 ? -46.736 -10.545 53.518 1.00 53.34 314 LYS A N 1
ATOM 2502 C CA . LYS A 1 314 ? -46.968 -11.519 52.446 1.00 53.34 314 LYS A CA 1
ATOM 2503 C C . LYS A 1 314 ? -48.415 -11.334 51.968 1.00 53.34 314 LYS A C 1
ATOM 2505 O O . LYS A 1 314 ? -49.305 -11.405 52.821 1.00 53.34 314 LYS A O 1
ATOM 2510 N N . PRO A 1 315 ? -48.660 -11.082 50.668 1.00 53.41 315 PRO A N 1
ATOM 2511 C CA . PRO A 1 315 ? -50.017 -11.121 50.151 1.00 53.41 315 PRO A CA 1
ATOM 2512 C C . PRO A 1 315 ? -50.619 -12.471 50.551 1.00 53.41 315 PRO A C 1
ATOM 2514 O O . PRO A 1 315 ? -49.909 -13.483 50.550 1.00 53.41 315 PRO A O 1
ATOM 2517 N N . MET A 1 316 ? -51.883 -12.482 50.985 1.00 44.97 316 MET A N 1
ATOM 2518 C CA . MET A 1 316 ? -52.565 -13.730 51.333 1.00 44.97 316 MET A CA 1
ATOM 2519 C C . MET A 1 316 ? -52.408 -14.696 50.157 1.00 44.97 316 MET A C 1
ATOM 2521 O O . MET A 1 316 ? -52.706 -14.313 49.030 1.00 44.97 316 MET A O 1
ATOM 2525 N N . MET A 1 317 ? -51.894 -15.905 50.406 1.00 43.34 317 MET A N 1
ATOM 2526 C CA . MET A 1 317 ? -51.762 -16.919 49.361 1.00 43.34 317 MET A CA 1
ATOM 2527 C C . MET A 1 317 ? -53.150 -17.178 48.770 1.00 43.34 317 MET A C 1
ATOM 2529 O O . MET A 1 317 ? -54.023 -17.707 49.457 1.00 43.34 317 MET A O 1
ATOM 2533 N N . SER A 1 318 ? -53.352 -16.752 47.527 1.00 50.94 318 SER A N 1
ATOM 2534 C CA . SER A 1 318 ? -54.487 -17.160 46.708 1.00 50.94 318 SER A CA 1
ATOM 2535 C C . SER A 1 318 ? -54.319 -18.650 46.395 1.00 50.94 318 SER A C 1
ATOM 2537 O O . SER A 1 318 ? -53.215 -19.096 46.089 1.00 50.94 318 SER A O 1
ATOM 2539 N N . LEU A 1 319 ? -55.383 -19.442 46.548 1.00 51.22 319 LEU A N 1
ATOM 2540 C CA . LEU A 1 319 ? -55.387 -20.888 46.275 1.00 51.22 319 LEU A CA 1
ATOM 2541 C C . LEU A 1 319 ? -55.667 -21.211 44.792 1.00 51.22 319 LEU A C 1
ATOM 2543 O O . LEU A 1 319 ? -55.909 -22.370 44.446 1.00 51.22 319 LEU A O 1
ATOM 2547 N N . ASP A 1 320 ? -55.644 -20.211 43.910 1.00 58.12 320 ASP A N 1
ATOM 2548 C CA . ASP A 1 320 ? -55.967 -20.395 42.501 1.00 58.12 320 ASP A CA 1
ATOM 2549 C C . ASP A 1 320 ? -54.772 -20.977 41.730 1.00 58.12 320 ASP A C 1
ATOM 2551 O O . ASP A 1 320 ? -53.782 -20.302 41.457 1.00 58.12 320 ASP A O 1
ATOM 2555 N N . ALA A 1 321 ? -54.896 -22.236 41.292 1.00 63.22 321 ALA A N 1
ATOM 2556 C CA . ALA A 1 321 ? -53.891 -22.948 40.485 1.00 63.22 321 ALA A CA 1
ATOM 2557 C C . ALA A 1 321 ? -53.491 -22.217 39.181 1.00 63.22 321 ALA A C 1
ATOM 2559 O O . ALA A 1 321 ? -52.466 -22.528 38.573 1.00 63.22 321 ALA A O 1
ATOM 2560 N N . ASN A 1 322 ? -54.300 -21.248 38.745 1.00 68.31 322 ASN A N 1
ATOM 2561 C CA . ASN A 1 322 ? -54.033 -20.406 37.587 1.00 68.31 322 ASN A CA 1
ATOM 2562 C C . ASN A 1 322 ? -52.932 -19.361 37.864 1.00 68.31 322 ASN A C 1
ATOM 2564 O O . ASN A 1 322 ? -52.124 -19.081 36.983 1.00 68.31 322 ASN A O 1
ATOM 2568 N N . GLU A 1 323 ? -52.841 -18.829 39.087 1.00 67.81 323 GLU A N 1
ATOM 2569 C CA . GLU A 1 323 ? -51.794 -17.869 39.468 1.00 67.81 323 GLU A CA 1
ATOM 2570 C C . GLU A 1 323 ? -50.414 -18.543 39.536 1.00 67.81 323 GLU A C 1
ATOM 2572 O O . GLU A 1 323 ? -49.429 -18.001 39.031 1.00 67.81 323 GLU A O 1
ATOM 2577 N N . ASP A 1 324 ? -50.344 -19.772 40.059 1.00 72.44 324 ASP A N 1
ATOM 2578 C CA . ASP A 1 324 ? -49.107 -20.566 40.090 1.00 72.44 324 ASP A CA 1
ATOM 2579 C C . ASP A 1 324 ? -48.585 -20.889 38.679 1.00 72.44 324 ASP A C 1
ATOM 2581 O O . ASP A 1 324 ? -47.372 -20.870 38.436 1.00 72.44 324 ASP A O 1
ATOM 2585 N N . ALA A 1 325 ? -49.489 -21.136 37.724 1.00 77.38 325 ALA A N 1
ATOM 2586 C CA . ALA A 1 325 ? -49.134 -21.353 36.324 1.00 77.38 325 ALA A CA 1
ATOM 2587 C C . ALA A 1 325 ? -48.548 -20.084 35.674 1.00 77.38 325 ALA A C 1
ATOM 2589 O O . ALA A 1 325 ? -47.527 -20.166 34.984 1.00 77.38 325 ALA A O 1
ATOM 2590 N N . VAL A 1 326 ? -49.129 -18.908 35.946 1.00 78.56 326 VAL A N 1
ATOM 2591 C CA . VAL A 1 326 ? -48.635 -17.607 35.452 1.00 78.56 326 VAL A CA 1
ATOM 2592 C C . VAL A 1 326 ? -47.265 -17.272 36.052 1.00 78.56 326 VAL A C 1
ATOM 2594 O O . VAL A 1 326 ? -46.335 -16.919 35.322 1.00 78.56 326 VAL A O 1
ATOM 2597 N N . VAL A 1 327 ? -47.079 -17.468 37.362 1.00 78.06 327 VAL A N 1
ATOM 2598 C CA . VAL A 1 327 ? -45.781 -17.268 38.035 1.00 78.06 327 VAL A CA 1
ATOM 2599 C C . VAL A 1 327 ? -44.718 -18.235 37.495 1.00 78.06 327 VAL A C 1
ATOM 2601 O O . VAL A 1 327 ? -43.551 -17.857 37.339 1.00 78.06 327 VAL A O 1
ATOM 2604 N N . GLY A 1 328 ? -45.099 -19.479 37.191 1.00 81.38 328 GLY A N 1
ATOM 2605 C CA . GLY A 1 328 ? -44.234 -20.461 36.537 1.00 81.38 328 GLY A CA 1
ATOM 2606 C C . GLY A 1 328 ? -43.772 -20.012 35.147 1.00 81.38 328 GLY A C 1
ATOM 2607 O O . GLY A 1 328 ? -42.567 -20.009 34.875 1.00 81.38 328 GLY A O 1
ATOM 2608 N N . ALA A 1 329 ? -44.707 -19.571 34.300 1.00 83.50 329 ALA A N 1
ATOM 2609 C CA . ALA A 1 329 ? -44.431 -19.080 32.948 1.00 83.50 329 ALA A CA 1
ATOM 2610 C C . ALA A 1 329 ? -43.533 -17.828 32.948 1.00 83.50 329 ALA A C 1
ATOM 2612 O O . ALA A 1 329 ? -42.581 -17.721 32.167 1.00 83.50 329 ALA A O 1
ATOM 2613 N N . LEU A 1 330 ? -43.764 -16.913 33.889 1.00 83.31 330 LEU A N 1
ATOM 2614 C CA . LEU A 1 330 ? -42.964 -15.705 34.069 1.00 83.31 330 LEU A CA 1
ATOM 2615 C C . LEU A 1 330 ? -41.521 -16.024 34.497 1.00 83.31 330 LEU A C 1
ATOM 2617 O O . LEU A 1 330 ? -40.566 -15.502 33.919 1.00 83.31 330 LEU A O 1
ATOM 2621 N N . LYS A 1 331 ? -41.334 -16.937 35.462 1.00 83.06 331 LYS A N 1
ATOM 2622 C CA . LYS A 1 331 ? -39.997 -17.407 35.876 1.00 83.06 331 LYS A CA 1
ATOM 2623 C C . LYS A 1 331 ? -39.244 -18.071 34.726 1.00 83.06 331 LYS A C 1
ATOM 2625 O O . LYS A 1 331 ? -38.033 -17.891 34.605 1.00 83.06 331 LYS A O 1
ATOM 2630 N N . GLN A 1 332 ? -39.939 -18.844 33.894 1.00 86.56 332 GLN A N 1
ATOM 2631 C CA . GLN A 1 332 ? -39.344 -19.455 32.709 1.00 86.56 332 GLN A CA 1
ATOM 2632 C C . GLN A 1 332 ? -38.899 -18.393 31.694 1.00 86.56 332 GLN A C 1
ATOM 2634 O O . GLN A 1 332 ? -37.768 -18.461 31.214 1.00 86.56 332 GLN A O 1
ATOM 2639 N N . SER A 1 333 ? -39.736 -17.386 31.436 1.00 86.12 333 SER A N 1
ATOM 2640 C CA . SER A 1 333 ? -39.427 -16.278 30.520 1.00 86.12 333 SER A CA 1
ATOM 2641 C C . SER A 1 333 ? -38.219 -15.455 30.988 1.00 86.12 333 SER A C 1
ATOM 2643 O O . SER A 1 333 ? -37.343 -15.126 30.190 1.00 86.12 333 SER A O 1
ATOM 2645 N N . LEU A 1 334 ? -38.099 -15.194 32.296 1.00 84.94 334 LEU A N 1
ATOM 2646 C CA . LEU A 1 334 ? -36.932 -14.508 32.870 1.00 84.94 334 LEU A CA 1
ATOM 2647 C C . LEU A 1 334 ? -35.638 -15.327 32.727 1.00 84.94 334 LEU A C 1
ATOM 2649 O O . LEU A 1 334 ? -34.609 -14.776 32.345 1.00 84.94 334 LEU A O 1
ATOM 2653 N N . ARG A 1 335 ? -35.684 -16.649 32.950 1.00 86.94 335 ARG A N 1
ATOM 2654 C CA . ARG A 1 335 ? -34.522 -17.536 32.720 1.00 86.94 335 ARG A CA 1
ATOM 2655 C C . ARG A 1 335 ? -34.098 -17.571 31.252 1.00 86.94 335 ARG A C 1
ATOM 2657 O O . ARG A 1 335 ? -32.908 -17.650 30.946 1.00 86.94 335 ARG A O 1
ATOM 2664 N N . GLN A 1 336 ? -35.060 -17.524 30.332 1.00 87.69 336 GLN A N 1
ATOM 2665 C CA . GLN A 1 336 ? -34.772 -17.435 28.900 1.00 87.69 336 GLN A CA 1
ATOM 2666 C C . GLN A 1 336 ? -34.088 -16.106 28.562 1.00 87.69 336 GLN A C 1
ATOM 2668 O O . GLN A 1 336 ? -33.084 -16.107 27.855 1.00 87.69 336 GLN A O 1
ATOM 2673 N N . LEU A 1 337 ? -34.549 -14.994 29.138 1.00 87.75 337 LEU A N 1
ATOM 2674 C CA . LEU A 1 337 ? -33.927 -13.681 28.966 1.00 87.75 337 LEU A CA 1
ATOM 2675 C C . LEU A 1 337 ? -32.490 -13.626 29.521 1.00 87.75 337 LEU A C 1
ATOM 2677 O O . LEU A 1 337 ? -31.600 -13.072 28.876 1.00 87.75 337 LEU A O 1
ATOM 2681 N N . GLU A 1 338 ? -32.232 -14.249 30.674 1.00 84.50 338 GLU A N 1
ATOM 2682 C CA . GLU A 1 338 ? -30.876 -14.421 31.224 1.00 84.50 338 GLU A CA 1
ATOM 2683 C C . GLU A 1 338 ? -29.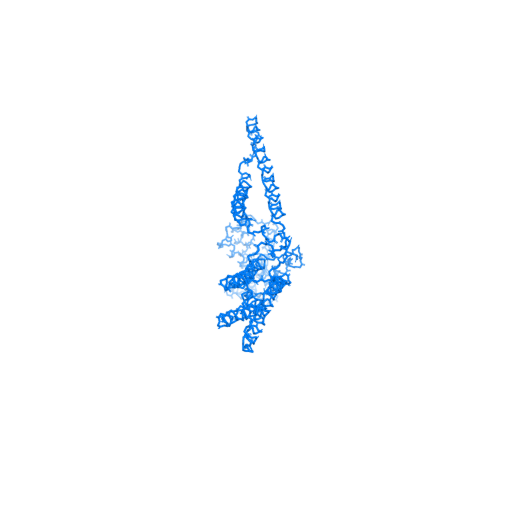974 -15.232 30.285 1.00 84.50 338 GLU A C 1
ATOM 2685 O O . GLU A 1 338 ? -28.825 -14.858 30.039 1.00 84.50 338 GLU A O 1
ATOM 2690 N N . THR A 1 339 ? -30.513 -16.309 29.707 1.00 88.38 339 THR A N 1
ATOM 2691 C CA . THR A 1 339 ? -29.797 -17.147 28.735 1.00 88.38 339 THR A CA 1
ATOM 2692 C C . THR A 1 339 ? -29.434 -16.348 27.482 1.00 88.38 339 THR A C 1
ATOM 2694 O O . THR A 1 339 ? -28.289 -16.407 27.033 1.00 88.38 339 THR A O 1
ATOM 2697 N N . LEU A 1 340 ? -30.366 -15.544 26.953 1.00 88.62 340 LEU A N 1
ATOM 2698 C CA . LEU A 1 340 ? -30.099 -14.649 25.823 1.00 88.62 340 LEU A CA 1
ATOM 2699 C C . LEU A 1 340 ? -29.013 -13.625 26.156 1.00 88.62 340 LEU A C 1
ATOM 2701 O O . LEU A 1 340 ? -28.159 -13.368 25.312 1.00 88.62 340 LEU A O 1
ATOM 2705 N N . GLY A 1 341 ? -29.011 -13.073 27.374 1.00 85.44 341 GLY A N 1
ATOM 2706 C CA . GLY A 1 341 ? -27.970 -12.159 27.849 1.00 85.44 341 GLY A CA 1
ATOM 2707 C C . GLY A 1 341 ? -26.585 -12.811 27.907 1.00 85.44 341 GLY A C 1
ATOM 2708 O O . GLY A 1 341 ? -25.614 -12.225 27.430 1.00 85.44 341 GLY A O 1
ATOM 2709 N N . ALA A 1 342 ? -26.493 -14.043 28.417 1.00 85.88 342 ALA A N 1
ATOM 2710 C CA . ALA A 1 342 ? -25.240 -14.800 28.469 1.00 85.88 342 ALA A CA 1
ATOM 2711 C C . ALA A 1 342 ? -24.692 -15.133 27.068 1.00 85.88 342 ALA A C 1
ATOM 2713 O O . ALA A 1 342 ? -23.480 -15.088 26.850 1.00 85.88 342 ALA A O 1
ATOM 2714 N N . GLN A 1 343 ? -25.574 -15.405 26.101 1.00 89.56 343 GLN A N 1
ATOM 2715 C CA . GLN A 1 343 ? -25.184 -15.656 24.709 1.00 89.56 343 GLN A CA 1
ATOM 2716 C C . GLN A 1 343 ? -24.515 -14.442 24.047 1.00 89.56 343 GLN A C 1
ATOM 2718 O O . GLN A 1 343 ? -23.649 -14.628 23.196 1.00 89.56 343 GLN A O 1
ATOM 2723 N N . ARG A 1 344 ? -24.845 -13.204 24.450 1.00 90.06 344 ARG A N 1
ATOM 2724 C CA . ARG A 1 344 ? -24.282 -11.983 23.833 1.00 90.06 344 ARG A CA 1
ATOM 2725 C C . ARG A 1 344 ? -22.779 -11.867 23.999 1.00 90.06 344 ARG A C 1
ATOM 2727 O O . ARG A 1 344 ? -22.101 -11.513 23.042 1.00 90.06 344 ARG A O 1
ATOM 2734 N N . ALA A 1 345 ? -22.271 -12.192 25.188 1.00 85.38 345 ALA A N 1
ATOM 2735 C CA . ALA A 1 345 ? -20.832 -12.191 25.438 1.00 85.38 345 ALA A CA 1
ATOM 2736 C C . ALA A 1 345 ? -20.123 -13.203 24.522 1.00 85.38 345 ALA A C 1
ATOM 2738 O O . ALA A 1 345 ? -19.113 -12.877 23.907 1.00 85.38 345 ALA A O 1
ATOM 2739 N N . GLY A 1 346 ? -20.716 -14.391 24.348 1.00 89.50 346 GLY A N 1
ATOM 2740 C CA . GLY A 1 346 ? -20.211 -15.406 23.423 1.00 89.50 346 GLY A CA 1
ATOM 2741 C C . GLY A 1 346 ? -20.220 -14.948 21.961 1.00 89.50 346 GLY A C 1
ATOM 2742 O O . GLY A 1 346 ? -19.224 -15.124 21.267 1.00 89.50 346 GLY A O 1
ATOM 2743 N N . LEU A 1 347 ? -21.304 -14.316 21.499 1.00 90.12 347 LEU A N 1
ATOM 2744 C CA . LEU A 1 347 ? -21.412 -13.766 20.139 1.00 90.12 347 LEU A CA 1
ATOM 2745 C C . LEU A 1 347 ? -20.364 -12.671 19.878 1.00 90.12 347 LEU A C 1
ATOM 2747 O O . LEU A 1 347 ? -19.714 -12.668 18.831 1.00 90.12 347 LEU A O 1
ATOM 2751 N N . GLU A 1 348 ? -20.151 -11.771 20.842 1.00 89.00 348 GLU A N 1
ATOM 2752 C CA . GLU A 1 348 ? -19.134 -10.720 20.746 1.00 89.00 348 GLU A CA 1
ATOM 2753 C C . GLU A 1 348 ? -17.709 -11.299 20.704 1.00 89.00 348 GLU A C 1
ATOM 2755 O O . GLU A 1 348 ? -16.883 -10.877 19.887 1.00 89.00 348 GLU A O 1
ATOM 2760 N N . ASP A 1 349 ? -17.419 -12.295 21.543 1.00 90.00 349 ASP A N 1
ATOM 2761 C CA . ASP A 1 349 ? -16.119 -12.968 21.567 1.00 90.00 349 ASP A CA 1
ATOM 2762 C C . ASP A 1 349 ? -15.852 -13.746 20.270 1.00 90.00 349 ASP A C 1
ATOM 2764 O O . ASP A 1 349 ? -14.737 -13.699 19.740 1.00 90.00 349 ASP A O 1
ATOM 2768 N N . MET A 1 350 ? -16.874 -14.393 19.700 1.00 90.75 350 MET A N 1
ATOM 2769 C CA . MET A 1 350 ? -16.770 -15.058 18.398 1.00 90.75 350 MET A CA 1
ATOM 2770 C C . MET A 1 350 ? -16.447 -14.068 17.271 1.00 90.75 350 MET A C 1
ATOM 2772 O O . MET A 1 350 ? -15.545 -14.343 16.476 1.00 90.75 350 MET A O 1
ATOM 2776 N N . LEU A 1 351 ? -17.095 -12.894 17.226 1.00 90.81 351 LEU A N 1
ATOM 2777 C CA . LEU A 1 351 ? -16.782 -11.847 16.240 1.00 90.81 351 LEU A CA 1
ATOM 2778 C C . LEU A 1 351 ? -15.323 -11.378 16.341 1.00 90.81 351 LEU A C 1
ATOM 2780 O O . LEU A 1 351 ? -14.628 -11.261 15.325 1.00 90.81 351 LEU A O 1
ATOM 2784 N N . LYS A 1 352 ? -14.834 -11.136 17.564 1.00 90.25 352 LYS A N 1
ATOM 2785 C CA . LYS A 1 352 ? -13.446 -10.706 17.808 1.00 90.25 352 LYS A CA 1
ATOM 2786 C C . LYS A 1 352 ? -12.435 -11.776 17.402 1.00 90.25 352 LYS A C 1
ATOM 2788 O O . LYS A 1 352 ? -11.420 -11.457 16.780 1.00 90.25 352 LYS A O 1
ATOM 2793 N N . GLU A 1 353 ? -12.702 -13.035 17.732 1.00 92.50 353 GLU A N 1
ATOM 2794 C CA . GLU A 1 353 ? -11.809 -14.144 17.398 1.00 92.50 353 GLU A CA 1
ATOM 2795 C C . GLU A 1 353 ? -11.804 -14.442 15.892 1.00 92.50 353 GLU A C 1
ATOM 2797 O O . GLU A 1 353 ? -10.740 -14.714 15.330 1.00 92.50 353 GLU A O 1
ATOM 2802 N N . MET A 1 354 ? -12.950 -14.315 15.213 1.00 91.44 354 MET A N 1
ATOM 2803 C CA . MET A 1 354 ? -13.012 -14.390 13.752 1.00 91.44 354 MET A CA 1
ATOM 2804 C C . MET A 1 354 ? -12.160 -13.304 13.103 1.00 91.44 354 MET A C 1
ATOM 2806 O O . MET A 1 354 ? -11.302 -13.624 12.287 1.00 91.44 354 MET A O 1
ATOM 2810 N N . LYS A 1 355 ? -12.315 -12.039 13.517 1.00 91.00 355 LYS A N 1
ATOM 2811 C CA . LYS A 1 355 ? -11.478 -10.927 13.033 1.00 91.00 355 LYS A CA 1
ATOM 2812 C C . LYS A 1 355 ? -9.986 -11.195 13.225 1.00 91.00 355 LYS A C 1
ATOM 2814 O O . LYS A 1 355 ? -9.191 -10.937 12.331 1.00 91.00 355 LYS A O 1
ATOM 2819 N N . ARG A 1 356 ? -9.588 -11.719 14.386 1.00 90.69 356 ARG A N 1
ATOM 2820 C CA . ARG A 1 356 ? -8.177 -11.996 14.693 1.00 90.69 356 ARG A CA 1
ATOM 2821 C C . ARG A 1 356 ? -7.558 -13.035 13.752 1.00 90.69 356 ARG A C 1
ATOM 2823 O O . ARG A 1 356 ? -6.361 -12.967 13.485 1.00 90.69 356 ARG A O 1
ATOM 2830 N N . LYS A 1 357 ? -8.347 -14.010 13.301 1.00 90.31 357 LYS A N 1
ATOM 2831 C CA . LYS A 1 357 ? -7.899 -15.093 12.414 1.00 90.31 357 LYS A CA 1
ATOM 2832 C C . LYS A 1 357 ? -8.029 -14.758 10.927 1.00 90.31 357 LYS A C 1
ATOM 2834 O O . LYS A 1 357 ? -7.503 -15.504 10.104 1.00 90.31 357 LYS A O 1
ATOM 2839 N N . ASP A 1 358 ? -8.719 -13.678 10.581 1.00 89.50 358 ASP A N 1
ATOM 2840 C CA . ASP A 1 358 ? -9.040 -13.335 9.200 1.00 89.50 358 ASP A CA 1
ATOM 2841 C C . ASP A 1 358 ? -7.950 -12.455 8.565 1.00 89.50 358 ASP A C 1
ATOM 2843 O O . ASP A 1 358 ? -8.067 -11.234 8.470 1.00 89.50 358 ASP A O 1
ATOM 2847 N N . ASP A 1 359 ? -6.857 -13.097 8.138 1.00 87.00 359 ASP A N 1
ATOM 2848 C CA . ASP A 1 359 ? -5.808 -12.455 7.342 1.00 87.00 359 ASP A CA 1
ATOM 2849 C C . ASP A 1 359 ? -6.026 -12.698 5.841 1.00 87.00 359 ASP A C 1
ATOM 2851 O O . ASP A 1 359 ? -5.819 -13.798 5.316 1.00 87.00 359 ASP A O 1
ATOM 2855 N N . ILE A 1 360 ? -6.432 -11.643 5.132 1.00 90.00 360 ILE A N 1
ATOM 2856 C CA . ILE A 1 360 ? -6.654 -11.677 3.682 1.00 90.00 360 ILE A CA 1
ATOM 2857 C C . ILE A 1 360 ? -5.430 -11.228 2.874 1.00 90.00 360 ILE A C 1
ATOM 2859 O O . ILE A 1 360 ? -5.481 -11.250 1.641 1.00 90.00 360 ILE A O 1
ATOM 2863 N N . LEU A 1 361 ? -4.321 -10.842 3.521 1.00 87.12 361 LEU A N 1
ATOM 2864 C CA . LEU A 1 361 ? -3.120 -10.364 2.835 1.00 87.12 361 LEU A CA 1
ATOM 2865 C C . LEU A 1 361 ? -2.605 -11.362 1.781 1.00 87.12 361 LEU A C 1
ATOM 2867 O O . LEU A 1 361 ? -2.365 -10.935 0.650 1.00 87.12 361 LEU A O 1
ATOM 2871 N N . PRO A 1 362 ? -2.519 -12.683 2.042 1.00 86.81 362 PRO A N 1
ATOM 2872 C CA . PRO A 1 362 ? -2.099 -13.643 1.018 1.00 86.81 362 PRO A CA 1
ATOM 2873 C C . PRO A 1 362 ? -3.018 -13.662 -0.218 1.00 86.81 362 PRO A C 1
ATOM 2875 O O . PRO A 1 362 ? -2.558 -13.848 -1.347 1.00 86.81 362 PRO A O 1
ATOM 2878 N N . LYS A 1 363 ? -4.321 -13.426 -0.026 1.00 86.38 363 LYS A N 1
ATOM 2879 C CA . LYS A 1 363 ? -5.314 -13.372 -1.112 1.00 86.38 363 LYS A CA 1
ATOM 2880 C C . LYS A 1 363 ? -5.200 -12.072 -1.914 1.00 86.38 363 LYS A C 1
ATOM 2882 O O . LYS A 1 363 ? -5.339 -12.082 -3.133 1.00 86.38 363 LYS A O 1
ATOM 2887 N N . LEU A 1 364 ? -4.862 -10.965 -1.251 1.00 86.38 364 LEU A N 1
ATOM 2888 C CA . LEU A 1 364 ? -4.584 -9.677 -1.897 1.00 86.38 364 LEU A CA 1
ATOM 2889 C C . LEU A 1 364 ? -3.273 -9.668 -2.688 1.00 86.38 364 LEU A C 1
ATOM 2891 O O . LEU A 1 364 ? -3.150 -8.929 -3.658 1.00 86.38 364 LEU A O 1
ATOM 2895 N N . MET A 1 365 ? -2.294 -10.480 -2.289 1.00 82.56 365 MET A N 1
ATOM 2896 C CA . MET A 1 365 ? -1.020 -10.619 -3.003 1.00 82.56 365 MET A CA 1
ATOM 2897 C C . MET A 1 365 ? -1.139 -11.446 -4.290 1.00 82.56 365 MET A C 1
ATOM 2899 O O . MET A 1 365 ? -0.306 -11.321 -5.183 1.00 82.56 365 MET A O 1
ATOM 2903 N N . THR A 1 366 ? -2.154 -12.307 -4.376 1.00 80.88 366 THR A N 1
ATOM 2904 C CA . THR A 1 366 ? -2.391 -13.210 -5.516 1.00 80.88 366 THR A CA 1
ATOM 2905 C C . THR A 1 366 ? -3.470 -12.696 -6.468 1.00 80.88 366 THR A C 1
ATOM 2907 O O . THR A 1 366 ? -3.483 -13.064 -7.642 1.00 80.88 366 THR A O 1
ATOM 2910 N N . SER A 1 367 ? -4.353 -11.818 -5.988 1.00 73.81 367 SER A N 1
ATOM 2911 C CA . SER A 1 367 ? -5.374 -11.154 -6.793 1.00 73.81 367 SER A CA 1
ATOM 2912 C C . SER A 1 367 ? -4.764 -10.113 -7.733 1.00 73.81 367 SER A C 1
ATOM 2914 O O . SER A 1 367 ? -4.204 -9.113 -7.294 1.00 73.81 367 SER A O 1
ATOM 2916 N N . THR A 1 368 ? -4.960 -10.297 -9.037 1.00 66.25 368 THR A N 1
ATOM 2917 C CA . THR A 1 368 ? -4.665 -9.295 -10.077 1.00 66.25 368 THR A CA 1
ATOM 2918 C C . THR A 1 368 ? -5.915 -8.528 -10.541 1.00 66.25 368 THR A C 1
ATOM 2920 O O . THR A 1 368 ? -5.837 -7.754 -11.493 1.00 66.25 368 THR A O 1
ATOM 2923 N N . GLY A 1 369 ? -7.069 -8.736 -9.884 1.00 69.69 369 GLY A N 1
ATOM 2924 C CA . GLY A 1 369 ? -8.377 -8.173 -10.251 1.00 69.69 369 GLY A CA 1
ATOM 2925 C C . GLY A 1 369 ? -8.987 -7.222 -9.210 1.00 69.69 369 GLY A C 1
ATOM 2926 O O . GLY A 1 369 ? -8.308 -6.743 -8.305 1.00 69.69 369 GLY A O 1
ATOM 2927 N N . SER A 1 370 ? -10.291 -6.942 -9.344 1.00 78.12 370 SER A N 1
ATOM 2928 C CA . SER A 1 370 ? -11.041 -6.066 -8.428 1.00 78.12 370 SER A CA 1
ATOM 2929 C C . SER A 1 370 ? -11.068 -6.627 -7.003 1.00 78.12 370 SER A C 1
ATOM 2931 O O . SER A 1 370 ? -11.584 -7.718 -6.761 1.00 78.12 370 SER A O 1
ATOM 2933 N N . HIS A 1 371 ? -10.552 -5.857 -6.042 1.00 83.81 371 HIS A N 1
ATOM 2934 C CA . HIS A 1 371 ? -10.543 -6.240 -4.627 1.00 83.81 371 HIS A CA 1
ATOM 2935 C C . HIS A 1 371 ? -11.943 -6.231 -3.990 1.00 83.81 371 HIS A C 1
ATOM 2937 O O . HIS A 1 371 ? -12.146 -6.870 -2.965 1.00 83.81 371 HIS A O 1
ATOM 2943 N N . GLU A 1 372 ? -12.922 -5.558 -4.600 1.00 85.31 372 GLU A N 1
ATOM 2944 C CA . GLU A 1 372 ? -14.277 -5.424 -4.046 1.00 85.31 372 GLU A CA 1
ATOM 2945 C C . GLU A 1 372 ? -15.028 -6.765 -3.994 1.00 85.31 372 GLU A C 1
ATOM 2947 O O . GLU A 1 372 ? -15.721 -7.054 -3.019 1.00 85.31 372 GLU A O 1
ATOM 2952 N N . ASP A 1 373 ? -14.856 -7.628 -5.000 1.00 86.81 373 ASP A N 1
ATOM 2953 C CA . ASP A 1 373 ? -15.494 -8.952 -5.007 1.00 86.81 373 ASP A CA 1
ATOM 2954 C C . ASP A 1 373 ? -14.861 -9.885 -3.974 1.00 86.81 373 ASP A C 1
ATOM 2956 O O . ASP A 1 373 ? -15.548 -10.713 -3.370 1.00 86.81 373 ASP A O 1
ATOM 2960 N N . LEU A 1 374 ? -13.550 -9.737 -3.753 1.00 88.56 374 LEU A N 1
ATOM 2961 C CA . LEU A 1 374 ? -12.849 -10.427 -2.678 1.00 88.56 374 LEU A CA 1
ATOM 2962 C C . LEU A 1 374 ? -13.401 -9.966 -1.325 1.00 88.56 374 LEU A C 1
ATOM 2964 O O . LEU A 1 374 ? -13.784 -10.805 -0.517 1.00 88.56 374 LEU A O 1
ATOM 2968 N N . PHE A 1 375 ? -13.511 -8.653 -1.104 1.00 91.88 375 PHE A N 1
ATOM 2969 C CA . PHE A 1 375 ? -14.044 -8.103 0.142 1.00 91.88 375 PHE A CA 1
ATOM 2970 C C . PHE A 1 375 ? -15.458 -8.599 0.421 1.00 91.88 375 PHE A C 1
ATOM 2972 O O . PHE A 1 375 ? -15.710 -9.077 1.520 1.00 91.88 375 PHE A O 1
ATOM 2979 N N . ARG A 1 376 ? -16.362 -8.579 -0.568 1.00 89.38 376 ARG A N 1
ATOM 2980 C CA . ARG A 1 376 ? -17.730 -9.101 -0.396 1.00 89.38 376 ARG A CA 1
ATOM 2981 C C . ARG A 1 376 ? -17.743 -10.566 0.032 1.00 89.38 376 ARG A C 1
ATOM 2983 O O . ARG A 1 376 ? -18.470 -10.922 0.952 1.00 89.38 376 ARG A O 1
ATOM 2990 N N . LYS A 1 377 ? -16.934 -11.411 -0.610 1.00 90.00 377 LYS A N 1
ATOM 2991 C CA . LYS A 1 377 ? -16.855 -12.840 -0.270 1.00 90.00 377 LYS A CA 1
ATOM 2992 C C . LYS A 1 377 ? -16.294 -13.061 1.129 1.00 90.00 377 LYS A C 1
ATOM 2994 O O . LYS A 1 377 ? -16.831 -13.872 1.875 1.00 90.00 377 LYS A O 1
ATOM 2999 N N . GLU A 1 378 ? -15.232 -12.354 1.496 1.00 91.12 378 GLU A N 1
ATOM 3000 C CA . GLU A 1 378 ? -14.610 -12.529 2.809 1.00 91.12 378 GLU A CA 1
ATOM 3001 C C . GLU A 1 378 ? -15.495 -11.968 3.937 1.00 91.12 378 GLU A C 1
ATOM 3003 O O . GLU A 1 378 ? -15.644 -12.629 4.962 1.00 91.12 378 GLU A O 1
ATOM 3008 N N . ILE A 1 379 ? -16.182 -10.842 3.703 1.00 93.00 379 ILE A N 1
ATOM 3009 C CA . ILE A 1 379 ? -17.159 -10.262 4.639 1.00 93.00 379 ILE A CA 1
ATOM 3010 C C . ILE A 1 379 ? -18.373 -11.176 4.821 1.00 93.00 379 ILE A C 1
ATOM 3012 O O . ILE A 1 379 ? -18.847 -11.311 5.944 1.00 93.00 379 ILE A O 1
ATOM 3016 N N . SER A 1 380 ? -18.834 -11.869 3.773 1.00 92.88 380 SER A N 1
ATOM 3017 C CA . SER A 1 380 ? -20.022 -12.734 3.874 1.00 92.88 380 SER A CA 1
ATOM 3018 C C . SER A 1 380 ? -19.901 -13.864 4.907 1.00 92.88 380 SER A C 1
ATOM 3020 O O . SER A 1 380 ? -20.898 -14.390 5.391 1.00 92.88 380 SER A O 1
ATOM 3022 N N . LYS A 1 381 ? -18.678 -14.212 5.332 1.00 92.50 381 LYS A N 1
ATOM 3023 C CA . LYS A 1 381 ? -18.458 -15.161 6.435 1.00 92.50 381 LYS A CA 1
ATOM 3024 C C . LYS A 1 381 ? -19.033 -14.672 7.769 1.00 92.50 381 LYS A C 1
ATOM 3026 O O . LYS A 1 381 ? -19.322 -15.490 8.636 1.00 92.50 381 LYS A O 1
ATOM 3031 N N . TYR A 1 382 ? -19.147 -13.357 7.951 1.00 93.44 382 TYR A N 1
ATOM 3032 C CA . TYR A 1 382 ? -19.667 -12.735 9.167 1.00 93.44 382 TYR A CA 1
ATOM 3033 C C . TYR A 1 382 ? -21.199 -12.651 9.172 1.00 93.44 382 TYR A C 1
ATOM 3035 O O . TYR A 1 382 ? -21.776 -12.417 10.236 1.00 93.44 382 TYR A O 1
ATOM 3043 N N . ASP A 1 383 ? -21.857 -12.877 8.029 1.00 92.94 383 ASP A N 1
ATOM 3044 C CA . ASP A 1 383 ? -23.311 -12.742 7.889 1.00 92.94 383 ASP A CA 1
ATOM 3045 C C . ASP A 1 383 ? -24.053 -13.710 8.821 1.00 92.94 383 ASP A C 1
ATOM 3047 O O . ASP A 1 383 ? -24.976 -13.293 9.513 1.00 92.94 383 ASP A O 1
ATOM 3051 N N . SER A 1 384 ? -23.572 -14.952 8.959 1.00 93.56 384 SER A N 1
ATOM 3052 C CA . SER A 1 384 ? -24.155 -15.950 9.875 1.00 93.56 384 SER A CA 1
ATOM 3053 C C . SER A 1 384 ? -24.213 -15.457 11.324 1.00 93.56 384 SER A C 1
ATOM 3055 O O . SER A 1 384 ? -25.238 -15.584 11.984 1.00 93.56 384 SER A O 1
ATOM 3057 N N . ILE A 1 385 ? -23.133 -14.850 11.831 1.00 93.06 385 ILE A N 1
ATOM 3058 C CA . ILE A 1 385 ? -23.117 -14.329 13.208 1.00 93.06 385 ILE A CA 1
ATOM 3059 C C . ILE A 1 385 ? -23.975 -13.065 13.312 1.00 93.06 385 ILE A C 1
ATOM 3061 O O . ILE A 1 385 ? -24.636 -12.842 14.325 1.00 93.06 385 ILE A O 1
ATOM 3065 N N . CYS A 1 386 ? -24.001 -12.236 12.267 1.00 93.12 386 CYS A N 1
ATOM 3066 C CA . CYS A 1 386 ? -24.886 -11.075 12.221 1.00 93.12 386 CYS A CA 1
ATOM 3067 C C . CYS A 1 386 ? -26.368 -11.485 12.287 1.00 93.12 386 CYS A C 1
ATOM 3069 O O . CYS A 1 386 ? -27.152 -10.806 12.953 1.00 93.12 386 CYS A O 1
ATOM 3071 N N . GLU A 1 387 ? -26.744 -12.591 11.642 1.00 94.94 387 GLU A N 1
ATOM 3072 C CA . GLU A 1 387 ? -28.082 -13.182 11.725 1.00 94.94 387 GLU A CA 1
ATOM 3073 C C . GLU A 1 387 ? -28.374 -13.746 13.120 1.00 94.94 387 GLU A C 1
ATOM 3075 O O . GLU A 1 387 ? -29.432 -13.454 13.674 1.00 94.94 387 GLU A O 1
ATOM 3080 N N . GLU A 1 388 ? -27.436 -14.468 13.740 1.00 94.00 388 GLU A N 1
ATOM 3081 C CA . GLU A 1 388 ? -27.590 -14.959 15.121 1.00 94.00 388 GLU A CA 1
ATOM 3082 C C . GLU A 1 388 ? -27.799 -13.813 16.125 1.00 94.00 388 GLU A C 1
ATOM 3084 O O . GLU A 1 388 ? -28.634 -13.906 17.028 1.00 94.00 388 GLU A O 1
ATOM 3089 N N . ILE A 1 389 ? -27.089 -12.693 15.950 1.00 93.56 389 ILE A N 1
ATOM 3090 C CA . ILE A 1 389 ? -27.277 -11.484 16.762 1.00 93.56 389 ILE A CA 1
ATOM 3091 C C . ILE A 1 389 ? -28.673 -10.895 16.545 1.00 93.56 389 ILE A C 1
ATOM 3093 O O . ILE A 1 389 ? -29.339 -10.533 17.517 1.00 93.56 389 ILE A O 1
ATOM 3097 N N . ALA A 1 390 ? -29.138 -10.814 15.297 1.00 94.25 390 ALA A N 1
ATOM 3098 C CA . ALA A 1 390 ? -30.479 -10.321 14.991 1.00 94.25 390 ALA A CA 1
ATOM 3099 C C . ALA A 1 390 ? -31.565 -11.206 15.627 1.00 94.25 390 ALA A C 1
ATOM 3101 O O . ALA A 1 390 ? -32.459 -10.684 16.290 1.00 94.25 390 ALA A O 1
ATOM 3102 N N . GLN A 1 391 ? -31.431 -12.530 15.521 1.00 94.62 391 GLN A N 1
ATOM 3103 C CA . GLN A 1 391 ? -32.343 -13.494 16.143 1.00 94.62 391 GLN A CA 1
ATOM 3104 C C . GLN A 1 391 ? -32.338 -13.391 17.675 1.00 94.62 391 GLN A C 1
ATOM 3106 O O . GLN A 1 391 ? -33.396 -13.445 18.296 1.00 94.62 391 GLN A O 1
ATOM 3111 N N . ASN A 1 392 ? -31.172 -13.192 18.305 1.00 94.44 392 ASN A N 1
ATOM 3112 C CA . ASN A 1 392 ? -31.079 -12.983 19.756 1.00 94.44 392 ASN A CA 1
ATOM 3113 C C . ASN A 1 392 ? -31.839 -11.722 20.206 1.00 94.44 392 ASN A C 1
ATOM 3115 O O . ASN A 1 392 ? -32.496 -11.730 21.251 1.00 94.44 392 ASN A O 1
ATOM 3119 N N . LEU A 1 393 ? -31.751 -10.638 19.428 1.00 92.69 393 LEU A N 1
ATOM 3120 C CA . LEU A 1 393 ? -32.445 -9.380 19.714 1.00 92.69 393 LEU A CA 1
ATOM 3121 C C . LEU A 1 393 ? -33.958 -9.498 19.495 1.00 92.69 393 LEU A C 1
ATOM 3123 O O . LEU A 1 393 ? -34.722 -9.045 20.345 1.00 92.69 393 LEU A O 1
ATOM 3127 N N . GLU A 1 394 ? -34.387 -10.153 18.417 1.00 94.31 394 GLU A N 1
ATOM 3128 C CA . GLU A 1 394 ? -35.804 -10.401 18.136 1.00 94.31 394 GLU A CA 1
ATOM 3129 C C . GLU A 1 394 ? -36.437 -11.313 19.199 1.00 94.31 394 GLU A C 1
ATOM 3131 O O . GLU A 1 394 ? -37.503 -11.007 19.735 1.00 94.31 394 GLU A O 1
ATOM 3136 N N . ALA A 1 395 ? -35.744 -12.388 19.592 1.00 92.81 395 ALA A N 1
ATOM 3137 C CA . ALA A 1 395 ? -36.189 -13.275 20.664 1.00 92.81 395 ALA A CA 1
ATOM 3138 C C . ALA A 1 395 ? -36.326 -12.528 22.002 1.00 92.81 395 ALA A C 1
ATOM 3140 O O . ALA A 1 395 ? -37.277 -12.764 22.748 1.00 92.81 395 ALA A O 1
ATOM 3141 N N . GLN A 1 396 ? -35.415 -11.593 22.301 1.00 91.19 396 GLN A N 1
ATOM 3142 C CA . GLN A 1 396 ? -35.554 -10.728 23.472 1.00 91.19 396 GLN A CA 1
ATOM 3143 C C . GLN A 1 396 ? -36.819 -9.869 23.383 1.00 91.19 396 GLN A C 1
ATOM 3145 O O . GLN A 1 396 ? -37.542 -9.762 24.371 1.00 91.19 396 GLN A O 1
ATOM 3150 N N . GLU A 1 397 ? -37.069 -9.218 22.248 1.00 90.25 397 GLU A N 1
ATOM 3151 C CA . GLU A 1 397 ? -38.224 -8.332 22.084 1.00 90.25 397 GLU A CA 1
ATOM 3152 C C . GLU A 1 397 ? -39.543 -9.091 22.283 1.00 90.25 397 GLU A C 1
ATOM 3154 O O . GLU A 1 397 ? -40.403 -8.650 23.048 1.00 90.25 397 GLU A O 1
ATOM 3159 N N . GLN A 1 398 ? -39.657 -10.284 21.696 1.00 90.38 398 GLN A N 1
ATOM 3160 C CA . GLN A 1 398 ? -40.810 -11.165 21.882 1.00 90.38 398 GLN A CA 1
ATOM 3161 C C . GLN A 1 398 ? -40.987 -11.591 23.348 1.00 90.38 398 GLN A C 1
ATOM 3163 O O . GLN A 1 398 ? -42.104 -11.557 23.868 1.00 90.38 398 GLN A O 1
ATOM 3168 N N . LEU A 1 399 ? -39.898 -11.941 24.043 1.00 88.50 399 LEU A N 1
ATOM 3169 C CA . LEU A 1 399 ? -39.949 -12.300 25.465 1.00 88.50 399 LEU A CA 1
ATOM 3170 C C . LEU A 1 399 ? -40.373 -11.124 26.346 1.00 88.50 399 LEU A C 1
ATOM 3172 O O . LEU A 1 399 ? -41.166 -11.315 27.263 1.00 88.50 399 LEU A O 1
ATOM 3176 N N . LEU A 1 400 ? -39.888 -9.912 26.071 1.00 87.25 400 LEU A N 1
ATOM 3177 C CA . LEU A 1 400 ? -40.284 -8.719 26.823 1.00 87.25 400 LEU A CA 1
ATOM 3178 C C . LEU A 1 400 ? -41.761 -8.382 26.627 1.00 87.25 400 LEU A C 1
ATOM 3180 O O . LEU A 1 400 ? -42.425 -8.021 27.596 1.00 87.25 400 LEU A O 1
ATOM 3184 N N . LEU A 1 401 ? -42.286 -8.538 25.408 1.00 87.19 401 LEU A N 1
ATOM 3185 C CA . LEU A 1 401 ? -43.716 -8.383 25.138 1.00 87.19 401 LEU A CA 1
ATOM 3186 C C . LEU A 1 401 ? -44.541 -9.439 25.877 1.00 87.19 401 LEU A C 1
ATOM 3188 O O . LEU A 1 401 ? -45.555 -9.105 26.483 1.00 87.19 401 LEU A O 1
ATOM 3192 N N . HIS A 1 402 ? -44.096 -10.698 25.875 1.00 86.12 402 HIS A N 1
ATOM 3193 C CA . HIS A 1 402 ? -44.778 -11.763 26.606 1.00 86.12 402 HIS A CA 1
ATOM 3194 C C . HIS A 1 402 ? -44.791 -11.499 28.117 1.00 86.12 402 HIS A C 1
ATOM 3196 O O . HIS A 1 402 ? -45.841 -11.597 28.745 1.00 86.12 402 HIS A O 1
ATOM 3202 N N . ILE A 1 403 ? -43.653 -11.090 28.688 1.00 84.25 403 ILE A N 1
ATOM 3203 C CA . ILE A 1 403 ? -43.555 -10.689 30.097 1.00 84.25 403 ILE A CA 1
ATOM 3204 C C . ILE A 1 403 ? -44.512 -9.526 30.387 1.00 84.25 403 ILE A C 1
ATOM 3206 O O . ILE A 1 403 ? -45.205 -9.569 31.394 1.00 84.25 403 ILE A O 1
ATOM 3210 N N . GLN A 1 404 ? -44.607 -8.537 29.493 1.00 82.06 404 GLN A N 1
ATOM 3211 C CA . GLN A 1 404 ? -45.503 -7.390 29.656 1.00 82.06 404 GLN A CA 1
ATOM 3212 C C . GLN A 1 404 ? -46.993 -7.763 29.639 1.00 82.06 404 GLN A C 1
ATOM 3214 O O . GLN A 1 404 ? -47.774 -7.087 30.291 1.00 82.06 404 GLN A O 1
ATOM 3219 N N . VAL A 1 405 ? -47.391 -8.797 28.893 1.00 80.94 405 VAL A N 1
ATOM 3220 C CA . VAL A 1 405 ? -48.786 -9.282 28.837 1.00 80.94 405 VAL A CA 1
ATOM 3221 C C . VAL A 1 405 ? -49.142 -10.154 30.045 1.00 80.94 405 VAL A C 1
ATOM 3223 O O . VAL A 1 405 ? -50.308 -10.245 30.418 1.00 80.94 405 VAL A O 1
ATOM 3226 N N . CYS A 1 406 ? -48.152 -10.827 30.634 1.00 72.00 406 CYS A N 1
ATOM 3227 C CA . CYS A 1 406 ? -48.332 -11.670 31.816 1.00 72.00 406 CYS A CA 1
ATOM 3228 C C . CYS A 1 406 ? -48.448 -10.876 33.131 1.00 72.00 406 CYS A C 1
ATOM 3230 O O . CYS A 1 406 ? -48.781 -11.474 34.154 1.00 72.00 406 CYS A O 1
ATOM 3232 N N . ILE A 1 407 ? -48.138 -9.575 33.104 1.00 63.50 407 ILE A N 1
ATOM 3233 C CA . ILE A 1 407 ? -48.325 -8.604 34.196 1.00 63.50 407 ILE A CA 1
ATOM 3234 C C . ILE A 1 407 ? -49.654 -7.890 33.967 1.00 63.50 407 ILE A C 1
ATOM 3236 O O . ILE A 1 407 ? -50.402 -7.729 34.956 1.00 63.50 407 ILE A O 1
#

Radius of gyration: 49.1 Å; chains: 1; bounding box: 99×57×135 Å